Protein AF-A0A1A9HVS1-F1 (afdb_monomer_lite)

pLDDT: mean 73.27, std 18.17, range [31.86, 95.88]

Foldseek 3Di:
DPPPVVVVVVVVVVVVVPPDDDDDDADPLRVVVVVLVVVLVVLVVVLVVLVVVLVVLLVVCVVVPHDPVVSVVVSVVSVVVSVVSVVVSVCSVPVVVVVSPPPPPPPPLPLPPPLPPVLVVFWDAWDQDDPPQKDWPQWDPWTKTATPLFRLAIEIWTAHDDDIFIGGNNATAEEEAEDEQDPDDDDDPQPRVVVLVSLCVFADHCQSVVVVVVCNVDLDAFDKDWAQRHGPDPVDRDHRTYIYTHHNLAQHPVQVVCVVPDDPPDDDDRPCRPDSVLLVLLLSLLVSLLVCLLVLRFGYEYELCVQQFPAYPVRHGSDPDRHSSPSSNSNSSSLSLLLLVLQQDDDDPSDDPPVVVVPPDPCDPSSVVSSDHDPPRDPSSSVSSVCCSPNHHYYYYYYNPTTSPDD

Sequence (407 aa):
MGCLNATAVRLWFQTLQLSSVNNEEISTSSRLKKVLKITFCVLLVLSGILFLGTSITGMVLLATGFPFWLVTTILCSLGAATISLLLLATLIFKCVPNFLEPKTPKIEQKIPHRCAINLEELYHPATTILPENIEIPGARDILIYSLKFLPQIKLITAQISNFPTIRDHSKGVHTLFFLHPKTGPKDKNIPSITLLRQLEVHLQKGTLAAAKESMNTQKQPGLWKLFPWLNRDPQEVSPSGIILLWTPWDYYPEDLQKIKNQHPGEIYYPLFLQDSTLLFNFKFLTNLLFDFMAAGIHKIHIHAPTIFAPQRPNGYSIYGYQNFLRPVLLSALSTAAKKAAINTKTSPSSLPPSSKLEHETGITEEEKKLLKLDPNLSPEVKKALRKALKEGFYLYITDNTKNPMKN

Radius of gyration: 32.57 Å; chains: 1; bounding box: 79×44×106 Å

Secondary structure (DSSP, 8-state):
--HHHHHHHHHHHHHHGGG--------HHHHHHHHHHHHHHHHHHHHHHHHHHHHHHHHHHHHTT--HHHHHHHHHHHHHHHHHHHHHHHHHHHHHHHHHS-----------TT----HHHHBPPPB----TTEE-TT-EEEEEEEBSS-TTEEEEEEE-SSS---EETTEEPEEEEEE-S---SS----HHHHHHHHHHHHBPTTHHHHHHHHHHTT--TT-EEEE---BSSTTS---SEEEEEE-TTS--HHHHHHHHTPPTT-----HHHHS-HHHHHHHHHHHHHHHHHHTT--EEEEEHHHHHS-B-TTS-BSSS-TTTHHHHHHHHHHHHHHHHHHHH-S-SSSSPPHHHHTTTS---HHHHHHT---TT--HHHHHHHHHHHHH-EEEEEEESSS-TT--

Structure (mmCIF, N/CA/C/O backbone):
data_AF-A0A1A9HVS1-F1
#
_entry.id   AF-A0A1A9HVS1-F1
#
loop_
_atom_site.group_PDB
_atom_site.id
_atom_site.type_symbol
_atom_site.label_atom_id
_atom_site.label_alt_id
_atom_site.label_comp_id
_atom_site.label_asym_id
_atom_site.label_entity_id
_atom_site.label_seq_id
_atom_site.pdbx_PDB_ins_code
_atom_site.Cartn_x
_atom_site.Cartn_y
_atom_site.Cartn_z
_atom_site.occupancy
_atom_site.B_iso_or_equiv
_atom_site.auth_seq_id
_atom_site.auth_comp_id
_atom_site.auth_asym_id
_atom_site.auth_atom_id
_atom_site.pdbx_PDB_model_num
ATOM 1 N N . MET A 1 1 ? 26.650 -21.042 -64.441 1.00 39.59 1 MET A N 1
ATOM 2 C CA . MET A 1 1 ? 26.944 -19.917 -63.517 1.00 39.59 1 MET A CA 1
ATOM 3 C C . MET A 1 1 ? 25.781 -18.902 -63.443 1.00 39.59 1 MET A C 1
ATOM 5 O O . MET A 1 1 ? 26.013 -17.708 -63.531 1.00 39.59 1 MET A O 1
ATOM 9 N N . GLY A 1 2 ? 24.520 -19.338 -63.275 1.00 35.66 2 GLY A N 1
ATOM 10 C CA . GLY A 1 2 ? 23.348 -18.432 -63.318 1.00 35.66 2 GLY A CA 1
ATOM 11 C C . GLY A 1 2 ? 22.610 -18.213 -61.989 1.00 35.66 2 GLY A C 1
ATOM 12 O O . GLY A 1 2 ? 21.927 -17.209 -61.829 1.00 35.66 2 GLY A O 1
ATOM 13 N N . CYS A 1 3 ? 22.756 -19.112 -61.008 1.00 33.34 3 CYS A N 1
ATOM 14 C CA . CYS A 1 3 ? 21.923 -19.089 -59.795 1.00 33.34 3 CYS A CA 1
ATOM 15 C C . CYS A 1 3 ? 22.503 -18.296 -58.609 1.00 33.34 3 CYS A C 1
ATOM 17 O O . CYS A 1 3 ? 21.765 -17.999 -57.677 1.00 33.34 3 CYS A O 1
ATOM 19 N N . LEU A 1 4 ? 23.787 -17.917 -58.625 1.00 37.75 4 LEU A N 1
ATOM 20 C CA . LEU A 1 4 ? 24.420 -17.183 -57.512 1.00 37.75 4 LEU A CA 1
ATOM 21 C C . LEU A 1 4 ? 24.160 -15.663 -57.552 1.00 37.75 4 LEU A C 1
ATOM 23 O O . LEU A 1 4 ? 24.082 -15.033 -56.500 1.00 37.75 4 LEU A O 1
ATOM 27 N N . ASN A 1 5 ? 23.928 -15.081 -58.735 1.00 45.66 5 ASN A N 1
ATOM 28 C CA . ASN A 1 5 ? 23.696 -13.636 -58.875 1.00 45.66 5 ASN A CA 1
ATOM 29 C C . ASN A 1 5 ? 22.275 -13.206 -58.478 1.00 45.66 5 ASN A C 1
ATOM 31 O O . ASN A 1 5 ? 22.094 -12.126 -57.920 1.00 45.66 5 ASN A O 1
ATOM 35 N N . ALA A 1 6 ? 21.263 -14.051 -58.693 1.00 39.34 6 ALA A N 1
ATOM 36 C CA . ALA A 1 6 ? 19.878 -13.712 -58.358 1.00 39.34 6 ALA A CA 1
ATOM 37 C C . ALA A 1 6 ? 19.645 -13.625 -56.837 1.00 39.34 6 ALA A C 1
ATOM 39 O O . ALA A 1 6 ? 18.907 -12.763 -56.364 1.00 39.34 6 ALA A O 1
ATOM 40 N N . THR A 1 7 ? 20.314 -14.477 -56.057 1.00 44.56 7 THR A N 1
ATOM 41 C CA . THR A 1 7 ? 20.183 -14.522 -54.593 1.00 44.56 7 THR A CA 1
ATOM 42 C C . THR A 1 7 ? 20.852 -13.318 -53.926 1.00 44.56 7 THR A C 1
ATOM 44 O O . THR A 1 7 ? 20.297 -12.754 -52.985 1.00 44.56 7 THR A O 1
ATOM 47 N N . ALA A 1 8 ? 21.990 -12.862 -54.463 1.00 45.03 8 ALA A N 1
ATOM 48 C CA . ALA A 1 8 ? 22.688 -11.667 -53.989 1.00 45.03 8 ALA A CA 1
ATOM 49 C C . ALA A 1 8 ? 21.888 -10.379 -54.259 1.00 45.03 8 ALA A C 1
ATOM 51 O O . ALA A 1 8 ? 21.752 -9.543 -53.368 1.00 45.03 8 ALA A O 1
ATOM 52 N N . VAL A 1 9 ? 21.271 -10.253 -55.441 1.00 46.12 9 VAL A N 1
ATOM 53 C CA . VAL A 1 9 ? 20.424 -9.097 -55.797 1.00 46.12 9 VAL A CA 1
ATOM 54 C C . VAL A 1 9 ? 19.133 -9.058 -54.965 1.00 46.12 9 VAL A C 1
ATOM 56 O O . VAL A 1 9 ? 18.673 -7.985 -54.574 1.00 46.12 9 VAL A O 1
ATOM 59 N N . ARG A 1 10 ? 18.570 -10.222 -54.608 1.00 43.31 10 ARG A N 1
ATOM 60 C CA . ARG A 1 10 ? 17.370 -10.313 -53.757 1.00 43.31 10 ARG A CA 1
ATOM 61 C C . ARG A 1 10 ? 17.649 -9.917 -52.299 1.00 43.31 10 ARG A C 1
ATOM 63 O O . ARG A 1 10 ? 16.835 -9.221 -51.695 1.00 43.31 10 ARG A O 1
ATOM 70 N N . LEU A 1 11 ? 18.821 -10.283 -51.770 1.00 44.47 11 LEU A N 1
ATOM 71 C CA . LEU A 1 11 ? 19.325 -9.818 -50.468 1.00 44.47 11 LEU A CA 1
ATOM 72 C C . LEU A 1 11 ? 19.596 -8.302 -50.453 1.00 44.47 11 LEU A C 1
ATOM 74 O O . LEU A 1 11 ? 19.395 -7.650 -49.426 1.00 44.47 11 LEU A O 1
ATOM 78 N N . TRP A 1 12 ? 19.987 -7.736 -51.598 1.00 45.88 12 TRP A N 1
ATOM 79 C CA . TRP A 1 12 ? 20.245 -6.304 -51.785 1.00 45.88 12 TRP A CA 1
ATOM 80 C C . TRP A 1 12 ? 18.961 -5.455 -51.746 1.00 45.88 12 TRP A C 1
ATOM 82 O O . TRP A 1 12 ? 18.918 -4.410 -51.100 1.00 45.88 12 TRP A O 1
ATOM 92 N N . PHE A 1 13 ? 17.866 -5.937 -52.346 1.00 44.44 13 PHE A N 1
ATOM 93 C CA . PHE A 1 13 ? 16.570 -5.242 -52.299 1.00 44.44 13 PHE A CA 1
ATOM 94 C C . PHE A 1 13 ? 15.903 -5.287 -50.914 1.00 44.44 13 PHE A C 1
ATOM 96 O O . PHE A 1 13 ? 15.298 -4.303 -50.486 1.00 44.44 13 PHE A O 1
ATOM 103 N N . GLN A 1 14 ? 16.050 -6.392 -50.172 1.00 42.88 14 GLN A N 1
ATOM 104 C CA . GLN A 1 14 ? 15.489 -6.513 -48.817 1.00 42.88 14 GLN A CA 1
ATOM 105 C C . GLN A 1 14 ? 16.199 -5.627 -47.783 1.00 42.88 14 GLN A C 1
ATOM 107 O O . GLN A 1 14 ? 15.576 -5.192 -46.815 1.00 42.88 14 GLN A O 1
ATOM 112 N N . THR A 1 15 ? 17.482 -5.316 -47.983 1.00 45.81 15 THR A N 1
ATOM 113 C CA . THR A 1 15 ? 18.239 -4.432 -47.082 1.00 45.81 15 THR A CA 1
ATOM 114 C C . THR A 1 15 ? 17.930 -2.949 -47.305 1.00 45.81 15 THR A C 1
ATOM 116 O O . THR A 1 15 ? 17.940 -2.184 -46.340 1.00 45.81 15 THR A O 1
ATOM 119 N N . LEU A 1 16 ? 17.568 -2.551 -48.530 1.00 39.81 16 LEU A N 1
ATOM 120 C CA . LEU A 1 16 ? 17.160 -1.179 -48.865 1.00 39.81 16 LEU A CA 1
ATOM 121 C C . LEU A 1 16 ? 15.759 -0.812 -48.340 1.00 39.81 16 LEU A C 1
ATOM 123 O O . LEU A 1 16 ? 15.544 0.326 -47.932 1.00 39.81 16 LEU A O 1
ATOM 127 N N . GLN A 1 17 ? 14.820 -1.761 -48.248 1.00 36.69 17 GLN A N 1
ATOM 128 C CA . GLN A 1 17 ? 13.471 -1.486 -47.716 1.00 36.69 17 GLN A CA 1
ATOM 129 C C . GLN A 1 17 ? 13.409 -1.298 -46.187 1.00 36.69 17 GLN A C 1
ATOM 131 O O . GLN A 1 17 ? 12.420 -0.790 -45.665 1.00 36.69 17 GLN A O 1
ATOM 136 N N . LEU A 1 18 ? 14.467 -1.644 -45.448 1.00 39.59 18 LEU A N 1
ATOM 137 C CA . LEU A 1 18 ? 14.521 -1.520 -43.983 1.00 39.59 18 LEU A CA 1
ATOM 138 C C . LEU A 1 18 ? 15.018 -0.147 -43.483 1.00 39.59 18 LEU A C 1
ATOM 140 O O . LEU A 1 18 ? 15.214 0.018 -42.274 1.00 39.59 18 LEU A O 1
ATOM 144 N N . SER A 1 19 ? 15.245 0.834 -44.370 1.00 37.25 19 SER A N 1
ATOM 145 C CA . SER A 1 19 ? 15.788 2.150 -43.990 1.00 37.25 19 SER A CA 1
ATOM 146 C C . SER A 1 19 ? 14.774 3.297 -43.904 1.00 37.25 19 SER A C 1
ATOM 148 O O . SER A 1 19 ? 15.184 4.405 -43.562 1.00 37.25 19 SER A O 1
ATOM 150 N N . SER A 1 20 ? 13.477 3.083 -44.160 1.00 37.56 20 SER A N 1
ATOM 151 C CA . SER A 1 20 ? 12.478 4.165 -44.131 1.00 37.56 20 SER A CA 1
ATOM 152 C C . SER A 1 20 ? 11.406 3.980 -43.051 1.00 37.56 20 SER A C 1
ATOM 154 O O . SER A 1 20 ? 10.249 3.741 -43.375 1.00 37.56 20 SER A O 1
ATOM 156 N N . VAL A 1 21 ? 11.748 4.117 -41.762 1.00 35.00 21 VAL A N 1
ATOM 157 C CA . VAL A 1 21 ? 10.732 4.362 -40.715 1.00 35.00 21 VAL A CA 1
ATOM 158 C C . VAL A 1 21 ? 11.265 5.278 -39.596 1.00 35.00 21 VAL A C 1
ATOM 160 O O . VAL A 1 21 ? 12.189 4.932 -38.861 1.00 35.00 21 VAL A O 1
ATOM 163 N N . ASN A 1 22 ? 10.598 6.432 -39.507 1.00 33.69 22 ASN A N 1
ATOM 164 C CA . ASN A 1 22 ? 10.312 7.349 -38.395 1.00 33.69 22 ASN A CA 1
ATOM 165 C C . ASN A 1 22 ? 11.426 8.026 -37.567 1.00 33.69 22 ASN A C 1
ATOM 167 O O . ASN A 1 22 ? 12.294 7.419 -36.930 1.00 33.69 22 ASN A O 1
ATOM 171 N N . ASN A 1 23 ? 11.286 9.356 -37.532 1.00 35.88 23 ASN A N 1
ATOM 172 C CA . ASN A 1 23 ? 11.882 10.302 -36.599 1.00 35.88 23 ASN A CA 1
ATOM 173 C C . ASN A 1 23 ? 11.033 10.360 -35.320 1.00 35.88 23 ASN A C 1
ATOM 175 O O . ASN A 1 23 ? 9.936 10.903 -35.346 1.00 35.88 23 ASN A O 1
ATOM 179 N N . GLU A 1 24 ? 11.567 9.867 -34.208 1.00 36.59 24 GLU A N 1
ATOM 180 C CA . GLU A 1 24 ? 11.137 10.220 -32.850 1.00 36.59 24 GLU A CA 1
ATOM 181 C C . GLU A 1 24 ? 12.380 10.313 -31.966 1.00 36.59 24 GLU A C 1
ATOM 183 O O . GLU A 1 24 ? 13.333 9.573 -32.187 1.00 36.59 24 GLU A O 1
ATOM 188 N N . GLU A 1 25 ? 12.382 11.262 -31.029 1.00 42.19 25 GLU A N 1
ATOM 189 C CA . GLU A 1 25 ? 13.517 11.734 -30.225 1.00 42.19 25 GLU A CA 1
ATOM 190 C C . GLU A 1 25 ? 14.450 10.630 -29.700 1.00 42.19 25 GLU A C 1
ATOM 192 O O . GLU A 1 25 ? 14.084 9.736 -28.941 1.00 42.19 25 GLU A O 1
ATOM 197 N N . ILE A 1 26 ? 15.715 10.732 -30.108 1.00 39.50 26 ILE A N 1
ATOM 198 C CA . ILE A 1 26 ? 16.711 9.666 -30.010 1.00 39.50 26 ILE A CA 1
ATOM 199 C C . ILE A 1 26 ? 17.758 10.065 -28.973 1.00 39.50 26 ILE A C 1
ATOM 201 O O . ILE A 1 26 ? 18.533 11.001 -29.203 1.00 39.50 26 ILE A O 1
ATOM 205 N N . SER A 1 27 ? 17.788 9.334 -27.853 1.00 45.25 27 SER A N 1
ATOM 206 C CA . SER A 1 27 ? 18.875 9.366 -26.866 1.00 45.25 27 SER A CA 1
ATOM 207 C C . SER A 1 27 ? 20.237 9.185 -27.551 1.00 45.25 27 SER A C 1
ATOM 209 O O . SER A 1 27 ? 20.351 8.516 -28.576 1.00 45.25 27 SER A O 1
ATOM 211 N N . THR A 1 28 ? 21.310 9.746 -26.999 1.00 46.97 28 THR A N 1
ATOM 212 C CA . THR A 1 28 ? 22.669 9.663 -27.576 1.00 46.97 28 THR A CA 1
ATOM 213 C C . THR A 1 28 ? 23.101 8.231 -27.944 1.00 46.97 28 THR A C 1
ATOM 215 O O . THR A 1 28 ? 23.690 8.025 -29.004 1.00 46.97 28 THR A O 1
ATOM 218 N N . SER A 1 29 ? 22.703 7.222 -27.156 1.00 50.59 29 SER A N 1
ATOM 219 C CA . SER A 1 29 ? 22.922 5.791 -27.450 1.00 50.59 29 SER A CA 1
ATOM 220 C C . SER A 1 29 ? 22.203 5.315 -28.721 1.00 50.59 29 SER A C 1
ATOM 222 O O . SER A 1 29 ? 22.760 4.566 -29.525 1.00 50.59 29 SER A O 1
ATOM 224 N N . SER A 1 30 ? 20.977 5.784 -28.959 1.00 54.44 30 SER A N 1
ATOM 225 C CA . SER A 1 30 ? 20.211 5.402 -30.146 1.00 54.44 30 SER A CA 1
ATOM 226 C C . SER A 1 30 ? 20.664 6.154 -31.409 1.00 54.44 30 SER A C 1
ATOM 228 O O . SER A 1 30 ? 20.563 5.602 -32.506 1.00 54.44 30 SER A O 1
ATOM 230 N N . ARG A 1 31 ? 21.284 7.341 -31.274 1.00 55.88 31 ARG A N 1
ATOM 231 C CA . ARG A 1 31 ? 21.948 8.044 -32.391 1.00 55.88 31 ARG A CA 1
ATOM 232 C C . ARG A 1 31 ? 23.196 7.289 -32.831 1.00 55.88 31 ARG A C 1
ATOM 234 O O . ARG A 1 31 ? 23.377 7.058 -34.022 1.00 55.88 31 ARG A O 1
ATOM 241 N N . LEU A 1 32 ? 24.001 6.830 -31.874 1.00 59.81 32 LEU A N 1
ATOM 242 C CA . LEU A 1 32 ? 25.229 6.088 -32.152 1.00 59.81 32 LEU A CA 1
ATOM 243 C C . LEU A 1 32 ? 24.942 4.736 -32.829 1.00 59.81 32 LEU A C 1
ATOM 245 O O . LEU A 1 32 ? 25.621 4.380 -33.788 1.00 59.81 32 LEU A O 1
ATOM 249 N N . LYS A 1 33 ? 23.871 4.031 -32.425 1.00 63.28 33 LYS A N 1
ATOM 250 C CA . LYS A 1 33 ? 23.403 2.807 -33.108 1.00 63.28 33 LYS A CA 1
ATOM 251 C C . LYS A 1 33 ? 22.959 3.066 -34.551 1.00 63.28 33 LYS A C 1
ATOM 253 O O . LYS A 1 33 ? 23.263 2.263 -35.432 1.00 63.28 33 LYS A O 1
ATOM 258 N N . LYS A 1 34 ? 22.264 4.181 -34.812 1.00 66.75 34 LYS A N 1
ATOM 259 C CA . LYS A 1 34 ? 21.878 4.573 -36.177 1.00 66.75 34 LYS A CA 1
ATOM 260 C C . LYS A 1 34 ? 23.102 4.901 -37.032 1.00 66.75 34 LYS A C 1
ATOM 262 O O . LYS A 1 34 ? 23.209 4.368 -38.131 1.00 66.75 34 LYS A O 1
ATOM 267 N N . VAL A 1 35 ? 24.040 5.697 -36.513 1.00 70.44 35 VAL A N 1
ATOM 268 C CA . VAL A 1 35 ? 25.296 6.031 -37.208 1.00 70.44 35 VAL A CA 1
ATOM 269 C C . VAL A 1 35 ? 26.087 4.764 -37.528 1.00 70.44 35 VAL A C 1
ATOM 271 O O . VAL A 1 35 ? 26.476 4.571 -38.671 1.00 70.44 35 VAL A O 1
ATOM 274 N N . LEU A 1 36 ? 26.234 3.845 -36.572 1.00 66.81 36 LEU A N 1
ATOM 275 C CA . LEU A 1 36 ? 26.957 2.594 -36.786 1.00 66.81 36 LEU A CA 1
ATOM 276 C C . LEU A 1 36 ? 26.312 1.708 -37.862 1.00 66.81 36 LEU A C 1
ATOM 278 O O . LEU A 1 36 ? 27.012 1.145 -38.702 1.00 66.81 36 LEU A O 1
ATOM 282 N N . LYS A 1 37 ? 24.976 1.606 -37.861 1.00 70.31 37 LYS A N 1
ATOM 283 C CA . LYS A 1 37 ? 24.230 0.860 -38.883 1.00 70.31 37 LYS A CA 1
ATOM 284 C C . LYS A 1 37 ? 24.434 1.475 -40.270 1.00 70.31 37 LYS A C 1
ATOM 286 O O . LYS A 1 37 ? 24.638 0.742 -41.230 1.00 70.31 37 LYS A O 1
ATOM 291 N N . ILE A 1 38 ? 24.426 2.806 -40.362 1.00 72.81 38 ILE A N 1
ATOM 292 C CA . ILE A 1 38 ? 24.691 3.532 -41.610 1.00 72.81 38 ILE A CA 1
ATOM 293 C C . ILE A 1 38 ? 26.127 3.272 -42.080 1.00 72.81 38 ILE A C 1
ATOM 295 O O . ILE A 1 38 ? 26.318 2.877 -43.226 1.00 72.81 38 ILE A O 1
ATOM 299 N N . THR A 1 39 ? 27.125 3.402 -41.201 1.00 71.75 39 THR A N 1
ATOM 300 C CA . THR A 1 39 ? 28.537 3.154 -41.533 1.00 71.75 39 THR A CA 1
ATOM 301 C C . THR A 1 39 ? 28.766 1.719 -42.012 1.00 71.75 39 THR A C 1
ATOM 303 O O . THR A 1 39 ? 29.460 1.508 -43.002 1.00 71.75 39 THR A O 1
ATOM 306 N N . PHE A 1 40 ? 28.140 0.728 -41.370 1.00 73.44 40 PHE A N 1
ATOM 307 C CA . PHE A 1 40 ? 28.207 -0.671 -41.802 1.00 73.44 40 PHE A CA 1
ATOM 308 C C . PHE A 1 40 ? 27.595 -0.881 -43.195 1.00 73.44 40 PHE A C 1
ATOM 310 O O . PHE A 1 40 ? 28.212 -1.522 -44.046 1.00 73.44 40 PHE A O 1
ATOM 317 N N . CYS A 1 41 ? 26.419 -0.302 -43.460 1.00 71.94 41 CYS A N 1
ATOM 318 C CA . CYS A 1 41 ? 25.796 -0.368 -44.783 1.00 71.94 41 CYS A CA 1
ATOM 319 C C . CYS A 1 41 ? 26.675 0.280 -45.863 1.00 71.94 41 CYS A C 1
ATOM 321 O O . CYS A 1 41 ? 26.849 -0.300 -46.932 1.00 71.94 41 CYS A O 1
ATOM 323 N N . VAL A 1 42 ? 27.269 1.445 -45.585 1.00 74.62 42 VAL A N 1
ATOM 324 C CA . VAL A 1 42 ? 28.165 2.141 -46.525 1.00 74.62 42 VAL A CA 1
ATOM 325 C C . VAL A 1 42 ? 29.410 1.302 -46.831 1.00 74.62 42 VAL A C 1
ATOM 327 O O . VAL A 1 42 ? 29.775 1.161 -47.997 1.00 74.62 42 VAL A O 1
ATOM 330 N N . LEU A 1 43 ? 30.026 0.684 -45.817 1.00 73.62 43 LEU A N 1
ATOM 331 C CA . LEU A 1 43 ? 31.192 -0.189 -45.999 1.00 73.62 43 LEU A CA 1
ATOM 332 C C . LEU A 1 43 ? 30.871 -1.436 -46.837 1.00 73.62 43 LEU A C 1
ATOM 334 O O . LEU A 1 43 ? 31.671 -1.817 -47.691 1.00 73.62 43 LEU A O 1
ATOM 338 N N . LEU A 1 44 ? 29.696 -2.046 -46.644 1.00 73.12 44 LEU A N 1
ATOM 339 C CA . LEU A 1 44 ? 29.253 -3.178 -47.464 1.00 73.12 44 LEU A CA 1
ATOM 340 C C . LEU A 1 44 ? 29.014 -2.782 -48.924 1.00 73.12 44 LEU A C 1
ATOM 342 O O . LEU A 1 44 ? 29.421 -3.510 -49.828 1.00 73.12 44 LEU A O 1
ATOM 346 N N . VAL A 1 45 ? 28.391 -1.624 -49.162 1.00 74.38 45 VAL A N 1
ATOM 347 C CA . VAL A 1 45 ? 28.165 -1.111 -50.522 1.00 74.38 45 VAL A CA 1
ATOM 348 C C . VAL A 1 45 ? 29.497 -0.828 -51.219 1.00 74.38 45 VAL A C 1
ATOM 350 O O . VAL A 1 45 ? 29.696 -1.268 -52.349 1.00 74.38 45 VAL A O 1
ATOM 353 N N . LEU A 1 46 ? 30.439 -0.172 -50.536 1.00 74.12 46 LEU A N 1
ATOM 354 C CA . LEU A 1 46 ? 31.783 0.088 -51.063 1.00 74.12 46 LEU A CA 1
ATOM 355 C C . LEU A 1 46 ? 32.543 -1.208 -51.377 1.00 74.12 46 LEU A C 1
ATOM 357 O O . LEU A 1 46 ? 33.158 -1.311 -52.436 1.00 74.12 46 LEU A O 1
ATOM 361 N N . SER A 1 47 ? 32.465 -2.212 -50.498 1.00 73.62 47 SER A N 1
ATOM 362 C CA . SER A 1 47 ? 33.079 -3.527 -50.719 1.00 73.62 47 SER A CA 1
ATOM 363 C C . SER A 1 47 ? 32.503 -4.228 -51.957 1.00 73.62 47 SER A C 1
ATOM 365 O O . SER A 1 47 ? 33.262 -4.742 -52.779 1.00 73.62 47 SER A O 1
ATOM 367 N N . GLY A 1 48 ? 31.179 -4.178 -52.148 1.00 73.00 48 GLY A N 1
ATOM 368 C CA . GLY A 1 48 ? 30.517 -4.739 -53.329 1.00 73.00 48 GLY A CA 1
ATOM 369 C C . GLY A 1 48 ? 30.913 -4.043 -54.636 1.00 73.00 48 GLY A C 1
ATOM 370 O O . GLY A 1 48 ? 31.195 -4.714 -55.628 1.00 73.00 48 GLY A O 1
ATOM 371 N N . ILE A 1 49 ? 30.996 -2.708 -54.631 1.00 78.25 49 ILE A N 1
ATOM 372 C CA . ILE A 1 49 ? 31.444 -1.923 -55.795 1.00 78.25 49 ILE A CA 1
ATOM 373 C C . ILE A 1 49 ? 32.895 -2.262 -56.147 1.00 78.25 49 ILE A C 1
ATOM 375 O O . ILE A 1 49 ? 33.204 -2.491 -57.315 1.00 78.25 49 ILE A O 1
ATOM 379 N N . LEU A 1 50 ? 33.776 -2.343 -55.147 1.00 77.25 50 LEU A N 1
ATOM 380 C CA . LEU A 1 50 ? 35.175 -2.718 -55.352 1.00 77.25 50 LEU A CA 1
ATOM 381 C C . LEU A 1 50 ? 35.310 -4.133 -55.925 1.00 77.25 50 LEU A C 1
ATOM 383 O O . LEU A 1 50 ? 36.105 -4.329 -56.836 1.00 77.25 50 LEU A O 1
ATOM 387 N N . PHE A 1 51 ? 34.513 -5.096 -55.458 1.00 75.50 51 PHE A N 1
ATOM 388 C CA . PHE A 1 51 ? 34.526 -6.467 -55.977 1.00 75.50 51 PHE A CA 1
ATOM 389 C C . PHE A 1 51 ? 34.056 -6.563 -57.441 1.00 75.50 51 PHE A C 1
ATOM 391 O O . PHE A 1 51 ? 34.630 -7.286 -58.254 1.00 75.50 51 PHE A O 1
ATOM 398 N N . LEU A 1 52 ? 33.020 -5.806 -57.808 1.00 78.94 52 LEU A N 1
ATOM 399 C CA . LEU A 1 52 ? 32.580 -5.706 -59.203 1.00 78.94 52 LEU A CA 1
ATOM 400 C C . LEU A 1 52 ? 33.648 -5.030 -60.071 1.00 78.94 52 LEU A C 1
ATOM 402 O O . LEU A 1 52 ? 33.966 -5.520 -61.154 1.00 78.94 52 LEU A O 1
ATOM 406 N N . GLY A 1 53 ? 34.244 -3.944 -59.571 1.00 73.94 53 GLY A N 1
ATOM 407 C CA . GLY A 1 53 ? 35.315 -3.222 -60.251 1.00 73.94 53 GLY A CA 1
ATOM 408 C C . GLY A 1 53 ? 36.543 -4.094 -60.507 1.00 73.94 53 GLY A C 1
ATOM 409 O O . GLY A 1 53 ? 37.069 -4.094 -61.621 1.00 73.94 53 GLY A O 1
ATOM 410 N N . THR A 1 54 ? 36.973 -4.896 -59.528 1.00 75.38 54 THR A N 1
ATOM 411 C CA . THR A 1 54 ? 38.100 -5.826 -59.698 1.00 75.38 54 THR A CA 1
ATOM 412 C C . THR A 1 54 ? 37.804 -6.918 -60.702 1.00 75.38 54 THR A C 1
ATOM 414 O O . THR A 1 54 ? 38.662 -7.225 -61.527 1.00 75.38 54 THR A O 1
ATOM 417 N N . SER A 1 55 ? 36.592 -7.472 -60.678 1.00 75.25 55 SER A N 1
ATOM 418 C CA . SER A 1 55 ? 36.192 -8.511 -61.623 1.00 75.25 55 SER A CA 1
ATOM 419 C C . SER A 1 55 ? 36.176 -7.992 -63.062 1.00 75.25 55 SER A C 1
ATOM 421 O O . SER A 1 55 ? 36.668 -8.675 -63.959 1.00 75.25 55 SER A O 1
ATOM 423 N N . ILE A 1 56 ? 35.639 -6.789 -63.291 1.00 80.38 56 ILE A N 1
ATOM 424 C CA . ILE A 1 56 ? 35.594 -6.173 -64.625 1.00 80.38 56 ILE A CA 1
ATOM 425 C C . ILE A 1 56 ? 37.010 -5.830 -65.095 1.00 80.38 56 ILE A C 1
ATOM 427 O O . ILE A 1 56 ? 37.396 -6.199 -66.202 1.00 80.38 56 ILE A O 1
ATOM 431 N N . THR A 1 57 ? 37.810 -5.192 -64.238 1.00 76.88 57 THR A N 1
ATOM 432 C CA . THR A 1 57 ? 39.196 -4.810 -64.557 1.00 76.88 57 THR A CA 1
ATOM 433 C C . THR A 1 57 ? 40.051 -6.042 -64.860 1.00 76.88 57 THR A C 1
ATOM 435 O O . THR A 1 57 ? 40.805 -6.040 -65.829 1.00 76.88 57 THR A O 1
ATOM 438 N N . GLY A 1 58 ? 39.885 -7.131 -64.101 1.00 76.56 58 GLY A N 1
ATOM 439 C CA . GLY A 1 58 ? 40.562 -8.402 -64.357 1.00 76.56 58 GLY A CA 1
ATOM 440 C C . GLY A 1 58 ? 40.203 -9.001 -65.717 1.00 76.56 58 GLY A C 1
ATOM 441 O O . GLY A 1 58 ? 41.097 -9.403 -66.456 1.00 76.56 58 GLY A O 1
ATOM 442 N N . MET A 1 59 ? 38.918 -9.004 -66.092 1.00 79.06 59 MET A N 1
ATOM 443 C CA . MET A 1 59 ? 38.496 -9.505 -67.407 1.00 79.06 59 MET A CA 1
ATOM 444 C C . MET A 1 59 ? 39.025 -8.646 -68.564 1.00 79.06 59 MET A C 1
ATOM 446 O O . MET A 1 59 ? 39.485 -9.195 -69.564 1.00 79.06 59 MET A O 1
ATOM 450 N N . VAL A 1 60 ? 39.023 -7.316 -68.424 1.00 81.25 60 VAL A N 1
ATOM 451 C CA . VAL A 1 60 ? 39.537 -6.393 -69.454 1.00 81.25 60 VAL A CA 1
ATOM 452 C C . VAL A 1 60 ? 41.053 -6.530 -69.630 1.00 81.25 60 VAL A C 1
ATOM 454 O O . VAL A 1 60 ? 41.542 -6.567 -70.759 1.00 81.25 60 VAL A O 1
ATOM 457 N N . LEU A 1 61 ? 41.808 -6.651 -68.535 1.00 77.69 61 LEU A N 1
ATOM 458 C CA . LEU A 1 61 ? 43.265 -6.809 -68.582 1.00 77.69 61 LEU A CA 1
ATOM 459 C C . LEU A 1 61 ? 43.694 -8.161 -69.173 1.00 77.69 61 LEU A C 1
ATOM 461 O O . LEU A 1 61 ? 44.680 -8.224 -69.906 1.00 77.69 61 LEU A O 1
ATOM 465 N N . LEU A 1 62 ? 42.934 -9.230 -68.911 1.00 74.25 62 LEU A N 1
ATOM 466 C CA . LEU A 1 62 ? 43.167 -10.541 -69.526 1.00 74.25 62 LEU A CA 1
ATOM 467 C C . LEU A 1 62 ? 42.856 -10.531 -71.030 1.00 74.25 62 LEU A C 1
ATOM 469 O O . LEU A 1 62 ? 43.593 -11.131 -71.808 1.00 74.25 62 LEU A O 1
ATOM 473 N N . ALA A 1 63 ? 41.806 -9.819 -71.449 1.00 77.25 63 ALA A N 1
ATOM 474 C CA . ALA A 1 63 ? 41.423 -9.710 -72.857 1.00 77.25 63 ALA A CA 1
ATOM 475 C C . ALA A 1 63 ? 42.391 -8.853 -73.696 1.00 77.25 63 ALA A C 1
ATOM 477 O O . ALA A 1 63 ? 42.501 -9.054 -74.902 1.00 77.25 63 ALA A O 1
ATOM 478 N N . THR A 1 64 ? 43.099 -7.909 -73.072 1.00 79.25 64 THR A N 1
ATOM 479 C CA . THR A 1 64 ? 44.020 -6.977 -73.750 1.00 79.25 64 THR A CA 1
ATOM 480 C C . THR A 1 64 ? 45.471 -7.472 -73.808 1.00 79.25 64 THR A C 1
ATOM 482 O O . THR A 1 64 ? 46.330 -6.774 -74.339 1.00 79.25 64 THR A O 1
ATOM 485 N N . GLY A 1 65 ? 45.758 -8.683 -73.308 1.00 75.00 65 GLY A N 1
ATOM 486 C CA . GLY A 1 65 ? 47.082 -9.307 -73.418 1.00 75.00 65 GLY A CA 1
ATOM 487 C C . GLY A 1 65 ? 48.158 -8.660 -72.542 1.00 75.00 65 GLY A C 1
ATOM 488 O O . GLY A 1 65 ? 49.345 -8.770 -72.851 1.00 75.00 65 GLY A O 1
ATOM 489 N N . PHE A 1 66 ? 47.767 -7.976 -71.461 1.00 75.88 66 PHE A N 1
ATOM 490 C CA . PHE A 1 66 ? 48.724 -7.371 -70.536 1.00 75.88 66 PHE A CA 1
ATOM 491 C C . PHE A 1 66 ? 49.650 -8.427 -69.908 1.00 75.88 66 PHE A C 1
ATOM 493 O O . PHE A 1 66 ? 49.218 -9.550 -69.629 1.00 75.88 66 PHE A O 1
ATOM 500 N N . PRO A 1 67 ? 50.919 -8.075 -69.628 1.00 79.75 67 PRO A N 1
ATOM 501 C CA . PRO A 1 67 ? 51.860 -8.985 -68.994 1.00 79.75 67 PRO A CA 1
ATOM 502 C C . PRO A 1 67 ? 51.313 -9.485 -67.654 1.00 79.75 67 PRO A C 1
ATOM 504 O O . PRO A 1 67 ? 50.958 -8.704 -66.768 1.00 79.75 67 PRO A O 1
ATOM 507 N N . PHE A 1 68 ? 51.281 -10.810 -67.509 1.00 73.56 68 PHE A N 1
ATOM 508 C CA . PHE A 1 68 ? 50.627 -11.522 -66.410 1.00 73.56 68 PHE A CA 1
ATOM 509 C C . PHE A 1 68 ? 51.009 -10.995 -65.014 1.00 73.56 68 PHE A C 1
ATOM 511 O O . PHE A 1 68 ? 50.148 -10.851 -64.152 1.00 73.56 68 PHE A O 1
ATOM 518 N N . TRP A 1 69 ? 52.277 -10.626 -64.804 1.00 74.94 69 TRP A N 1
ATOM 519 C CA . TRP A 1 69 ? 52.789 -10.097 -63.532 1.00 74.94 69 TRP A CA 1
ATOM 520 C C . TRP A 1 69 ? 52.196 -8.734 -63.122 1.00 74.94 69 TRP A C 1
ATOM 522 O O . TRP A 1 69 ? 52.032 -8.452 -61.934 1.00 74.94 69 TRP A O 1
ATOM 532 N N . LEU A 1 70 ? 51.837 -7.883 -64.085 1.00 74.44 70 LEU A N 1
ATOM 533 C CA . LEU A 1 70 ? 51.169 -6.600 -63.824 1.00 74.44 70 LEU A CA 1
ATOM 534 C C . LEU A 1 70 ? 49.684 -6.804 -63.501 1.00 74.44 70 LEU A C 1
ATOM 536 O O . LEU A 1 70 ? 49.133 -6.156 -62.615 1.00 74.44 70 LEU A O 1
ATOM 540 N N . VAL A 1 71 ? 49.043 -7.760 -64.173 1.00 75.38 71 VAL A N 1
ATOM 541 C CA . VAL A 1 71 ? 47.637 -8.105 -63.928 1.00 75.38 71 VAL A CA 1
ATOM 542 C C . VAL A 1 71 ? 47.464 -8.705 -62.531 1.00 75.38 71 VAL A C 1
ATOM 544 O O . VAL A 1 71 ? 46.559 -8.311 -61.794 1.00 75.38 71 VAL A O 1
ATOM 547 N N . THR A 1 72 ? 48.367 -9.600 -62.122 1.00 73.19 72 THR A N 1
ATOM 548 C CA . THR A 1 72 ? 48.325 -10.224 -60.792 1.00 73.19 72 THR A CA 1
ATOM 549 C C . THR A 1 72 ? 48.616 -9.237 -59.663 1.00 73.19 72 THR A C 1
ATOM 551 O O . THR A 1 72 ? 47.934 -9.287 -58.644 1.00 73.19 72 THR A O 1
ATOM 554 N N . THR A 1 73 ? 49.549 -8.294 -59.821 1.00 77.38 73 THR A N 1
ATOM 555 C CA . THR A 1 73 ? 49.837 -7.273 -58.790 1.00 77.38 73 THR A CA 1
ATOM 556 C C . THR A 1 73 ? 48.668 -6.305 -58.572 1.00 77.38 73 THR A C 1
ATOM 558 O O . THR A 1 73 ? 48.322 -5.993 -57.427 1.00 77.38 73 THR A O 1
ATOM 561 N N . ILE A 1 74 ? 47.992 -5.888 -59.647 1.00 77.69 74 ILE A N 1
ATOM 562 C CA . ILE A 1 74 ? 46.783 -5.055 -59.570 1.00 77.69 74 ILE A CA 1
ATOM 563 C C . ILE A 1 74 ? 45.640 -5.838 -58.903 1.00 77.69 74 ILE A C 1
ATOM 565 O O . ILE A 1 74 ? 45.050 -5.368 -57.931 1.00 77.69 74 ILE A O 1
ATOM 569 N N . LEU A 1 75 ? 45.369 -7.072 -59.339 1.00 76.69 75 LEU A N 1
ATOM 570 C CA . LEU A 1 75 ? 44.316 -7.905 -58.742 1.00 76.69 75 LEU A CA 1
ATOM 571 C C . LEU A 1 75 ? 44.585 -8.237 -57.267 1.00 76.69 75 LEU A C 1
ATOM 573 O O . LEU A 1 75 ? 43.657 -8.197 -56.461 1.00 76.69 75 LEU A O 1
ATOM 577 N N . CYS A 1 76 ? 45.837 -8.504 -56.887 1.00 78.06 76 CYS A N 1
ATOM 578 C CA . CYS A 1 76 ? 46.214 -8.770 -55.499 1.00 78.06 76 CYS A CA 1
ATOM 579 C C . CYS A 1 76 ? 46.047 -7.540 -54.600 1.00 78.06 76 CYS A C 1
ATOM 581 O O . CYS A 1 76 ? 45.545 -7.673 -53.486 1.00 78.06 76 CYS A O 1
ATOM 583 N N . SER A 1 77 ? 46.423 -6.343 -55.061 1.00 79.50 77 SER A N 1
ATOM 584 C CA . SER A 1 77 ? 46.285 -5.115 -54.261 1.00 79.50 77 SER A CA 1
ATOM 585 C C . SER A 1 77 ? 44.819 -4.722 -54.049 1.00 79.50 77 SER A C 1
ATOM 587 O O . SER A 1 77 ? 44.412 -4.433 -52.921 1.00 79.50 77 SER A O 1
ATOM 589 N N . LEU A 1 78 ? 43.985 -4.804 -55.089 1.00 76.00 78 LEU A N 1
ATOM 590 C CA . LEU A 1 78 ? 42.549 -4.565 -54.947 1.00 76.00 78 LEU A CA 1
ATOM 591 C C . LEU A 1 78 ? 41.826 -5.698 -54.180 1.00 76.00 78 LEU A C 1
ATOM 593 O O . LEU A 1 78 ? 40.889 -5.443 -53.417 1.00 76.00 78 LEU A O 1
ATOM 597 N N . GLY A 1 79 ? 42.275 -6.947 -54.331 1.00 74.56 79 GLY A N 1
ATOM 598 C CA . GLY A 1 79 ? 41.817 -8.089 -53.534 1.00 74.56 79 GLY A CA 1
ATOM 599 C C . GLY A 1 79 ? 42.125 -7.913 -52.042 1.00 74.56 79 GLY A C 1
ATOM 600 O O . GLY A 1 79 ? 41.265 -8.115 -51.189 1.00 74.56 79 GLY A O 1
ATOM 601 N N . ALA A 1 80 ? 43.323 -7.434 -51.707 1.00 80.00 80 ALA A N 1
ATOM 602 C CA . ALA A 1 80 ? 43.695 -7.125 -50.330 1.00 80.00 80 ALA A CA 1
ATOM 603 C C . ALA A 1 80 ? 42.852 -5.976 -49.745 1.00 80.00 80 ALA A C 1
ATOM 605 O O . ALA A 1 80 ? 42.431 -6.049 -48.588 1.00 80.00 80 ALA A O 1
ATOM 606 N N . ALA A 1 81 ? 42.541 -4.946 -50.540 1.00 75.50 81 ALA A N 1
ATOM 607 C CA . ALA A 1 81 ? 41.687 -3.834 -50.117 1.00 75.50 81 ALA A CA 1
ATOM 608 C C . ALA A 1 81 ? 40.234 -4.273 -49.844 1.00 75.50 81 ALA A C 1
ATOM 610 O O . ALA A 1 81 ? 39.644 -3.880 -48.836 1.00 75.50 81 ALA A O 1
ATOM 611 N N . THR A 1 82 ? 39.668 -5.134 -50.697 1.00 72.75 82 THR A N 1
ATOM 612 C CA . THR A 1 82 ? 38.317 -5.694 -50.498 1.00 72.75 82 THR A CA 1
ATOM 613 C C . THR A 1 82 ? 38.238 -6.583 -49.258 1.00 72.75 82 THR A C 1
ATOM 615 O O . THR A 1 82 ? 37.311 -6.424 -48.461 1.00 72.75 82 THR A O 1
ATOM 618 N N . ILE A 1 83 ? 39.231 -7.451 -49.038 1.00 75.69 83 ILE A N 1
ATOM 619 C CA . ILE A 1 83 ? 39.321 -8.298 -47.837 1.00 75.69 83 ILE A CA 1
ATOM 620 C C . ILE A 1 83 ? 39.480 -7.442 -46.572 1.00 75.69 83 ILE A C 1
ATOM 622 O O . ILE A 1 83 ? 38.822 -7.707 -45.567 1.00 75.69 83 ILE A O 1
ATOM 626 N N . SER A 1 84 ? 40.292 -6.383 -46.626 1.00 77.81 84 SER A N 1
ATOM 627 C CA . SER A 1 84 ? 40.506 -5.470 -45.492 1.00 77.81 84 SER A CA 1
ATOM 628 C C . SER A 1 84 ? 39.228 -4.725 -45.095 1.00 77.81 84 SER A C 1
ATOM 630 O O . SER A 1 84 ? 38.912 -4.627 -43.909 1.00 77.81 84 SER A O 1
ATOM 632 N N . LEU A 1 85 ? 38.448 -4.252 -46.074 1.00 74.75 85 LEU A N 1
ATOM 633 C CA . LEU A 1 85 ? 37.148 -3.618 -45.828 1.00 74.75 85 LEU A CA 1
ATOM 634 C C . LEU A 1 85 ? 36.118 -4.601 -45.258 1.00 74.75 85 LEU A C 1
ATOM 636 O O . LEU A 1 85 ? 35.362 -4.239 -44.355 1.00 74.75 85 LEU A O 1
ATOM 640 N N . LEU A 1 86 ? 36.110 -5.848 -45.741 1.00 75.06 86 LEU A N 1
ATOM 641 C CA . LEU A 1 86 ? 35.222 -6.891 -45.229 1.00 75.06 86 LEU A CA 1
ATOM 642 C C . LEU A 1 86 ? 35.571 -7.255 -43.778 1.00 75.06 86 LEU A C 1
ATOM 644 O O . LEU A 1 86 ? 34.677 -7.320 -42.934 1.00 75.06 86 LEU A O 1
ATOM 648 N N . LEU A 1 87 ? 36.866 -7.406 -43.473 1.00 78.06 87 LEU A N 1
ATOM 649 C CA . LEU A 1 87 ? 37.379 -7.625 -42.118 1.00 78.06 87 LEU A CA 1
ATOM 650 C C . LEU A 1 87 ? 36.966 -6.490 -41.178 1.00 78.06 87 LEU A C 1
ATOM 652 O O . LEU A 1 87 ? 36.433 -6.760 -40.099 1.00 78.06 87 LEU A O 1
ATOM 656 N N . LEU A 1 88 ? 37.129 -5.235 -41.606 1.00 76.19 88 LEU A N 1
ATOM 657 C CA . LEU A 1 88 ? 36.723 -4.060 -40.835 1.00 76.19 88 LEU A CA 1
ATOM 658 C C . LEU A 1 88 ? 35.210 -4.055 -40.561 1.00 76.19 88 LEU A C 1
ATOM 660 O O . LEU A 1 88 ? 34.792 -3.837 -39.423 1.00 76.19 88 LEU A O 1
ATOM 664 N N . ALA A 1 89 ? 34.385 -4.376 -41.562 1.00 73.56 89 ALA A N 1
ATOM 665 C CA . ALA A 1 89 ? 32.938 -4.495 -41.395 1.00 73.56 89 ALA A CA 1
ATOM 666 C C . ALA A 1 89 ? 32.562 -5.609 -40.397 1.00 73.56 89 ALA A C 1
ATOM 668 O O . ALA A 1 89 ? 31.723 -5.395 -39.519 1.00 73.56 89 ALA A O 1
ATOM 669 N N . THR A 1 90 ? 33.214 -6.777 -40.462 1.00 72.44 90 THR A N 1
ATOM 670 C CA . THR A 1 90 ? 32.987 -7.867 -39.496 1.00 72.44 90 THR A CA 1
ATOM 671 C C . THR A 1 90 ? 33.466 -7.546 -38.083 1.00 72.44 90 THR A C 1
ATOM 673 O O . THR A 1 90 ? 32.806 -7.949 -37.126 1.00 72.44 90 THR A O 1
ATOM 676 N N . LEU A 1 91 ? 34.574 -6.815 -37.924 1.00 73.75 91 LEU A N 1
ATOM 677 C CA . LEU A 1 91 ? 35.056 -6.369 -36.615 1.00 73.75 91 LEU A CA 1
ATOM 678 C C . LEU A 1 91 ? 34.074 -5.383 -35.982 1.00 73.75 91 LEU A C 1
ATOM 680 O O . LEU A 1 91 ? 33.736 -5.529 -34.811 1.00 73.75 91 LEU A O 1
ATOM 684 N N . ILE A 1 92 ? 33.538 -4.442 -36.762 1.00 68.44 92 ILE A N 1
ATOM 685 C CA . ILE A 1 92 ? 32.488 -3.528 -36.300 1.00 68.44 92 ILE A CA 1
ATOM 686 C C . ILE A 1 92 ? 31.232 -4.318 -35.893 1.00 68.44 92 ILE A C 1
ATOM 688 O O . ILE A 1 92 ? 30.668 -4.072 -34.829 1.00 68.44 92 ILE A O 1
ATOM 692 N N . PHE A 1 93 ? 30.822 -5.318 -36.679 1.00 67.44 93 PHE A N 1
ATOM 693 C CA . PHE A 1 93 ? 29.641 -6.129 -36.371 1.00 67.44 93 PHE A CA 1
ATOM 694 C C . PHE A 1 93 ? 29.814 -7.024 -35.132 1.00 67.44 93 PHE A C 1
ATOM 696 O O . PHE A 1 93 ? 28.868 -7.184 -34.368 1.00 67.44 93 PHE A O 1
ATOM 703 N N . LYS A 1 94 ? 31.002 -7.603 -34.904 1.00 65.62 94 LYS A N 1
ATOM 704 C CA . LYS A 1 94 ? 31.264 -8.485 -33.750 1.00 65.62 94 LYS A CA 1
ATOM 705 C C . LYS A 1 94 ? 31.620 -7.732 -32.469 1.00 65.62 94 LYS A C 1
ATOM 707 O O . LYS A 1 94 ? 31.204 -8.151 -31.392 1.00 65.62 94 LYS A O 1
ATOM 712 N N . CYS A 1 95 ? 32.393 -6.652 -32.555 1.00 57.53 95 CYS A N 1
ATOM 713 C CA . CYS A 1 95 ? 32.899 -5.965 -31.366 1.00 57.53 95 CYS A CA 1
ATOM 714 C C . CYS A 1 95 ? 31.899 -4.951 -30.805 1.00 57.53 95 CYS A C 1
ATOM 716 O O . CYS A 1 95 ? 31.822 -4.773 -29.593 1.00 57.53 95 CYS A O 1
ATOM 718 N N . VAL A 1 96 ? 31.101 -4.299 -31.650 1.00 56.62 96 VAL A N 1
ATOM 719 C CA . VAL A 1 96 ? 30.267 -3.177 -31.202 1.00 56.62 96 VAL A CA 1
ATOM 720 C C . VAL A 1 96 ? 28.983 -3.568 -30.443 1.00 56.62 96 VAL A C 1
ATOM 722 O O . VAL A 1 96 ? 28.635 -2.832 -29.515 1.00 56.62 96 VAL A O 1
ATOM 725 N N . PRO A 1 97 ? 28.300 -4.707 -30.699 1.00 50.91 97 PRO A N 1
ATOM 726 C CA . PRO A 1 97 ? 27.180 -5.137 -29.856 1.00 50.91 97 PRO A CA 1
ATOM 727 C C . PRO A 1 97 ? 27.610 -5.310 -28.393 1.00 50.91 97 PRO A C 1
ATOM 729 O O . PRO A 1 97 ? 26.913 -4.859 -27.492 1.00 50.91 97 PRO A O 1
ATOM 732 N N . ASN A 1 98 ? 28.817 -5.841 -28.170 1.00 49.25 98 ASN A N 1
ATOM 733 C CA . ASN A 1 98 ? 29.374 -6.089 -26.838 1.00 49.25 98 ASN A CA 1
ATOM 734 C C . ASN A 1 98 ? 29.812 -4.816 -26.089 1.00 49.25 98 ASN A C 1
ATOM 736 O O . ASN A 1 98 ? 29.938 -4.855 -24.868 1.00 49.25 98 ASN A O 1
ATOM 740 N N . PHE A 1 99 ? 30.058 -3.708 -26.798 1.00 46.66 99 PHE A N 1
ATOM 741 C CA . PHE A 1 99 ? 30.426 -2.414 -26.203 1.00 46.66 99 PHE A CA 1
ATOM 742 C C . PHE A 1 99 ? 29.224 -1.475 -26.001 1.00 46.66 99 PHE A C 1
ATOM 744 O O . PHE A 1 99 ? 29.282 -0.593 -25.147 1.00 46.66 99 PHE A O 1
ATOM 751 N N . LEU A 1 100 ? 28.148 -1.631 -26.787 1.00 43.59 100 LEU A N 1
ATOM 752 C CA . LEU A 1 100 ? 26.961 -0.760 -26.746 1.00 43.59 100 LEU A CA 1
ATOM 753 C C . LEU A 1 100 ? 25.753 -1.365 -26.044 1.00 43.59 100 LEU A C 1
ATOM 755 O O . LEU A 1 100 ? 24.809 -0.632 -25.730 1.00 43.59 100 LEU A O 1
ATOM 759 N N . GLU A 1 101 ? 25.737 -2.673 -25.818 1.00 39.94 101 GLU A N 1
ATOM 760 C CA . GLU A 1 101 ? 24.893 -3.210 -24.770 1.00 39.94 101 GLU A CA 1
ATOM 761 C C . GLU A 1 101 ? 25.565 -2.857 -23.448 1.00 39.94 101 GLU A C 1
ATOM 763 O O . GLU A 1 101 ? 26.644 -3.381 -23.158 1.00 39.94 101 GLU A O 1
ATOM 768 N N . PRO A 1 102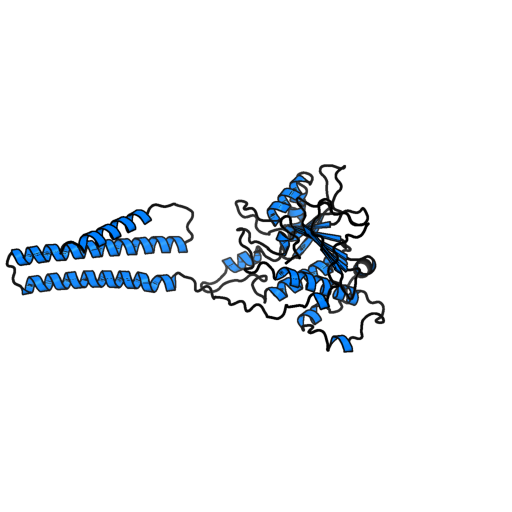 ? 24.978 -1.970 -22.616 1.00 38.00 102 PRO A N 1
ATOM 769 C CA . PRO A 1 102 ? 25.338 -2.023 -21.217 1.00 38.00 102 PRO A CA 1
ATOM 770 C C . PRO A 1 102 ? 25.120 -3.482 -20.828 1.00 38.00 102 PRO A C 1
ATOM 772 O O . PRO A 1 102 ? 24.009 -3.997 -20.995 1.00 38.00 102 PRO A O 1
ATOM 775 N N . LYS A 1 103 ? 26.182 -4.151 -20.358 1.00 36.06 103 LYS A N 1
ATOM 776 C CA . LYS A 1 103 ? 26.041 -5.328 -19.508 1.00 36.06 103 LYS A CA 1
ATOM 777 C C . LYS A 1 103 ? 25.194 -4.846 -18.344 1.00 36.06 103 LYS A C 1
ATOM 779 O O . LYS A 1 103 ? 25.711 -4.397 -17.330 1.00 36.06 103 LYS A O 1
ATOM 784 N N . THR A 1 104 ? 23.881 -4.847 -18.533 1.00 35.75 104 THR A N 1
ATOM 785 C CA . THR A 1 104 ? 22.949 -4.813 -17.435 1.00 35.75 104 THR A CA 1
ATOM 786 C C . THR A 1 104 ? 23.368 -6.045 -16.668 1.00 35.75 104 THR A C 1
ATOM 788 O O . THR A 1 104 ? 23.329 -7.143 -17.239 1.00 35.75 104 THR A O 1
ATOM 791 N N . PRO A 1 105 ? 23.909 -5.899 -15.445 1.00 31.86 105 PRO A N 1
ATOM 792 C CA . PRO A 1 105 ? 24.069 -7.072 -14.626 1.00 31.86 105 PRO A CA 1
ATOM 793 C C . PRO A 1 105 ? 22.689 -7.716 -14.652 1.00 31.86 105 PRO A C 1
ATOM 795 O O . PRO A 1 105 ? 21.689 -7.065 -14.330 1.00 31.86 105 PRO A O 1
ATOM 798 N N . LYS A 1 106 ? 22.607 -8.965 -15.122 1.00 32.47 106 LYS A N 1
ATOM 799 C CA . LYS A 1 106 ? 21.528 -9.833 -14.682 1.00 32.47 106 LYS A CA 1
ATOM 800 C C . LYS A 1 106 ? 21.729 -9.871 -13.180 1.00 32.47 106 LYS A C 1
ATOM 802 O O . LYS A 1 106 ? 22.494 -10.676 -12.664 1.00 32.47 106 LYS A O 1
ATOM 807 N N . ILE A 1 107 ? 21.112 -8.919 -12.490 1.00 38.03 107 ILE A N 1
ATOM 808 C CA . ILE A 1 107 ? 20.811 -9.063 -11.092 1.00 38.03 107 ILE A CA 1
ATOM 809 C C . ILE A 1 107 ? 19.809 -10.207 -11.151 1.00 38.03 107 ILE A C 1
ATOM 811 O O . ILE A 1 107 ? 18.609 -10.000 -11.322 1.00 38.03 107 ILE A O 1
ATOM 815 N N . GLU A 1 108 ? 20.316 -11.440 -11.108 1.00 34.22 108 GLU A N 1
ATOM 816 C CA . GLU A 1 108 ? 19.599 -12.505 -10.444 1.00 34.22 108 GLU A CA 1
ATOM 817 C C . GLU A 1 108 ? 19.377 -11.956 -9.042 1.00 34.22 108 GLU A C 1
ATOM 819 O O . GLU A 1 108 ? 20.187 -12.124 -8.132 1.00 34.22 108 GLU A O 1
ATOM 824 N N . GLN A 1 109 ? 18.297 -11.187 -8.891 1.00 39.94 109 GLN A N 1
ATOM 825 C CA . GLN A 1 109 ? 17.685 -10.966 -7.610 1.00 39.94 109 GLN A CA 1
ATOM 826 C C . GLN A 1 109 ? 17.263 -12.372 -7.221 1.00 39.94 109 GLN A C 1
ATOM 828 O O . GLN A 1 109 ? 16.172 -12.821 -7.567 1.00 39.94 109 GLN A O 1
ATOM 833 N N . LYS A 1 110 ? 18.179 -13.103 -6.572 1.00 33.72 110 LYS A N 1
ATOM 834 C CA . LYS A 1 110 ? 17.830 -14.189 -5.677 1.00 33.72 110 LYS A CA 1
ATOM 835 C C . LYS A 1 110 ? 16.845 -13.541 -4.732 1.00 33.72 110 LYS A C 1
ATOM 837 O O . LYS A 1 110 ? 17.239 -12.851 -3.795 1.00 33.72 110 LYS A O 1
ATOM 842 N N . ILE A 1 111 ? 15.563 -13.678 -5.066 1.00 37.50 111 ILE A N 1
ATOM 843 C CA . ILE A 1 111 ? 14.463 -13.430 -4.157 1.00 37.50 111 ILE A CA 1
ATOM 844 C C . ILE A 1 111 ? 14.917 -14.163 -2.900 1.00 37.50 111 ILE A C 1
ATOM 846 O O . ILE A 1 111 ? 15.159 -15.373 -2.982 1.00 37.50 111 ILE A O 1
ATOM 850 N N . PRO A 1 112 ? 15.168 -13.467 -1.780 1.00 38.25 112 PRO A N 1
ATOM 851 C CA . PRO A 1 112 ? 15.452 -14.172 -0.553 1.00 38.25 112 PRO A CA 1
ATOM 852 C C . PRO A 1 112 ? 14.307 -15.167 -0.389 1.00 38.25 112 PRO A C 1
ATOM 854 O O . PRO A 1 112 ? 13.148 -14.756 -0.345 1.00 38.25 112 PRO A O 1
ATOM 857 N N . HIS A 1 113 ? 14.614 -16.465 -0.334 1.00 37.28 113 HIS A N 1
ATOM 858 C CA . HIS A 1 113 ? 13.659 -17.568 -0.145 1.00 37.28 113 HIS A CA 1
ATOM 859 C C . HIS A 1 113 ? 12.829 -17.447 1.161 1.00 37.28 113 HIS A C 1
ATOM 861 O O . HIS A 1 113 ? 12.198 -18.399 1.595 1.00 37.28 113 HIS A O 1
ATOM 867 N N . ARG A 1 114 ? 12.850 -16.292 1.832 1.00 39.97 114 ARG A N 1
ATOM 868 C CA . ARG A 1 114 ? 12.556 -16.094 3.251 1.00 39.97 114 ARG A CA 1
ATOM 869 C C . ARG A 1 114 ? 11.443 -15.081 3.532 1.00 39.97 114 ARG A C 1
ATOM 871 O O . ARG A 1 114 ? 11.370 -14.542 4.625 1.00 39.97 114 ARG A O 1
ATOM 878 N N . CYS A 1 115 ? 10.550 -14.843 2.577 1.00 43.38 115 CYS A N 1
ATOM 879 C CA . CYS A 1 115 ? 9.209 -14.314 2.871 1.00 43.38 115 CYS A CA 1
ATOM 880 C C . CYS A 1 115 ? 8.112 -15.244 2.338 1.00 43.38 115 CYS A C 1
ATOM 882 O O . CYS A 1 115 ? 7.016 -14.794 2.015 1.00 43.38 115 CYS A O 1
ATOM 884 N N . ALA A 1 116 ? 8.385 -16.551 2.275 1.00 46.16 116 ALA A N 1
ATOM 885 C CA . ALA A 1 116 ? 7.325 -17.550 2.348 1.00 46.16 116 ALA A CA 1
ATOM 886 C C . ALA A 1 116 ? 6.832 -17.588 3.803 1.00 46.16 116 ALA A C 1
ATOM 888 O O . ALA A 1 116 ? 7.109 -18.519 4.548 1.00 46.16 116 ALA A O 1
ATOM 889 N N . ILE A 1 117 ? 6.209 -16.498 4.246 1.00 54.62 117 ILE A N 1
ATOM 890 C CA . ILE A 1 117 ? 5.511 -16.484 5.523 1.00 54.62 117 ILE A CA 1
ATOM 891 C C . ILE A 1 117 ? 4.265 -17.314 5.291 1.00 54.62 117 ILE A C 1
ATOM 893 O O . ILE A 1 117 ? 3.464 -17.000 4.405 1.00 54.62 117 ILE A O 1
ATOM 897 N N . ASN A 1 118 ? 4.148 -18.405 6.040 1.00 60.66 118 ASN A N 1
ATOM 898 C CA . ASN A 1 118 ? 2.973 -19.239 5.975 1.00 60.66 118 ASN A CA 1
ATOM 899 C C . ASN A 1 118 ? 1.815 -18.412 6.540 1.00 60.66 118 ASN A C 1
ATOM 901 O O . ASN A 1 118 ? 1.743 -18.140 7.735 1.00 60.66 118 ASN A O 1
ATOM 905 N N . LEU A 1 119 ? 0.955 -17.904 5.660 1.00 66.31 119 LEU A N 1
ATOM 906 C CA . LEU A 1 119 ? -0.134 -16.992 6.019 1.00 66.31 119 LEU A CA 1
ATOM 907 C C . LEU A 1 119 ? -1.055 -17.582 7.087 1.00 66.31 119 LEU A C 1
ATOM 909 O O . LEU A 1 119 ? -1.584 -16.852 7.929 1.00 66.31 119 LEU A O 1
ATOM 913 N N . GLU A 1 120 ? -1.162 -18.908 7.084 1.00 71.00 120 GLU A N 1
ATOM 914 C CA . GLU A 1 120 ? -1.871 -19.708 8.071 1.00 71.00 120 GLU A CA 1
ATOM 915 C C . GLU A 1 120 ? -1.293 -19.573 9.484 1.00 71.00 120 GLU A C 1
ATOM 917 O O . GLU A 1 120 ? -2.018 -19.777 10.449 1.00 71.00 120 GLU A O 1
ATOM 922 N N . GLU A 1 121 ? -0.027 -19.193 9.665 1.00 79.94 121 GLU A N 1
ATOM 923 C CA . GLU A 1 121 ? 0.558 -18.953 10.992 1.00 79.94 121 GLU A CA 1
ATOM 924 C C . GLU A 1 121 ? 0.084 -17.632 11.603 1.00 79.94 121 GLU A C 1
ATOM 926 O O . GLU A 1 121 ? -0.070 -17.532 12.820 1.00 79.94 121 GLU A O 1
ATOM 931 N N . LEU A 1 122 ? -0.170 -16.614 10.776 1.00 83.69 122 LEU A N 1
ATOM 932 C CA . LEU A 1 122 ? -0.477 -15.260 11.246 1.00 83.69 122 LEU A CA 1
ATOM 933 C C . LEU A 1 122 ? -1.978 -14.956 11.283 1.00 83.69 122 LEU A C 1
ATOM 935 O O . LEU A 1 122 ? -2.422 -14.192 12.145 1.00 83.69 122 LEU A O 1
ATOM 939 N N . TYR A 1 123 ? -2.753 -15.537 10.367 1.00 89.44 123 TYR A N 1
ATOM 940 C CA . TYR A 1 123 ? -4.160 -15.206 10.159 1.00 89.44 123 TYR A CA 1
ATOM 941 C C . TYR A 1 123 ? -5.073 -16.415 10.357 1.00 89.44 123 TYR A C 1
ATOM 943 O O . TYR A 1 123 ? -4.698 -17.562 10.114 1.00 89.44 123 TYR A O 1
ATOM 951 N N . HIS A 1 124 ? -6.301 -16.151 10.797 1.00 90.44 124 HIS A N 1
ATOM 952 C CA . HIS A 1 124 ? -7.385 -17.112 10.644 1.00 90.44 124 HIS A CA 1
ATOM 953 C C . HIS A 1 124 ? -7.702 -17.318 9.153 1.00 90.44 124 HIS A C 1
ATOM 955 O O . HIS A 1 124 ? -7.504 -16.384 8.364 1.00 90.44 124 HIS A O 1
ATOM 961 N N . PRO A 1 125 ? -8.214 -18.503 8.764 1.00 86.81 125 PRO A N 1
ATOM 962 C CA . PRO A 1 125 ? -8.710 -18.737 7.414 1.00 86.81 125 PRO A CA 1
ATOM 963 C C . PRO A 1 125 ? -9.675 -17.635 6.976 1.00 86.81 125 PRO A C 1
ATOM 965 O O . PRO A 1 125 ? -10.459 -17.130 7.785 1.00 86.81 125 PRO A O 1
ATOM 968 N N . ALA A 1 126 ? -9.597 -17.257 5.701 1.00 87.19 126 ALA A N 1
ATOM 969 C CA . ALA A 1 126 ? -10.407 -16.173 5.173 1.00 87.19 126 ALA A CA 1
ATOM 970 C C . ALA A 1 126 ? -11.899 -16.502 5.284 1.00 87.19 126 ALA A C 1
ATOM 972 O O . ALA A 1 126 ? -12.329 -17.586 4.890 1.00 87.19 126 ALA A O 1
ATOM 973 N N . THR A 1 127 ? -12.695 -15.549 5.760 1.00 90.69 127 THR A N 1
ATOM 974 C CA . THR A 1 127 ? -14.157 -15.636 5.700 1.00 90.69 127 THR A CA 1
ATOM 975 C C . THR A 1 127 ? -14.692 -14.774 4.562 1.00 90.69 127 THR A C 1
ATOM 977 O O . THR A 1 127 ? -14.071 -13.790 4.159 1.00 90.69 127 THR A O 1
ATOM 980 N N . THR A 1 128 ? -15.851 -15.148 4.026 1.00 90.19 128 THR A N 1
ATOM 981 C CA . THR A 1 128 ? -16.514 -14.433 2.920 1.00 90.19 128 THR A CA 1
ATOM 982 C C . THR A 1 128 ? -17.699 -13.585 3.378 1.00 90.19 128 THR A C 1
ATOM 984 O O . THR A 1 128 ? -18.205 -12.763 2.618 1.00 90.19 128 THR A O 1
ATOM 987 N N . ILE A 1 129 ? -18.144 -13.772 4.624 1.00 86.25 129 ILE A N 1
ATOM 988 C CA . ILE A 1 129 ? -19.315 -13.100 5.187 1.00 86.25 129 ILE A CA 1
ATOM 989 C C . ILE A 1 129 ? -18.884 -11.753 5.762 1.00 86.25 129 ILE A C 1
ATOM 991 O O . ILE A 1 129 ? -18.120 -11.692 6.729 1.00 86.25 129 ILE A O 1
ATOM 995 N N . LEU A 1 130 ? -19.385 -10.676 5.160 1.00 86.31 130 LEU A N 1
ATOM 996 C CA . LEU A 1 130 ? -19.166 -9.316 5.631 1.00 86.31 130 LEU A CA 1
ATOM 997 C C . LEU A 1 130 ? -19.913 -9.089 6.963 1.00 86.31 130 LEU A C 1
ATOM 999 O O . LEU A 1 130 ? -21.072 -9.485 7.068 1.00 86.31 130 LEU A O 1
ATOM 1003 N N . PRO A 1 131 ? -19.286 -8.476 7.985 1.00 85.31 131 PRO A N 1
ATOM 1004 C CA . PRO A 1 131 ? -19.976 -8.110 9.219 1.00 85.31 131 PRO A CA 1
ATOM 1005 C C . PRO A 1 131 ? -21.165 -7.181 8.948 1.00 85.31 131 PRO A C 1
ATOM 1007 O O . PRO A 1 131 ? -21.037 -6.271 8.135 1.00 85.31 131 PRO A O 1
ATOM 1010 N N . GLU A 1 132 ? -22.269 -7.354 9.683 1.00 82.88 132 GLU A N 1
ATOM 1011 C CA . GLU A 1 132 ? -23.540 -6.622 9.486 1.00 82.88 132 GLU A CA 1
ATOM 1012 C C . GLU A 1 132 ? -23.390 -5.092 9.470 1.00 82.88 132 GLU A C 1
ATOM 1014 O O . GLU A 1 132 ? -24.135 -4.396 8.792 1.00 82.88 132 GLU A O 1
ATOM 1019 N N . ASN A 1 133 ? -22.388 -4.563 10.177 1.00 86.69 133 ASN A N 1
ATOM 1020 C CA . ASN A 1 133 ? -22.137 -3.125 10.282 1.00 86.69 133 ASN A CA 1
ATOM 1021 C C . ASN A 1 133 ? -21.219 -2.567 9.181 1.00 86.69 133 ASN A C 1
ATOM 1023 O O . ASN A 1 133 ? -20.845 -1.394 9.247 1.00 86.69 133 ASN A O 1
ATOM 1027 N N . ILE A 1 134 ? -20.779 -3.384 8.224 1.00 90.38 134 ILE A N 1
ATOM 1028 C CA . ILE A 1 134 ? -19.883 -2.967 7.144 1.00 90.38 134 ILE A CA 1
ATOM 1029 C C . ILE A 1 134 ? -20.648 -3.049 5.826 1.00 90.38 134 ILE A C 1
ATOM 1031 O O . ILE A 1 134 ? -21.174 -4.096 5.467 1.00 90.38 134 ILE A O 1
ATOM 1035 N N . GLU A 1 135 ? -20.666 -1.947 5.081 1.00 90.19 135 GLU A N 1
ATOM 1036 C CA . GLU A 1 135 ? -21.294 -1.859 3.765 1.00 90.19 135 GLU A CA 1
ATOM 1037 C C . GLU A 1 135 ? -20.223 -1.541 2.719 1.00 90.19 135 GLU A C 1
ATOM 1039 O O . GLU A 1 135 ? -19.528 -0.523 2.794 1.00 90.19 135 GLU A O 1
ATOM 1044 N N . ILE A 1 136 ? -20.104 -2.415 1.717 1.00 89.81 136 ILE A N 1
ATOM 1045 C CA . ILE A 1 136 ? -19.254 -2.207 0.541 1.00 89.81 136 ILE A CA 1
ATOM 1046 C C . ILE A 1 136 ? -20.140 -2.366 -0.707 1.00 89.81 136 ILE A C 1
ATOM 1048 O O . ILE A 1 136 ? -20.273 -3.475 -1.232 1.00 89.81 136 ILE A O 1
ATOM 1052 N N . PRO A 1 137 ? -20.811 -1.293 -1.165 1.00 87.12 137 PRO A N 1
ATOM 1053 C CA . PRO A 1 137 ? -21.786 -1.371 -2.248 1.00 87.12 137 PRO A CA 1
ATOM 1054 C C . PRO A 1 137 ? -21.172 -1.909 -3.542 1.00 87.12 137 PRO A C 1
ATOM 1056 O O . PRO A 1 137 ? -20.144 -1.421 -4.000 1.00 87.12 137 PRO A O 1
ATOM 1059 N N . GLY A 1 138 ? -21.805 -2.916 -4.147 1.00 86.19 138 GLY A N 1
ATOM 1060 C CA . GLY A 1 138 ? -21.333 -3.509 -5.403 1.00 86.19 138 GLY A CA 1
ATOM 1061 C C . GLY A 1 138 ? -20.076 -4.380 -5.280 1.00 86.19 138 GLY A C 1
ATOM 1062 O O . GLY A 1 138 ? -19.552 -4.820 -6.306 1.00 86.19 138 GLY A O 1
ATOM 1063 N N . ALA A 1 139 ? -19.599 -4.656 -4.061 1.00 90.56 139 ALA A N 1
ATOM 1064 C CA . ALA A 1 139 ? -18.481 -5.563 -3.848 1.00 90.56 139 ALA A CA 1
ATOM 1065 C C . ALA A 1 139 ? -18.835 -7.014 -4.187 1.00 90.56 139 ALA A C 1
ATOM 1067 O O . ALA A 1 139 ? -19.919 -7.513 -3.886 1.00 90.56 139 ALA A O 1
ATOM 1068 N N . ARG A 1 140 ? -17.869 -7.705 -4.785 1.00 92.00 140 ARG A N 1
ATOM 1069 C CA . ARG A 1 140 ? -17.892 -9.137 -5.086 1.00 92.00 140 ARG A CA 1
ATOM 1070 C C . ARG A 1 140 ? -16.632 -9.789 -4.540 1.00 92.00 140 ARG A C 1
ATOM 1072 O O . ARG A 1 140 ? -15.655 -9.101 -4.243 1.00 92.00 140 ARG A O 1
ATOM 1079 N N . ASP A 1 141 ? -16.652 -11.118 -4.442 1.00 92.38 141 ASP A N 1
ATOM 1080 C CA . ASP A 1 141 ? -15.495 -11.914 -4.022 1.00 92.38 141 ASP A CA 1
ATOM 1081 C C . ASP A 1 141 ? -14.855 -11.379 -2.734 1.00 92.38 141 ASP A C 1
ATOM 1083 O O . ASP A 1 141 ? -13.658 -11.117 -2.694 1.00 92.38 141 ASP A O 1
ATOM 1087 N N . ILE A 1 142 ? -15.649 -11.140 -1.692 1.00 93.56 142 ILE A N 1
ATOM 1088 C CA . ILE A 1 142 ? -15.140 -10.570 -0.442 1.00 93.56 142 ILE A CA 1
ATOM 1089 C C . ILE A 1 142 ? -14.332 -11.634 0.311 1.00 93.56 142 ILE A C 1
ATOM 1091 O O . ILE A 1 142 ? -14.795 -12.759 0.479 1.00 93.56 142 ILE A O 1
ATOM 1095 N N . LEU A 1 143 ? -13.135 -11.269 0.776 1.00 93.50 143 LEU A N 1
ATOM 1096 C CA . LEU A 1 143 ? -12.300 -12.091 1.655 1.00 93.50 143 LEU A CA 1
ATOM 1097 C C . LEU A 1 143 ? -11.847 -11.273 2.861 1.00 93.50 143 LEU A C 1
ATOM 1099 O O . LEU A 1 143 ? -11.315 -10.170 2.703 1.00 93.50 143 LEU A O 1
ATOM 1103 N N . ILE A 1 144 ? -12.025 -11.836 4.052 1.00 93.44 144 ILE A N 1
ATOM 1104 C CA . ILE A 1 144 ? -11.717 -11.200 5.331 1.00 93.44 144 ILE A CA 1
ATOM 1105 C C . ILE A 1 144 ? -10.709 -12.053 6.085 1.00 93.44 144 ILE A C 1
ATOM 1107 O O . ILE A 1 144 ? -10.986 -13.198 6.430 1.00 93.44 144 ILE A O 1
ATOM 1111 N N . TYR A 1 145 ? -9.560 -11.465 6.391 1.00 92.56 145 TYR A N 1
ATOM 1112 C CA . TYR A 1 145 ? -8.498 -12.083 7.171 1.00 92.56 145 TYR A CA 1
ATOM 1113 C C . TYR A 1 145 ? -8.405 -11.385 8.525 1.00 92.56 145 TYR A C 1
ATOM 1115 O O . TYR A 1 145 ? -8.292 -10.161 8.585 1.00 92.56 145 TYR A O 1
ATOM 1123 N N . SER A 1 146 ? -8.420 -12.157 9.611 1.00 93.62 146 SER A N 1
ATOM 1124 C CA . SER A 1 146 ? -8.238 -11.645 10.978 1.00 93.62 146 SER A CA 1
ATOM 1125 C C . SER A 1 146 ? -6.935 -12.184 11.558 1.00 93.62 146 SER A C 1
ATOM 1127 O O . SER A 1 146 ? -6.648 -13.371 11.389 1.00 93.62 146 SER A O 1
ATOM 1129 N N . LEU A 1 147 ? -6.147 -11.350 12.241 1.00 91.88 147 LEU A N 1
ATOM 1130 C CA . LEU A 1 147 ? -4.923 -11.818 12.906 1.00 91.88 147 LEU A CA 1
ATOM 1131 C C . LEU A 1 147 ? -5.259 -12.803 14.034 1.00 91.88 147 LEU A C 1
ATOM 1133 O O . LEU A 1 147 ? -6.151 -12.536 14.835 1.00 91.88 147 LEU A O 1
ATOM 1137 N N . LYS A 1 148 ? -4.504 -13.902 14.160 1.00 91.62 148 LYS A N 1
ATOM 1138 C CA . LYS A 1 148 ? -4.725 -14.910 15.217 1.00 91.62 148 LYS A CA 1
ATOM 1139 C C . LYS A 1 148 ? -4.528 -14.359 16.627 1.00 91.62 148 LYS A C 1
ATOM 1141 O O . LYS A 1 148 ? -5.326 -14.620 17.518 1.00 91.62 148 LYS A O 1
ATOM 1146 N N . PHE A 1 149 ? -3.459 -13.591 16.836 1.00 88.62 149 PHE A N 1
ATOM 1147 C CA . PHE A 1 149 ? -3.140 -13.042 18.159 1.00 88.62 149 PHE A CA 1
ATOM 1148 C C . PHE A 1 149 ? -3.976 -11.803 18.512 1.00 88.62 149 PHE A C 1
ATOM 1150 O O . PHE A 1 149 ? -3.994 -11.396 19.672 1.00 88.62 149 PHE A O 1
ATOM 1157 N N . LEU A 1 150 ? -4.629 -11.180 17.522 1.00 91.19 150 LEU A N 1
ATOM 1158 C CA . LEU A 1 150 ? -5.448 -9.986 17.720 1.00 91.19 150 LEU A CA 1
ATOM 1159 C C . LEU A 1 150 ? -6.564 -9.892 16.660 1.00 91.19 150 LEU A C 1
ATOM 1161 O O . LEU A 1 150 ? -6.439 -9.129 15.697 1.00 91.19 150 LEU A O 1
ATOM 1165 N N . PRO A 1 151 ? -7.669 -10.647 16.820 1.00 91.50 151 PRO A N 1
ATOM 1166 C CA . PRO A 1 151 ? -8.730 -10.752 15.809 1.00 91.50 151 PRO A CA 1
ATOM 1167 C C . PRO A 1 151 ? -9.468 -9.440 15.494 1.00 91.50 151 PRO A C 1
ATOM 1169 O O . PRO A 1 151 ? -10.218 -9.361 14.520 1.00 91.50 151 PRO A O 1
ATOM 1172 N N . GLN A 1 152 ? -9.275 -8.402 16.312 1.00 91.44 152 GLN A N 1
ATOM 1173 C CA . GLN A 1 152 ? -9.792 -7.052 16.081 1.00 91.44 152 GLN A CA 1
ATOM 1174 C C . GLN A 1 152 ? -9.090 -6.355 14.905 1.00 91.44 152 GLN A C 1
ATOM 1176 O O . GLN A 1 152 ? -9.639 -5.410 14.339 1.00 91.44 152 GLN A O 1
ATOM 1181 N N . ILE A 1 153 ? -7.892 -6.806 14.526 1.00 94.19 153 ILE A N 1
ATOM 1182 C CA . ILE A 1 153 ? -7.164 -6.304 13.361 1.00 94.19 153 ILE A CA 1
ATOM 1183 C C . ILE A 1 153 ? -7.539 -7.155 12.152 1.00 94.19 153 ILE A C 1
ATOM 1185 O O . ILE A 1 153 ? -7.280 -8.363 12.123 1.00 94.19 153 ILE A O 1
ATOM 1189 N N . LYS A 1 154 ? -8.143 -6.514 11.152 1.00 94.50 154 LYS A N 1
ATOM 1190 C CA . LYS A 1 154 ? -8.711 -7.184 9.985 1.00 94.50 154 LYS A CA 1
ATOM 1191 C C . LYS A 1 154 ? -8.201 -6.583 8.686 1.00 94.50 154 LYS A C 1
ATOM 1193 O O . LYS A 1 154 ? -8.093 -5.367 8.536 1.00 94.50 154 LYS A O 1
ATOM 1198 N N . LEU A 1 155 ? -7.952 -7.458 7.722 1.00 94.31 155 LEU A N 1
ATOM 1199 C CA . LEU A 1 155 ? -7.792 -7.117 6.319 1.00 94.31 155 LEU A CA 1
ATOM 1200 C C . LEU A 1 155 ? -9.052 -7.569 5.578 1.00 94.31 155 LEU A C 1
ATOM 1202 O O . LEU A 1 155 ? -9.361 -8.758 5.557 1.00 94.31 155 LEU A O 1
ATOM 1206 N N . ILE A 1 156 ? -9.751 -6.634 4.945 1.00 94.56 156 ILE A N 1
ATOM 1207 C CA . ILE A 1 156 ? -10.934 -6.888 4.126 1.00 94.56 156 ILE A CA 1
ATOM 1208 C C . ILE A 1 156 ? -10.563 -6.603 2.679 1.00 94.56 156 ILE A C 1
ATOM 1210 O O . ILE A 1 156 ? -10.088 -5.521 2.347 1.00 94.56 156 ILE A O 1
ATOM 1214 N N . THR A 1 157 ? -10.776 -7.571 1.799 1.00 94.12 157 THR A N 1
ATOM 1215 C CA . THR A 1 157 ? -10.473 -7.427 0.377 1.00 94.12 157 THR A CA 1
ATOM 1216 C C . THR A 1 157 ? -11.682 -7.751 -0.470 1.00 94.12 157 THR A C 1
ATOM 1218 O O . THR A 1 157 ? -12.474 -8.615 -0.103 1.00 94.12 157 THR A O 1
ATOM 1221 N N . ALA A 1 158 ? -11.846 -7.047 -1.586 1.00 93.75 158 ALA A N 1
ATOM 1222 C CA . ALA A 1 158 ? -12.995 -7.233 -2.462 1.00 93.75 158 ALA A CA 1
ATOM 1223 C C . ALA A 1 158 ? -12.677 -6.838 -3.905 1.00 93.75 158 ALA A C 1
ATOM 1225 O O . ALA A 1 158 ? -11.803 -6.008 -4.164 1.00 93.75 158 ALA A O 1
ATOM 1226 N N . GLN A 1 159 ? -13.434 -7.402 -4.840 1.00 92.56 159 GLN A N 1
ATOM 1227 C CA . GLN A 1 159 ? -13.553 -6.862 -6.186 1.00 92.56 159 GLN A CA 1
ATOM 1228 C C . GLN A 1 159 ? -14.661 -5.803 -6.208 1.00 92.56 159 GLN A C 1
ATOM 1230 O O . GLN A 1 159 ? -15.771 -6.082 -5.761 1.00 92.56 159 GLN A O 1
ATOM 1235 N N . ILE A 1 160 ? -14.399 -4.612 -6.748 1.00 89.06 160 ILE A N 1
ATOM 1236 C CA . ILE A 1 160 ? -15.410 -3.551 -6.871 1.00 89.06 160 ILE A CA 1
ATOM 1237 C C . ILE A 1 160 ? -15.208 -2.727 -8.140 1.00 89.06 160 ILE A C 1
ATOM 1239 O O . ILE A 1 160 ? -14.120 -2.227 -8.413 1.00 89.06 160 ILE A O 1
ATOM 1243 N N . SER A 1 161 ? -16.266 -2.569 -8.930 1.00 70.44 161 SER A N 1
ATOM 1244 C CA . SER A 1 161 ? -16.280 -1.601 -10.025 1.00 70.44 161 SER A CA 1
ATOM 1245 C C . SER A 1 161 ? -16.468 -0.194 -9.452 1.00 70.44 161 SER A C 1
ATOM 1247 O O . SER A 1 161 ? -17.393 0.003 -8.668 1.00 70.44 161 SER A O 1
ATOM 1249 N N . ASN A 1 162 ? -15.668 0.774 -9.910 1.00 68.00 162 ASN A N 1
ATOM 1250 C CA . ASN A 1 162 ? -15.705 2.206 -9.553 1.00 68.00 162 ASN A CA 1
ATOM 1251 C C . ASN A 1 162 ? -14.944 2.596 -8.274 1.00 68.00 162 ASN A C 1
ATOM 1253 O O . ASN A 1 162 ? -14.356 1.763 -7.587 1.00 68.00 162 ASN A O 1
ATOM 1257 N N . PHE A 1 163 ? -14.921 3.904 -8.008 1.00 71.88 163 PHE A N 1
ATOM 1258 C CA . PHE A 1 163 ? -14.360 4.513 -6.808 1.00 71.88 163 PHE A CA 1
ATOM 1259 C C . PHE A 1 163 ? -15.247 4.154 -5.598 1.00 71.88 163 PHE A C 1
ATOM 1261 O O . PHE A 1 163 ? -16.396 4.592 -5.552 1.00 71.88 163 PHE A O 1
ATOM 1268 N N . PRO A 1 164 ? -14.791 3.302 -4.663 1.00 74.94 164 PRO A N 1
ATOM 1269 C CA . PRO A 1 164 ? -15.699 2.645 -3.731 1.00 74.94 164 PRO A CA 1
ATOM 1270 C C . PRO A 1 164 ? -16.027 3.514 -2.513 1.00 74.94 164 PRO A C 1
ATOM 1272 O O . PRO A 1 164 ? -15.137 4.011 -1.824 1.00 74.94 164 PRO A O 1
ATOM 1275 N N . THR A 1 165 ? -17.314 3.610 -2.185 1.00 80.12 165 THR A N 1
ATOM 1276 C CA . THR A 1 165 ? -17.788 4.233 -0.943 1.00 80.12 165 THR A CA 1
ATOM 1277 C C . THR A 1 165 ? -17.955 3.165 0.132 1.00 80.12 165 THR A C 1
ATOM 1279 O O . THR A 1 165 ? -18.991 2.510 0.214 1.00 80.12 165 THR A O 1
ATOM 1282 N N . ILE A 1 166 ? -16.927 2.967 0.956 1.00 87.56 166 ILE A N 1
ATOM 1283 C CA . ILE A 1 166 ? -16.961 1.988 2.050 1.00 87.56 166 ILE A CA 1
ATOM 1284 C C . ILE A 1 166 ? -17.533 2.635 3.309 1.00 87.56 166 ILE A C 1
ATOM 1286 O O . ILE A 1 166 ? -17.046 3.685 3.746 1.00 87.56 166 ILE A O 1
ATOM 1290 N N . ARG A 1 167 ? -18.521 1.977 3.924 1.00 87.12 167 ARG A N 1
ATOM 1291 C CA . ARG A 1 167 ? -19.039 2.347 5.243 1.00 87.12 167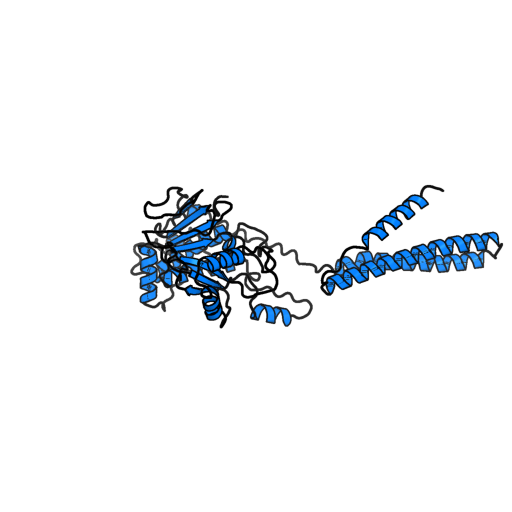 ARG A CA 1
ATOM 1292 C C . ARG A 1 167 ? -18.768 1.256 6.256 1.00 87.12 167 ARG A C 1
ATOM 1294 O O . ARG A 1 167 ? -18.878 0.071 5.973 1.00 87.12 167 ARG A O 1
ATOM 1301 N N . ASP A 1 168 ? -18.445 1.683 7.462 1.00 85.81 168 ASP A N 1
ATOM 1302 C CA . ASP A 1 168 ? -18.118 0.796 8.562 1.00 85.81 168 ASP A CA 1
ATOM 1303 C C . ASP A 1 168 ? -18.635 1.425 9.865 1.00 85.81 168 ASP A C 1
ATOM 1305 O O . ASP A 1 168 ? -18.125 2.452 10.331 1.00 85.81 168 ASP A O 1
ATOM 1309 N N . HIS A 1 169 ? -19.664 0.804 10.446 1.00 84.44 169 HIS A N 1
ATOM 1310 C CA . HIS A 1 169 ? -20.490 1.310 11.547 1.00 84.44 169 HIS A CA 1
ATOM 1311 C C . HIS A 1 169 ? -21.089 2.688 11.227 1.00 84.44 169 HIS A C 1
ATOM 1313 O O . HIS A 1 169 ? -20.917 3.647 11.982 1.00 84.44 169 HIS A O 1
ATOM 1319 N N . SER A 1 170 ? -21.726 2.793 10.056 1.00 77.12 170 SER A N 1
ATOM 1320 C CA . SER A 1 170 ? -22.360 4.015 9.526 1.00 77.12 170 SER A CA 1
ATOM 1321 C C . SER A 1 170 ? -21.419 5.213 9.334 1.00 77.12 170 SER A C 1
ATOM 1323 O O . SER A 1 170 ? -21.875 6.328 9.092 1.00 77.12 170 SER A O 1
ATOM 1325 N N . LYS A 1 171 ? -20.100 5.001 9.419 1.00 83.12 171 LYS A N 1
ATOM 1326 C CA . LYS A 1 171 ? -19.072 6.018 9.172 1.00 83.12 171 LYS A CA 1
ATOM 1327 C C . LYS A 1 171 ? -18.303 5.690 7.902 1.00 83.12 171 LYS A C 1
ATOM 1329 O O . LYS A 1 171 ? -18.036 4.521 7.628 1.00 83.12 171 LYS A O 1
ATOM 1334 N N . GLY A 1 172 ? -17.916 6.721 7.157 1.00 83.81 172 GLY A N 1
ATOM 1335 C CA . GLY A 1 172 ? -17.024 6.562 6.013 1.00 83.81 172 GLY A CA 1
ATOM 1336 C C . GLY A 1 172 ? -15.657 6.020 6.436 1.00 83.81 172 GLY A C 1
ATOM 1337 O O . GLY A 1 172 ? -15.207 6.209 7.568 1.00 83.81 172 GLY A O 1
ATOM 1338 N N . VAL A 1 173 ? -14.963 5.363 5.520 1.00 91.12 173 VAL A N 1
ATOM 1339 C CA . VAL A 1 173 ? -13.578 4.909 5.718 1.00 91.12 173 VAL A CA 1
ATOM 1340 C C . VAL A 1 173 ? -12.614 5.967 5.169 1.00 91.12 173 VAL A C 1
ATOM 1342 O O . VAL A 1 173 ? -12.965 6.690 4.240 1.00 91.12 173 VAL A O 1
ATOM 1345 N N . HIS A 1 174 ? -11.419 6.125 5.745 1.00 92.88 174 HIS A N 1
ATOM 1346 C CA . HIS A 1 174 ? -10.412 7.018 5.159 1.00 92.88 174 HIS A CA 1
ATOM 1347 C C . HIS A 1 174 ? -9.828 6.388 3.897 1.00 92.88 174 HIS A C 1
ATOM 1349 O O . HIS A 1 174 ? -9.507 5.206 3.908 1.00 92.88 174 HIS A O 1
ATOM 1355 N N . THR A 1 175 ? -9.645 7.153 2.824 1.00 91.88 175 THR A N 1
ATOM 1356 C CA . THR A 1 175 ? -9.107 6.610 1.564 1.00 91.88 175 THR A CA 1
ATOM 1357 C C . THR A 1 175 ? -7.679 7.086 1.328 1.00 91.88 175 THR A C 1
ATOM 1359 O O . THR A 1 175 ? -7.421 8.288 1.365 1.00 91.88 175 THR A O 1
ATOM 1362 N N . LEU A 1 176 ? -6.754 6.155 1.089 1.00 92.81 176 LEU A N 1
ATOM 1363 C CA . LEU A 1 176 ? -5.332 6.418 0.871 1.00 92.81 176 LEU A CA 1
ATOM 1364 C C . LEU A 1 176 ? -4.992 6.522 -0.621 1.00 92.81 176 LEU A C 1
ATOM 1366 O O . LEU A 1 176 ? -5.253 5.600 -1.394 1.00 92.81 176 LEU A O 1
ATOM 1370 N N . PHE A 1 177 ? -4.307 7.603 -0.998 1.00 89.69 177 PHE A N 1
ATOM 1371 C CA . PHE A 1 177 ? -3.790 7.835 -2.345 1.00 89.69 177 PHE A CA 1
ATOM 1372 C C . PHE A 1 177 ? -2.281 8.041 -2.349 1.00 89.69 177 PHE A C 1
ATOM 1374 O O . PHE A 1 177 ? -1.736 8.815 -1.561 1.00 89.69 177 PHE A O 1
ATOM 1381 N N . PHE A 1 178 ? -1.622 7.402 -3.313 1.00 87.50 178 PHE A N 1
ATOM 1382 C CA . PHE A 1 178 ? -0.189 7.534 -3.540 1.00 87.50 178 PHE A CA 1
ATOM 1383 C C . PHE A 1 178 ? 0.098 8.666 -4.533 1.00 87.50 178 PHE A C 1
ATOM 1385 O O . PHE A 1 178 ? -0.389 8.661 -5.665 1.00 87.50 178 PHE A O 1
ATOM 1392 N N . LEU A 1 179 ? 0.909 9.629 -4.107 1.00 86.31 179 LEU A N 1
ATOM 1393 C CA . LEU A 1 179 ? 1.392 10.750 -4.901 1.00 86.31 179 LEU A CA 1
ATOM 1394 C C . LEU A 1 179 ? 2.780 10.449 -5.476 1.00 86.31 179 LEU A C 1
ATOM 1396 O O . LEU A 1 179 ? 3.627 9.872 -4.795 1.00 86.31 179 LEU A O 1
ATOM 1400 N N . HIS A 1 180 ? 3.030 10.911 -6.703 1.00 81.94 180 HIS A N 1
ATOM 1401 C CA . HIS A 1 180 ? 4.316 10.777 -7.390 1.00 81.94 180 HIS A CA 1
ATOM 1402 C C . HIS A 1 180 ? 5.087 12.108 -7.400 1.00 81.94 180 HIS A C 1
ATOM 1404 O O . HIS A 1 180 ? 4.520 13.127 -7.805 1.00 81.94 180 HIS A O 1
ATOM 1410 N N . PRO A 1 181 ? 6.368 12.138 -6.983 1.00 76.06 181 PRO A N 1
ATOM 1411 C CA . PRO A 1 181 ? 7.139 13.375 -6.837 1.00 76.06 181 PRO A CA 1
ATOM 1412 C C . PRO A 1 181 ? 7.394 14.105 -8.165 1.00 76.06 181 PRO A C 1
ATOM 1414 O O . PRO A 1 181 ? 7.535 15.334 -8.161 1.00 76.06 181 PRO A O 1
ATOM 1417 N N . LYS A 1 182 ? 7.429 13.378 -9.292 1.00 69.56 182 LYS A N 1
ATOM 1418 C CA . LYS A 1 182 ? 7.565 13.940 -10.642 1.00 69.56 182 LYS A CA 1
ATOM 1419 C C . LYS A 1 182 ? 6.209 14.136 -11.318 1.00 69.56 182 LYS A C 1
ATOM 1421 O O . LYS A 1 182 ? 5.490 13.176 -11.566 1.00 69.56 182 LYS A O 1
ATOM 1426 N N . THR A 1 183 ? 5.946 15.359 -11.764 1.00 57.72 183 THR A N 1
ATOM 1427 C CA . THR A 1 183 ? 4.967 15.666 -12.817 1.00 57.72 183 THR A CA 1
ATOM 1428 C C . THR A 1 183 ? 5.715 15.777 -14.152 1.00 57.72 183 THR A C 1
ATOM 1430 O O . THR A 1 183 ? 6.091 16.867 -14.572 1.00 57.72 183 THR A O 1
ATOM 1433 N N . GLY A 1 184 ? 6.049 14.638 -14.769 1.00 40.81 184 GLY A N 1
ATOM 1434 C CA . GLY A 1 184 ? 6.631 14.582 -16.123 1.00 40.81 184 GLY A CA 1
ATOM 1435 C C . GLY A 1 184 ? 5.546 14.588 -17.219 1.00 40.81 184 GLY A C 1
ATOM 1436 O O . GLY A 1 184 ? 4.399 14.265 -16.914 1.00 40.81 184 GLY A O 1
ATOM 1437 N N . PRO A 1 185 ? 5.863 14.957 -18.477 1.00 38.06 185 PRO A N 1
ATOM 1438 C CA . PRO A 1 185 ? 4.862 15.217 -19.513 1.00 38.06 185 PRO A CA 1
ATOM 1439 C C . PRO A 1 185 ? 4.171 13.946 -20.046 1.00 38.06 185 PRO A C 1
ATOM 1441 O O . PRO A 1 185 ? 4.801 12.905 -20.214 1.00 38.06 185 PRO A O 1
ATOM 1444 N N . LYS A 1 186 ? 2.874 14.113 -20.359 1.00 45.25 186 LYS A N 1
ATOM 1445 C CA . LYS A 1 186 ? 1.890 13.192 -20.971 1.00 45.25 186 LYS A CA 1
ATOM 1446 C C . LYS A 1 186 ? 1.700 11.838 -20.276 1.00 45.25 186 LYS A C 1
ATOM 1448 O O . LYS A 1 186 ? 2.121 10.790 -20.757 1.00 45.25 186 LYS A O 1
ATOM 1453 N N . ASP A 1 187 ? 0.954 11.900 -19.175 1.00 47.47 187 ASP A N 1
ATOM 1454 C CA . ASP A 1 187 ? -0.269 11.117 -18.960 1.00 47.47 187 ASP A CA 1
ATOM 1455 C C . ASP A 1 187 ? -0.386 9.824 -19.784 1.00 47.47 187 ASP A C 1
ATOM 1457 O O . ASP A 1 187 ? -1.025 9.773 -20.835 1.00 47.47 187 ASP A O 1
ATOM 1461 N N . LYS A 1 188 ? 0.180 8.744 -19.247 1.00 53.06 188 LYS A N 1
ATOM 1462 C CA . LYS A 1 188 ? -0.279 7.383 -19.537 1.00 53.06 188 LYS A CA 1
ATOM 1463 C C . LYS A 1 188 ? -1.119 6.893 -18.361 1.00 53.06 188 LYS A C 1
ATOM 1465 O O . LYS A 1 188 ? -0.984 7.412 -17.255 1.00 53.06 188 LYS A O 1
ATOM 1470 N N . ASN A 1 189 ? -1.997 5.924 -18.620 1.00 54.00 189 ASN A N 1
ATOM 1471 C CA . ASN A 1 189 ? -2.962 5.320 -17.690 1.00 54.00 189 ASN A CA 1
ATOM 1472 C C . ASN A 1 189 ? -2.288 4.610 -16.496 1.00 54.00 189 ASN A C 1
ATOM 1474 O O . ASN A 1 189 ? -2.372 3.393 -16.355 1.00 54.00 189 ASN A O 1
ATOM 1478 N N . ILE A 1 190 ? -1.597 5.362 -15.641 1.00 61.12 190 ILE A N 1
ATOM 1479 C CA . ILE A 1 190 ? -1.035 4.864 -14.390 1.00 61.12 190 ILE A CA 1
ATOM 1480 C C . ILE A 1 190 ? -2.194 4.763 -13.384 1.00 61.12 190 ILE A C 1
ATOM 1482 O O . ILE A 1 190 ? -2.946 5.736 -13.238 1.00 61.12 190 ILE A O 1
ATOM 1486 N N . PRO A 1 191 ? -2.374 3.632 -12.675 1.00 56.59 191 PRO A N 1
ATOM 1487 C CA . PRO A 1 191 ? -3.499 3.442 -11.761 1.00 56.59 191 PRO A CA 1
ATOM 1488 C C . PRO A 1 191 ? -3.607 4.517 -10.672 1.00 56.59 191 PRO A C 1
ATOM 1490 O O . PRO A 1 191 ? -4.701 5.017 -10.424 1.00 56.59 191 PRO A O 1
ATOM 1493 N N . SER A 1 192 ? -2.487 4.934 -10.068 1.00 62.19 192 SER A N 1
ATOM 1494 C CA . SER A 1 192 ? -2.460 6.011 -9.062 1.00 62.19 192 SER A CA 1
ATOM 1495 C C . SER A 1 192 ? -2.927 7.352 -9.638 1.00 62.19 192 SER A C 1
ATOM 1497 O O . SER A 1 192 ? -3.740 8.035 -9.023 1.00 62.19 192 SER A O 1
ATOM 1499 N N . ILE A 1 193 ? -2.488 7.705 -10.850 1.00 68.94 193 ILE A N 1
ATOM 1500 C CA . ILE A 1 193 ? -2.910 8.931 -11.544 1.00 68.94 193 ILE A CA 1
ATOM 1501 C C . ILE A 1 193 ? -4.394 8.862 -11.916 1.00 68.94 193 ILE A C 1
ATOM 1503 O O . ILE A 1 193 ? -5.117 9.838 -11.740 1.00 68.94 193 ILE A O 1
ATOM 1507 N N . THR A 1 194 ? -4.867 7.706 -12.383 1.00 74.12 194 THR A N 1
ATOM 1508 C CA . THR A 1 194 ? -6.274 7.497 -12.757 1.00 74.12 194 THR A CA 1
ATOM 1509 C C . THR A 1 194 ? -7.196 7.681 -11.552 1.00 74.12 194 THR A C 1
ATOM 1511 O O . THR A 1 194 ? -8.187 8.399 -11.648 1.00 74.12 194 THR A O 1
ATOM 1514 N N . LEU A 1 195 ? -6.831 7.120 -10.397 1.00 77.56 195 LEU A N 1
ATOM 1515 C CA . LEU A 1 195 ? -7.571 7.305 -9.146 1.00 77.56 195 LEU A CA 1
ATOM 1516 C C . LEU A 1 195 ? -7.520 8.743 -8.641 1.00 77.56 195 LEU A C 1
ATOM 1518 O O . LEU A 1 195 ? -8.526 9.245 -8.160 1.00 77.56 195 LEU A O 1
ATOM 1522 N N . LEU A 1 196 ? -6.374 9.420 -8.758 1.00 80.81 196 LEU A N 1
ATOM 1523 C CA . LEU A 1 196 ? -6.263 10.831 -8.387 1.00 80.81 196 LEU A CA 1
ATOM 1524 C C . LEU A 1 196 ? -7.138 11.724 -9.277 1.00 80.81 196 LEU A C 1
ATOM 1526 O O . LEU A 1 196 ? -7.707 12.689 -8.775 1.00 80.81 196 LEU A O 1
ATOM 1530 N N . ARG A 1 197 ? -7.279 11.400 -10.569 1.00 80.00 197 ARG A N 1
ATOM 1531 C CA . ARG A 1 197 ? -8.223 12.093 -11.461 1.00 80.00 197 ARG A CA 1
ATOM 1532 C C . ARG A 1 197 ? -9.673 11.795 -11.096 1.00 80.00 197 ARG A C 1
ATOM 1534 O O . ARG A 1 197 ? -10.480 12.712 -11.086 1.00 80.00 197 ARG A O 1
ATOM 1541 N N . GLN A 1 198 ? -10.005 10.542 -10.778 1.00 80.06 198 GLN A N 1
ATOM 1542 C CA . GLN A 1 198 ? -11.344 10.188 -10.291 1.00 80.06 198 GLN A CA 1
ATOM 1543 C C . GLN A 1 198 ? -11.667 10.937 -8.994 1.00 80.06 198 GLN A C 1
ATOM 1545 O O . GLN A 1 198 ? -12.717 11.559 -8.898 1.00 80.06 198 GLN A O 1
ATOM 1550 N N . LEU A 1 199 ? -10.729 10.976 -8.047 1.00 84.56 199 LEU A N 1
ATOM 1551 C CA . LEU A 1 199 ? -10.847 11.752 -6.815 1.00 84.56 199 LEU A CA 1
ATOM 1552 C C . LEU A 1 199 ? -11.121 13.238 -7.102 1.00 84.56 199 LEU A C 1
ATOM 1554 O O . LEU A 1 199 ? -11.986 13.834 -6.473 1.00 84.56 199 LEU A O 1
ATOM 1558 N N . GLU A 1 200 ? -10.429 13.837 -8.073 1.00 84.50 200 GLU A N 1
ATOM 1559 C CA . GLU A 1 200 ? -10.635 15.240 -8.457 1.00 84.50 200 GLU A CA 1
ATOM 1560 C C . GLU A 1 200 ? -12.047 15.530 -8.999 1.00 84.50 200 GLU A C 1
ATOM 1562 O O . GLU A 1 200 ? -12.531 16.649 -8.854 1.00 84.50 200 GLU A O 1
ATOM 1567 N N . VAL A 1 201 ? -12.736 14.532 -9.567 1.00 84.12 201 VAL A N 1
ATOM 1568 C CA . VAL A 1 201 ? -14.138 14.663 -10.008 1.00 84.12 201 VAL A CA 1
ATOM 1569 C C . VAL A 1 201 ? -15.107 14.737 -8.821 1.00 84.12 201 VAL A C 1
ATOM 1571 O O . VAL A 1 201 ? -16.089 15.478 -8.897 1.00 84.12 201 VAL A O 1
ATOM 1574 N N . HIS A 1 202 ? -14.827 14.006 -7.736 1.00 80.56 202 HIS A N 1
ATOM 1575 C CA . HIS A 1 202 ? -15.677 13.955 -6.537 1.00 80.56 202 HIS A CA 1
ATOM 1576 C C . HIS A 1 202 ? -15.442 15.129 -5.571 1.00 80.56 202 HIS A C 1
ATOM 1578 O O . HIS A 1 202 ? -16.322 15.483 -4.783 1.00 80.56 202 HIS A O 1
ATOM 1584 N N . LEU A 1 203 ? -14.267 15.758 -5.628 1.00 84.44 203 LEU A N 1
ATOM 1585 C CA . LEU A 1 203 ? -13.924 16.875 -4.750 1.00 84.44 203 LEU A CA 1
ATOM 1586 C C . LEU A 1 203 ? -14.314 18.235 -5.325 1.00 84.44 203 LEU A C 1
ATOM 1588 O O . LEU A 1 203 ? -14.439 18.439 -6.535 1.00 84.44 203 LEU A O 1
ATOM 1592 N N . GLN A 1 204 ? -14.447 19.215 -4.432 1.00 83.69 204 GLN A N 1
ATOM 1593 C CA . GLN A 1 204 ? -14.524 20.615 -4.835 1.00 83.69 204 GLN A CA 1
ATOM 1594 C C . GLN A 1 204 ? -13.290 21.026 -5.655 1.00 83.69 204 GLN A C 1
ATOM 1596 O O . GLN A 1 204 ? -12.157 20.584 -5.426 1.00 83.69 204 GLN A O 1
ATOM 1601 N N . LYS A 1 205 ? -13.520 21.893 -6.648 1.00 83.88 205 LYS A N 1
ATOM 1602 C CA . LYS A 1 205 ? -12.478 22.336 -7.580 1.00 83.88 205 LYS A CA 1
ATOM 1603 C C . LYS A 1 205 ? -11.336 22.997 -6.803 1.00 83.88 205 LYS A C 1
ATOM 1605 O O . LYS A 1 205 ? -11.563 23.929 -6.042 1.00 83.88 205 LYS A O 1
ATOM 1610 N N . GLY A 1 206 ? -10.106 22.539 -7.030 1.00 81.06 206 GLY A N 1
ATOM 1611 C CA . GLY A 1 206 ? -8.904 23.095 -6.399 1.00 81.06 206 GLY A CA 1
ATOM 1612 C C . GLY A 1 206 ? -8.536 22.493 -5.038 1.00 81.06 206 GLY A C 1
ATOM 1613 O O . GLY A 1 206 ? -7.397 22.675 -4.611 1.00 81.06 206 GLY A O 1
ATOM 1614 N N . THR A 1 207 ? -9.407 21.706 -4.392 1.00 85.25 207 THR A N 1
ATOM 1615 C CA . THR A 1 207 ? -9.108 21.071 -3.092 1.00 85.25 207 THR A CA 1
ATOM 1616 C C . THR A 1 207 ? -7.897 20.144 -3.172 1.00 85.25 207 THR A C 1
ATOM 1618 O O . THR A 1 207 ? -6.979 20.244 -2.359 1.00 85.25 207 THR A O 1
ATOM 1621 N N . LEU A 1 208 ? -7.850 19.270 -4.183 1.00 85.75 208 LEU A N 1
ATOM 1622 C CA . LEU A 1 208 ? -6.734 18.340 -4.361 1.00 85.75 208 LEU A CA 1
ATOM 1623 C C . LEU A 1 208 ? -5.423 19.068 -4.698 1.00 85.75 208 LEU A C 1
ATOM 1625 O O . LEU A 1 208 ? -4.357 18.649 -4.251 1.00 85.75 208 LEU A O 1
ATOM 1629 N N . ALA A 1 209 ? -5.490 20.155 -5.472 1.00 85.38 209 ALA A N 1
ATOM 1630 C CA . ALA A 1 209 ? -4.323 20.966 -5.810 1.00 85.38 209 ALA A CA 1
ATOM 1631 C C . ALA A 1 209 ? -3.747 21.660 -4.566 1.00 85.38 209 ALA A C 1
ATOM 1633 O O . ALA A 1 209 ? -2.551 21.546 -4.315 1.00 85.38 209 ALA A O 1
ATOM 1634 N N . ALA A 1 210 ? -4.597 22.285 -3.745 1.00 85.75 210 ALA A N 1
ATOM 1635 C CA . ALA A 1 210 ? -4.185 22.901 -2.485 1.00 85.75 210 ALA A CA 1
ATOM 1636 C C . ALA A 1 210 ? -3.595 21.870 -1.504 1.00 85.75 210 ALA A C 1
ATOM 1638 O O . ALA A 1 210 ? -2.559 22.116 -0.885 1.00 85.75 210 ALA A O 1
ATOM 1639 N N . ALA A 1 211 ? -4.205 20.681 -1.410 1.00 86.31 211 ALA A N 1
ATOM 1640 C CA . ALA A 1 211 ? -3.692 19.586 -0.590 1.00 86.31 211 ALA A CA 1
ATOM 1641 C C . ALA A 1 211 ? -2.292 19.138 -1.046 1.00 86.31 211 ALA A C 1
ATOM 1643 O O . ALA A 1 211 ? -1.371 19.070 -0.229 1.00 86.31 211 ALA A O 1
ATOM 1644 N N . LYS A 1 212 ? -2.103 18.908 -2.354 1.00 85.88 212 LYS A N 1
ATOM 1645 C CA . LYS A 1 212 ? -0.793 18.583 -2.945 1.00 85.88 212 LYS A CA 1
ATOM 1646 C C . LYS A 1 212 ? 0.236 19.684 -2.680 1.00 85.88 212 LYS A C 1
ATOM 1648 O O . LYS A 1 212 ? 1.358 19.373 -2.291 1.00 85.88 212 LYS A O 1
ATOM 1653 N N . GLU A 1 213 ? -0.148 20.950 -2.824 1.00 85.69 213 GLU A N 1
ATOM 1654 C CA . GLU A 1 213 ? 0.747 22.088 -2.599 1.00 85.69 213 GLU A CA 1
ATOM 1655 C C . GLU A 1 213 ? 1.230 22.163 -1.146 1.00 85.69 213 GLU A C 1
ATOM 1657 O O . GLU A 1 213 ? 2.424 22.302 -0.888 1.00 85.69 213 GLU A O 1
ATOM 1662 N N . SER A 1 214 ? 0.342 21.911 -0.181 1.00 86.62 214 SER A N 1
ATOM 1663 C CA . SER A 1 214 ? 0.700 21.836 1.245 1.00 86.62 214 SER A CA 1
ATOM 1664 C C . SER A 1 214 ? 1.679 20.701 1.604 1.00 86.62 214 SER A C 1
ATOM 1666 O O . SER A 1 214 ? 2.231 20.665 2.711 1.00 86.62 214 SER A O 1
ATOM 1668 N N . MET A 1 215 ? 1.863 19.740 0.696 1.00 86.88 215 MET A N 1
ATOM 1669 C CA . MET A 1 215 ? 2.793 18.616 0.815 1.00 86.88 215 MET A CA 1
ATOM 1670 C C . MET A 1 215 ? 4.026 18.766 -0.087 1.00 86.88 215 MET A C 1
ATOM 1672 O O . MET A 1 215 ? 4.940 17.945 0.009 1.00 86.88 215 MET A O 1
ATOM 1676 N N . ASN A 1 216 ? 4.070 19.784 -0.955 1.00 80.19 216 ASN A N 1
ATOM 1677 C CA . ASN A 1 216 ? 5.155 19.999 -1.914 1.00 80.19 216 ASN A CA 1
ATOM 1678 C C . ASN A 1 216 ? 6.409 20.613 -1.279 1.00 80.19 216 ASN A C 1
ATOM 1680 O O . ASN A 1 216 ? 7.493 20.454 -1.838 1.00 80.19 216 ASN A O 1
ATOM 1684 N N . THR A 1 217 ? 6.291 21.267 -0.119 1.00 71.75 217 THR A N 1
ATOM 1685 C CA . THR A 1 217 ? 7.411 21.935 0.569 1.00 71.75 217 THR A CA 1
ATOM 1686 C C . THR A 1 217 ? 8.521 20.972 1.000 1.00 71.75 217 THR A C 1
ATOM 1688 O O . THR A 1 217 ? 9.677 21.381 1.052 1.00 71.75 217 THR A O 1
ATOM 1691 N N . GLN A 1 218 ? 8.209 19.690 1.231 1.00 70.00 218 GLN A N 1
ATOM 1692 C CA . GLN A 1 218 ? 9.185 18.613 1.445 1.00 70.00 218 GLN A CA 1
ATOM 1693 C C . GLN A 1 218 ? 8.657 17.295 0.861 1.00 70.00 218 GLN A C 1
ATOM 1695 O O . GLN A 1 218 ? 8.026 16.494 1.549 1.00 70.00 218 GLN A O 1
ATOM 1700 N N . LYS A 1 219 ? 8.908 17.052 -0.432 1.00 81.31 219 LYS A N 1
ATOM 1701 C CA . LYS A 1 219 ? 8.598 15.759 -1.062 1.00 81.31 219 LYS A CA 1
ATOM 1702 C C . LYS A 1 219 ? 9.528 14.694 -0.485 1.00 81.31 219 LYS A C 1
ATOM 1704 O O . LYS A 1 219 ? 10.673 14.598 -0.913 1.00 81.31 219 LYS A O 1
ATOM 1709 N N . GLN A 1 220 ? 9.035 13.907 0.465 1.00 82.88 220 GLN A N 1
ATOM 1710 C CA . GLN A 1 220 ? 9.789 12.823 1.095 1.00 82.88 220 GLN A CA 1
ATOM 1711 C C . GLN A 1 220 ? 9.048 11.487 0.949 1.00 82.88 220 GLN A C 1
ATOM 1713 O O . GLN A 1 220 ? 7.825 11.463 1.110 1.00 82.88 220 GLN A O 1
ATOM 1718 N N . PRO A 1 221 ? 9.752 10.377 0.656 1.00 84.88 221 PRO A N 1
ATOM 1719 C CA . PRO A 1 221 ? 9.177 9.035 0.676 1.00 84.88 221 PRO A CA 1
ATOM 1720 C C . PRO A 1 221 ? 8.437 8.757 1.984 1.00 84.88 221 PRO A C 1
ATOM 1722 O O . PRO A 1 221 ? 8.997 8.926 3.063 1.00 84.88 221 PRO A O 1
ATOM 1725 N N . GLY A 1 222 ? 7.186 8.311 1.901 1.00 86.19 222 GLY A N 1
ATOM 1726 C CA . GLY A 1 222 ? 6.420 7.911 3.079 1.00 86.19 222 GLY A CA 1
ATOM 1727 C C . GLY A 1 222 ? 5.773 9.037 3.878 1.00 86.19 222 GLY A C 1
ATOM 1728 O O . GLY A 1 222 ? 4.967 8.753 4.761 1.00 86.19 222 GLY A O 1
ATOM 1729 N N . LEU A 1 223 ? 6.052 10.301 3.550 1.00 89.81 223 LEU A N 1
ATOM 1730 C CA . LEU A 1 223 ? 5.359 11.424 4.167 1.00 89.81 223 LEU A CA 1
ATOM 1731 C C . LEU A 1 223 ? 3.886 11.413 3.744 1.00 89.81 223 LEU A C 1
ATOM 1733 O O . LEU A 1 223 ? 3.570 11.454 2.550 1.00 89.81 223 LEU A O 1
ATOM 1737 N N . TRP A 1 224 ? 2.990 11.404 4.729 1.00 93.50 224 TRP A N 1
ATOM 1738 C CA . TRP A 1 224 ? 1.550 11.451 4.516 1.00 93.50 224 TRP A CA 1
ATOM 1739 C C . TRP A 1 224 ? 0.881 12.569 5.307 1.00 93.50 224 TRP A C 1
ATOM 1741 O O . TRP A 1 224 ? 1.398 13.034 6.321 1.00 93.50 224 TRP A O 1
ATOM 1751 N N . LYS A 1 225 ? -0.285 13.007 4.827 1.00 93.62 225 LYS A N 1
ATOM 1752 C CA . LYS A 1 225 ? -1.172 13.939 5.532 1.00 93.62 225 LYS A CA 1
ATOM 1753 C C . LYS A 1 225 ? -2.632 13.552 5.322 1.00 93.62 225 LYS A C 1
ATOM 1755 O O . LYS A 1 225 ? -3.000 13.020 4.274 1.00 93.62 225 LYS A O 1
ATOM 1760 N N . LEU A 1 226 ? -3.449 13.836 6.333 1.00 92.88 226 LEU A N 1
ATOM 1761 C CA . LEU A 1 226 ? -4.899 13.685 6.290 1.00 92.88 226 LEU A CA 1
ATOM 1762 C C . LEU A 1 226 ? -5.542 15.010 5.868 1.00 92.88 226 LEU A C 1
ATOM 1764 O O . LEU A 1 226 ? -5.214 16.065 6.407 1.00 92.88 226 LEU A O 1
ATOM 1768 N N . PHE A 1 227 ? -6.489 14.932 4.942 1.00 91.25 227 PHE A N 1
ATOM 1769 C CA . PHE A 1 227 ? -7.275 16.054 4.449 1.00 91.25 227 PHE A CA 1
ATOM 1770 C C . PHE A 1 227 ? -8.769 15.765 4.603 1.00 91.25 227 PHE A C 1
ATOM 1772 O O . PHE A 1 227 ? -9.191 14.608 4.469 1.00 91.25 227 PHE A O 1
ATOM 1779 N N . PRO A 1 228 ? -9.585 16.800 4.865 1.00 87.38 228 PRO A N 1
ATOM 1780 C CA . PRO A 1 228 ? -11.029 16.645 4.885 1.00 87.38 228 PRO A CA 1
ATOM 1781 C C . PRO A 1 228 ? -11.540 16.249 3.499 1.00 87.38 228 PRO A C 1
ATOM 1783 O O . PRO A 1 228 ? -11.041 16.713 2.471 1.00 87.38 228 PRO A O 1
ATOM 1786 N N . TRP A 1 229 ? -12.565 15.402 3.480 1.00 84.88 229 TRP A N 1
ATOM 1787 C CA . TRP A 1 229 ? -13.291 15.088 2.260 1.00 84.88 229 TRP A CA 1
ATOM 1788 C C . TRP A 1 229 ? -14.289 16.218 1.966 1.00 84.88 229 TRP A C 1
ATOM 1790 O O . TRP A 1 229 ? -15.375 16.270 2.540 1.00 84.88 229 TRP A O 1
ATOM 1800 N N . LEU A 1 230 ? -13.894 17.174 1.121 1.00 82.06 230 LEU A N 1
ATOM 1801 C CA . LEU A 1 230 ? -14.749 18.300 0.733 1.00 82.06 230 LEU A CA 1
ATOM 1802 C C . LEU A 1 230 ? -15.552 17.938 -0.513 1.00 82.06 230 LEU A C 1
ATOM 1804 O O . LEU A 1 230 ? -15.087 18.100 -1.645 1.00 82.06 230 LEU A O 1
ATOM 1808 N N . ASN A 1 231 ? -16.762 17.443 -0.269 1.00 73.94 231 ASN A N 1
ATOM 1809 C CA . ASN A 1 231 ? -17.702 17.063 -1.308 1.00 73.94 231 ASN A CA 1
ATOM 1810 C C . ASN A 1 231 ? -18.069 18.207 -2.234 1.00 73.94 231 ASN A C 1
ATOM 1812 O O . ASN A 1 231 ? -18.353 19.325 -1.793 1.00 73.94 231 ASN A O 1
ATOM 1816 N N . ARG A 1 232 ? -18.192 17.868 -3.517 1.00 70.44 232 ARG A N 1
ATOM 1817 C CA . ARG A 1 232 ? -18.960 18.684 -4.451 1.00 70.44 232 ARG A CA 1
ATOM 1818 C C . ARG A 1 232 ? -20.463 18.632 -4.139 1.00 70.44 232 ARG A C 1
ATOM 1820 O O . ARG A 1 232 ? -21.099 19.678 -4.207 1.00 70.44 232 ARG A O 1
ATOM 1827 N N . ASP A 1 233 ? -21.000 17.464 -3.777 1.00 70.00 233 ASP A N 1
ATOM 1828 C CA . ASP A 1 233 ? -22.415 17.280 -3.424 1.00 70.00 233 ASP A CA 1
ATOM 1829 C C . ASP A 1 233 ? -22.591 16.921 -1.929 1.00 70.00 233 ASP A C 1
ATOM 1831 O O . ASP A 1 233 ? -22.146 15.857 -1.493 1.00 70.00 233 ASP A O 1
ATOM 1835 N N . PRO A 1 234 ? -23.238 17.773 -1.111 1.00 65.19 234 PRO A N 1
ATOM 1836 C CA . PRO A 1 234 ? -23.502 17.490 0.302 1.00 65.19 234 PRO A CA 1
ATOM 1837 C C . PRO A 1 234 ? -24.365 16.245 0.562 1.00 65.19 234 PRO A C 1
ATOM 1839 O O . PRO A 1 234 ? -24.340 15.733 1.680 1.00 65.19 234 PRO A O 1
ATOM 1842 N N . GLN A 1 235 ? -25.134 15.768 -0.425 1.00 64.25 235 GLN A N 1
ATOM 1843 C CA . GLN A 1 235 ? -25.992 14.586 -0.281 1.00 64.25 235 GLN A CA 1
ATOM 1844 C C . GLN A 1 235 ? -25.268 13.261 -0.572 1.00 64.25 235 GLN A C 1
ATOM 1846 O O . GLN A 1 235 ? -25.790 12.189 -0.258 1.00 64.25 235 GLN A O 1
ATOM 1851 N N . GLU A 1 236 ? -24.057 13.305 -1.133 1.00 66.44 236 GLU A N 1
ATOM 1852 C CA . GLU A 1 236 ? -23.279 12.110 -1.459 1.00 66.44 236 GLU A CA 1
ATOM 1853 C C . GLU A 1 236 ? -22.599 11.539 -0.205 1.00 66.44 236 GLU A C 1
ATOM 1855 O O . GLU A 1 236 ? -21.823 12.210 0.485 1.00 66.44 236 GLU A O 1
ATOM 1860 N N . VAL A 1 237 ? -22.862 10.268 0.113 1.00 64.69 237 VAL A N 1
ATOM 1861 C CA . VAL A 1 237 ? -22.223 9.646 1.277 1.00 64.69 237 VAL A CA 1
ATOM 1862 C C . VAL A 1 237 ? -20.743 9.442 1.018 1.00 64.69 237 VAL A C 1
ATOM 1864 O O . VAL A 1 237 ? -20.353 8.859 0.012 1.00 64.69 237 VAL A O 1
ATOM 1867 N N . SER A 1 238 ? -19.928 9.937 1.945 1.00 66.88 238 SER A N 1
ATOM 1868 C CA . SER A 1 238 ? -18.523 10.212 1.676 1.00 66.88 238 SER A CA 1
ATOM 1869 C C . SER A 1 238 ? -17.561 9.491 2.607 1.00 66.88 238 SER A C 1
ATOM 1871 O O . SER A 1 238 ? -17.905 9.211 3.760 1.00 66.88 238 SER A O 1
ATOM 1873 N N . PRO A 1 239 ? -16.337 9.211 2.132 1.00 76.12 239 PRO A N 1
ATOM 1874 C CA . PRO A 1 239 ? -15.214 8.820 2.974 1.00 76.12 239 PRO A CA 1
ATOM 1875 C C . PRO A 1 239 ? -15.025 9.763 4.169 1.00 76.12 239 PRO A C 1
ATOM 1877 O O . PRO A 1 239 ? -15.271 10.964 4.076 1.00 76.12 239 PRO A O 1
ATOM 1880 N N . SER A 1 240 ? -14.502 9.239 5.284 1.00 81.56 240 SER A N 1
ATOM 1881 C CA . SER A 1 240 ? -14.212 10.068 6.472 1.00 81.56 240 SER A CA 1
ATOM 1882 C C . SER A 1 240 ? -13.093 11.087 6.229 1.00 81.56 240 SER A C 1
ATOM 1884 O O . SER A 1 240 ? -12.938 12.044 6.982 1.00 81.56 240 SER A O 1
ATOM 1886 N N . GLY A 1 241 ? -12.274 10.876 5.199 1.00 88.94 241 GLY A N 1
ATOM 1887 C CA . GLY A 1 241 ? -11.200 11.781 4.812 1.00 88.94 241 GLY A CA 1
ATOM 1888 C C . GLY A 1 241 ? -10.280 11.164 3.767 1.00 88.94 241 GLY A C 1
ATOM 1889 O O . GLY A 1 241 ? -10.370 9.973 3.456 1.00 88.94 241 GLY A O 1
ATOM 1890 N N . ILE A 1 242 ? -9.375 11.987 3.255 1.00 91.19 242 ILE A N 1
ATOM 1891 C CA . ILE A 1 242 ? -8.393 11.620 2.235 1.00 91.19 242 ILE A CA 1
ATOM 1892 C C . ILE A 1 242 ? -7.026 11.581 2.890 1.00 91.19 242 ILE A C 1
ATOM 1894 O O . ILE A 1 242 ? -6.580 12.576 3.455 1.00 91.19 242 ILE A O 1
ATOM 1898 N N . ILE A 1 243 ? -6.332 10.459 2.775 1.00 93.75 243 ILE A N 1
ATOM 1899 C CA . ILE A 1 243 ? -4.927 10.361 3.144 1.00 93.75 243 ILE A CA 1
ATOM 1900 C C . ILE A 1 243 ? -4.126 10.465 1.852 1.00 93.75 243 ILE A C 1
ATOM 1902 O O . ILE A 1 243 ? -4.258 9.625 0.964 1.00 93.75 243 ILE A O 1
ATOM 1906 N N . LEU A 1 244 ? -3.303 11.501 1.728 1.00 92.62 244 LEU A N 1
ATOM 1907 C CA . LEU A 1 244 ? -2.331 11.600 0.645 1.00 92.62 244 LEU A CA 1
ATOM 1908 C C . LEU A 1 244 ? -0.970 11.169 1.180 1.00 92.62 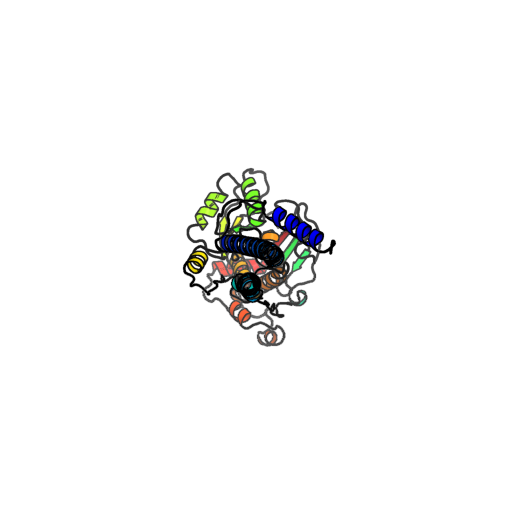244 LEU A C 1
ATOM 1910 O O . LEU A 1 244 ? -0.572 11.608 2.255 1.00 92.62 244 LEU A O 1
ATOM 1914 N N . LEU A 1 245 ? -0.267 10.326 0.432 1.00 92.56 245 LEU A N 1
ATOM 1915 C CA . LEU A 1 245 ? 1.017 9.738 0.806 1.00 92.56 245 LEU A CA 1
ATOM 1916 C C . LEU A 1 245 ? 1.987 9.837 -0.367 1.00 92.56 245 LEU A C 1
ATOM 1918 O O . LEU A 1 245 ? 1.686 9.389 -1.470 1.00 92.56 245 LEU A O 1
ATOM 1922 N N . TRP A 1 246 ? 3.175 10.379 -0.138 1.00 88.88 246 TRP A N 1
ATOM 1923 C CA . TRP A 1 246 ? 4.255 10.362 -1.117 1.00 88.88 246 TRP A CA 1
ATOM 1924 C C . TRP A 1 246 ? 4.809 8.933 -1.282 1.00 88.88 246 TRP A C 1
ATOM 1926 O O . TRP A 1 246 ? 5.263 8.315 -0.318 1.00 88.88 246 TRP A O 1
ATOM 1936 N N . THR A 1 247 ? 4.747 8.393 -2.503 1.00 86.94 247 THR A N 1
ATOM 1937 C CA . THR A 1 247 ? 5.081 6.988 -2.793 1.00 86.94 247 THR A CA 1
ATOM 1938 C C . THR A 1 247 ? 6.550 6.648 -2.529 1.00 86.94 247 THR A C 1
ATOM 1940 O O . THR A 1 247 ? 7.433 7.320 -3.052 1.00 86.94 247 THR A O 1
ATOM 1943 N N . PRO A 1 248 ? 6.879 5.560 -1.812 1.00 86.06 248 PRO A N 1
ATOM 1944 C CA . PRO A 1 248 ? 8.278 5.212 -1.573 1.00 86.06 248 PRO A CA 1
ATOM 1945 C C . PRO A 1 248 ? 8.987 4.657 -2.818 1.00 86.06 248 PRO A C 1
ATOM 1947 O O . PRO A 1 248 ? 10.179 4.377 -2.759 1.00 86.06 248 PRO A O 1
ATOM 1950 N N . TRP A 1 249 ? 8.269 4.460 -3.929 1.00 83.31 249 TRP A N 1
ATOM 1951 C CA . TRP A 1 249 ? 8.754 3.724 -5.096 1.00 83.31 249 TRP A CA 1
ATOM 1952 C C . TRP A 1 249 ? 9.101 4.596 -6.312 1.00 83.31 249 TRP A C 1
ATOM 1954 O O . TRP A 1 249 ? 9.103 4.113 -7.443 1.00 83.31 249 TRP A O 1
ATOM 1964 N N . ASP A 1 250 ? 9.373 5.883 -6.124 1.00 80.00 250 ASP A N 1
ATOM 1965 C CA . ASP A 1 250 ? 9.707 6.794 -7.225 1.00 80.00 250 ASP A CA 1
ATOM 1966 C C . ASP A 1 250 ? 10.977 7.596 -6.927 1.00 80.00 250 ASP A C 1
ATOM 1968 O O . ASP A 1 250 ? 11.495 7.577 -5.815 1.00 80.00 250 ASP A O 1
ATOM 1972 N N . TYR A 1 251 ? 11.492 8.285 -7.942 1.00 78.75 251 TYR A N 1
ATOM 1973 C CA . TYR A 1 251 ? 12.680 9.119 -7.832 1.00 78.75 251 TYR A CA 1
ATOM 1974 C C . TYR A 1 251 ? 12.322 10.508 -7.314 1.00 78.75 251 TYR A C 1
ATOM 1976 O O . TYR A 1 251 ? 11.647 11.291 -7.993 1.00 78.75 251 TYR A O 1
ATOM 1984 N N . TYR A 1 252 ? 12.855 10.836 -6.149 1.00 82.44 252 TYR A N 1
ATOM 1985 C CA . TYR A 1 252 ? 12.738 12.141 -5.520 1.00 82.44 252 TYR A CA 1
ATOM 1986 C C . TYR A 1 252 ? 13.818 13.105 -6.026 1.00 82.44 252 TYR A C 1
ATOM 1988 O O . TYR A 1 252 ? 14.798 12.670 -6.633 1.00 82.44 252 TYR A O 1
ATOM 1996 N N . PRO A 1 253 ? 13.667 14.428 -5.816 1.00 82.50 253 PRO A N 1
ATOM 1997 C CA . PRO A 1 253 ? 14.643 15.416 -6.282 1.00 82.50 253 PRO A CA 1
ATOM 1998 C C . PRO A 1 253 ? 16.095 15.094 -5.898 1.00 82.50 253 PRO A C 1
ATOM 2000 O O . PRO A 1 253 ? 16.988 15.264 -6.725 1.00 82.50 253 PRO A O 1
ATOM 2003 N N . GLU A 1 254 ? 16.321 14.561 -4.696 1.00 82.44 254 GLU A N 1
ATOM 2004 C CA . GLU A 1 254 ? 17.642 14.130 -4.221 1.00 82.44 254 GLU A CA 1
ATOM 2005 C C . GLU A 1 254 ? 18.205 12.954 -5.028 1.00 82.44 254 GLU A C 1
ATOM 2007 O O . GLU A 1 254 ? 19.369 12.975 -5.429 1.00 82.44 254 GLU A O 1
ATOM 2012 N N . ASP A 1 255 ? 17.374 11.956 -5.338 1.00 80.81 255 ASP A N 1
ATOM 2013 C CA . ASP A 1 255 ? 17.760 10.818 -6.177 1.00 80.81 255 ASP A CA 1
ATOM 2014 C C . ASP A 1 255 ? 18.168 11.296 -7.575 1.00 80.81 255 ASP A C 1
ATOM 2016 O O . ASP A 1 255 ? 19.141 10.823 -8.157 1.00 80.81 255 ASP A O 1
ATOM 2020 N N . LEU A 1 256 ? 17.452 12.288 -8.114 1.00 80.50 256 LEU A N 1
ATOM 2021 C CA . LEU A 1 256 ? 17.767 12.876 -9.416 1.00 80.50 256 LEU A CA 1
ATOM 2022 C C . LEU A 1 256 ? 19.069 13.664 -9.404 1.00 80.50 256 LEU A C 1
ATOM 2024 O O . LEU A 1 256 ? 19.784 13.644 -10.402 1.00 80.50 256 LEU A O 1
ATOM 2028 N N . GLN A 1 257 ? 19.377 14.357 -8.310 1.00 81.88 257 GLN A N 1
ATOM 2029 C CA . GLN A 1 257 ? 20.666 15.025 -8.154 1.00 81.88 257 GLN A CA 1
ATOM 2030 C C . GLN A 1 257 ? 21.805 14.003 -8.094 1.00 81.88 257 GLN A C 1
ATOM 2032 O O . GLN A 1 257 ? 22.800 14.173 -8.794 1.00 81.88 257 GLN A O 1
ATOM 2037 N N . LYS A 1 258 ? 21.633 12.898 -7.357 1.00 83.12 258 LYS A N 1
ATOM 2038 C CA . LYS A 1 258 ? 22.620 11.805 -7.296 1.00 83.12 258 LYS A CA 1
ATOM 2039 C C . LYS A 1 258 ? 22.854 11.157 -8.661 1.00 83.12 258 LYS A C 1
ATOM 2041 O O . LYS A 1 258 ? 24.000 10.952 -9.039 1.00 83.12 258 LYS A O 1
ATOM 2046 N N . ILE A 1 259 ? 21.791 10.911 -9.431 1.00 80.75 259 ILE A N 1
ATOM 2047 C CA . ILE A 1 259 ? 21.895 10.392 -10.807 1.00 80.75 259 ILE A CA 1
ATOM 2048 C C . ILE A 1 259 ? 22.620 11.384 -11.726 1.00 80.75 259 ILE A C 1
ATOM 2050 O O . ILE A 1 259 ? 23.398 10.974 -12.578 1.00 80.75 259 ILE A O 1
ATOM 2054 N N . LYS A 1 260 ? 22.370 12.692 -11.581 1.00 81.00 260 LYS A N 1
ATOM 2055 C CA . LYS A 1 260 ? 23.029 13.725 -12.401 1.00 81.00 260 LYS A CA 1
ATOM 2056 C C . LYS A 1 260 ? 24.518 13.867 -12.091 1.00 81.00 260 LYS A C 1
ATOM 2058 O O . LYS A 1 260 ? 25.294 14.097 -13.009 1.00 81.00 260 LYS A O 1
ATOM 2063 N N . ASN A 1 261 ? 24.896 13.727 -10.824 1.00 81.88 261 ASN A N 1
ATOM 2064 C CA . ASN A 1 261 ? 26.278 13.863 -10.355 1.00 81.88 261 ASN A CA 1
ATOM 2065 C C . ASN A 1 261 ? 27.076 12.554 -10.467 1.00 81.88 261 ASN A C 1
ATOM 2067 O O . ASN A 1 261 ? 28.178 12.452 -9.936 1.00 81.88 261 ASN A O 1
ATOM 2071 N N . GLN A 1 262 ? 26.508 11.544 -11.121 1.00 80.62 262 GLN A N 1
ATOM 2072 C CA . GLN A 1 262 ? 27.089 10.220 -11.228 1.00 80.62 262 GLN A CA 1
ATOM 2073 C C . GLN A 1 262 ? 28.300 10.202 -12.169 1.00 80.62 262 GLN A C 1
ATOM 2075 O O . GLN A 1 262 ? 28.223 10.680 -13.304 1.00 80.62 262 GLN A O 1
ATOM 2080 N N . HIS A 1 263 ? 29.407 9.602 -11.721 1.00 74.25 263 HIS A N 1
ATOM 2081 C CA . HIS A 1 263 ? 30.579 9.399 -12.567 1.00 74.25 263 HIS A CA 1
ATOM 2082 C C . HIS A 1 263 ? 30.327 8.327 -13.645 1.00 74.25 263 HIS A C 1
ATOM 2084 O O . HIS A 1 263 ? 29.559 7.383 -13.424 1.00 74.25 263 HIS A O 1
ATOM 2090 N N . PRO A 1 264 ? 30.981 8.430 -14.820 1.00 67.69 264 PRO A N 1
ATOM 2091 C CA . PRO A 1 264 ? 30.902 7.398 -15.848 1.00 67.69 264 PRO A CA 1
ATOM 2092 C C . PRO A 1 264 ? 31.313 6.024 -15.296 1.00 67.69 264 PRO A C 1
ATOM 2094 O O . PRO A 1 264 ? 32.442 5.847 -14.851 1.00 67.69 264 PRO A O 1
ATOM 2097 N N . GLY A 1 265 ? 30.400 5.051 -15.348 1.00 66.25 265 GLY A N 1
ATOM 2098 C CA . GLY A 1 265 ? 30.623 3.678 -14.871 1.00 66.25 265 GLY A CA 1
ATOM 2099 C C . GLY A 1 265 ? 29.926 3.333 -13.552 1.00 66.25 265 GLY A C 1
ATOM 2100 O O . GLY A 1 265 ? 29.769 2.154 -13.244 1.00 66.25 265 GLY A O 1
ATOM 2101 N N . GLU A 1 266 ? 29.433 4.323 -12.811 1.00 74.50 266 GLU A N 1
ATOM 2102 C CA . GLU A 1 266 ? 28.617 4.095 -11.619 1.00 74.50 266 GLU A CA 1
ATOM 2103 C C . GLU A 1 266 ? 27.124 4.047 -11.985 1.00 74.50 266 GLU A C 1
ATOM 2105 O O . GLU A 1 266 ? 26.669 4.761 -12.880 1.00 74.50 266 GLU A O 1
ATOM 2110 N N . ILE A 1 267 ? 26.340 3.211 -11.291 1.00 73.19 267 ILE A N 1
ATOM 2111 C CA . ILE A 1 267 ? 24.874 3.167 -11.429 1.00 73.19 267 ILE A CA 1
ATOM 2112 C C . ILE A 1 267 ? 24.246 3.460 -10.072 1.00 73.19 267 ILE A C 1
ATOM 2114 O O . ILE A 1 267 ? 24.441 2.722 -9.107 1.00 73.19 267 ILE A O 1
ATOM 2118 N N . TYR A 1 268 ? 23.484 4.550 -9.996 1.00 73.75 268 TYR A N 1
ATOM 2119 C CA . TYR A 1 268 ? 22.737 4.910 -8.807 1.00 73.75 268 TYR A CA 1
ATOM 2120 C C . TYR A 1 268 ? 21.448 4.104 -8.785 1.00 73.75 268 TYR A C 1
ATOM 2122 O O . TYR A 1 268 ? 20.636 4.146 -9.714 1.00 73.75 268 TYR A O 1
ATOM 2130 N N . TYR A 1 269 ? 21.247 3.405 -7.681 1.00 72.94 269 TYR A N 1
ATOM 2131 C CA . TYR A 1 269 ? 19.989 2.758 -7.380 1.00 72.94 269 TYR A CA 1
ATOM 2132 C C . TYR A 1 269 ? 19.309 3.594 -6.283 1.00 72.94 269 TYR A C 1
ATOM 2134 O O . TYR A 1 269 ? 19.963 3.991 -5.332 1.00 72.94 269 TYR A O 1
ATOM 2142 N N . PRO A 1 270 ? 18.026 3.938 -6.385 1.00 71.50 270 PRO A N 1
ATOM 2143 C CA . PRO A 1 270 ? 17.298 4.552 -5.280 1.00 71.50 270 PRO A CA 1
ATOM 2144 C C . PRO A 1 270 ? 17.068 3.538 -4.151 1.00 71.50 270 PRO A C 1
ATOM 2146 O O . PRO A 1 270 ? 17.099 2.334 -4.397 1.00 71.50 270 PRO A O 1
ATOM 2149 N N . LEU A 1 271 ? 16.785 4.005 -2.929 1.00 70.12 271 LEU A N 1
ATOM 2150 C CA . LEU A 1 271 ? 16.630 3.146 -1.738 1.00 70.12 271 LEU A CA 1
ATOM 2151 C C . LEU A 1 271 ? 15.641 1.988 -1.940 1.00 70.12 271 LEU A C 1
ATOM 2153 O O . LEU A 1 271 ? 15.928 0.850 -1.575 1.00 70.12 271 LEU A O 1
ATOM 2157 N N . PHE A 1 272 ? 14.521 2.242 -2.621 1.00 72.81 272 PHE A N 1
ATOM 2158 C CA . PHE A 1 272 ? 13.517 1.216 -2.927 1.00 72.81 272 PHE A CA 1
ATOM 2159 C C . PHE A 1 272 ? 13.991 0.131 -3.914 1.00 72.81 272 PHE A C 1
ATOM 2161 O O . PHE A 1 272 ? 13.307 -0.882 -4.089 1.00 72.81 272 PHE A O 1
ATOM 2168 N N . LEU A 1 273 ? 15.147 0.343 -4.554 1.00 71.38 273 LEU A N 1
ATOM 2169 C CA . LEU A 1 273 ? 15.880 -0.611 -5.390 1.00 71.38 273 LEU A CA 1
ATOM 2170 C C . LEU A 1 273 ? 17.221 -1.054 -4.767 1.00 71.38 273 LEU A C 1
ATOM 2172 O O . LEU A 1 273 ? 17.815 -1.991 -5.293 1.00 71.38 273 LEU A O 1
ATOM 2176 N N . GLN A 1 274 ? 17.705 -0.404 -3.696 1.00 62.22 274 GLN A N 1
ATOM 2177 C CA . GLN A 1 274 ? 19.035 -0.640 -3.097 1.00 62.22 274 GLN A CA 1
ATOM 2178 C C . GLN A 1 274 ? 19.079 -1.680 -1.982 1.00 62.22 274 GLN A C 1
ATOM 2180 O O . GLN A 1 274 ? 20.164 -2.127 -1.627 1.00 62.22 274 GLN A O 1
ATOM 2185 N N . ASP A 1 275 ? 17.942 -2.105 -1.454 1.00 53.47 275 ASP A N 1
ATOM 2186 C CA . ASP A 1 275 ? 17.888 -3.152 -0.439 1.00 53.47 275 ASP A CA 1
ATOM 2187 C C . ASP A 1 275 ? 17.398 -4.470 -1.038 1.00 53.47 275 ASP A C 1
ATOM 2189 O O . ASP A 1 275 ? 16.825 -4.491 -2.134 1.00 53.47 275 ASP A O 1
ATOM 2193 N N . SER A 1 276 ? 17.533 -5.575 -0.291 1.00 58.75 276 SER A N 1
ATOM 2194 C CA . SER A 1 276 ? 16.664 -6.732 -0.537 1.00 58.75 276 SER A CA 1
ATOM 2195 C C . SER A 1 276 ? 15.229 -6.202 -0.539 1.00 58.75 276 SER A C 1
ATOM 2197 O O . SER A 1 276 ? 14.697 -5.801 0.491 1.00 58.75 276 SER A O 1
ATOM 2199 N N . THR A 1 277 ? 14.639 -6.070 -1.727 1.00 68.31 277 THR A N 1
ATOM 2200 C CA . THR A 1 277 ? 13.475 -5.208 -1.971 1.00 68.31 277 THR A CA 1
ATOM 2201 C C . THR A 1 277 ? 12.323 -5.511 -1.010 1.00 68.31 277 THR A C 1
ATOM 2203 O O . THR A 1 277 ? 11.569 -4.624 -0.617 1.00 68.31 277 THR A O 1
ATOM 2206 N N . LEU A 1 278 ? 12.239 -6.762 -0.564 1.00 71.12 278 LEU A N 1
ATOM 2207 C CA . LEU A 1 278 ? 11.333 -7.236 0.472 1.00 71.12 278 LEU A CA 1
ATOM 2208 C C . LEU A 1 278 ? 11.491 -6.511 1.816 1.00 71.12 278 LEU A C 1
ATOM 2210 O O . LEU A 1 278 ? 10.493 -6.049 2.358 1.00 71.12 278 LEU A O 1
ATOM 2214 N N . LEU A 1 279 ? 12.711 -6.378 2.343 1.00 74.62 279 LEU A N 1
ATOM 2215 C CA . LEU A 1 279 ? 12.959 -5.802 3.666 1.00 74.62 279 LEU A CA 1
ATOM 2216 C C . LEU A 1 279 ? 12.611 -4.313 3.716 1.00 74.62 279 LEU A C 1
ATOM 2218 O O . LEU A 1 279 ? 11.989 -3.862 4.677 1.00 74.62 279 LEU A O 1
ATOM 2222 N N . PHE A 1 280 ? 12.968 -3.560 2.671 1.00 80.81 280 PHE A N 1
ATOM 2223 C CA . PHE A 1 280 ? 12.594 -2.151 2.555 1.00 80.81 280 PHE A CA 1
ATOM 2224 C C . PHE A 1 280 ? 11.069 -1.984 2.562 1.00 80.81 280 PHE A C 1
ATOM 2226 O O . PHE A 1 280 ? 10.530 -1.237 3.379 1.00 80.81 280 PHE A O 1
ATOM 2233 N N . ASN A 1 281 ? 10.365 -2.734 1.706 1.00 83.00 281 ASN A N 1
ATOM 2234 C CA . ASN A 1 281 ? 8.904 -2.689 1.622 1.00 83.00 281 ASN A CA 1
ATOM 2235 C C . ASN A 1 281 ? 8.234 -3.105 2.935 1.00 83.00 281 ASN A C 1
ATOM 2237 O O . ASN A 1 281 ? 7.278 -2.468 3.370 1.00 83.00 281 ASN A O 1
ATOM 2241 N N . PHE A 1 282 ? 8.756 -4.144 3.585 1.00 85.38 282 PHE A N 1
ATOM 2242 C CA . PHE A 1 282 ? 8.266 -4.611 4.875 1.00 85.38 282 PHE A CA 1
ATOM 2243 C C . PHE A 1 282 ? 8.404 -3.539 5.959 1.00 85.38 282 PHE A C 1
ATOM 2245 O O . PHE A 1 282 ? 7.425 -3.228 6.638 1.00 85.38 282 PHE A O 1
ATOM 2252 N N . LYS A 1 283 ? 9.590 -2.929 6.093 1.00 85.69 283 LYS A N 1
ATOM 2253 C CA . LYS A 1 283 ? 9.849 -1.842 7.052 1.00 85.69 283 LYS A CA 1
ATOM 2254 C C . LYS A 1 283 ? 8.940 -0.646 6.797 1.00 85.69 283 LYS A C 1
ATOM 2256 O O . LYS A 1 283 ? 8.311 -0.146 7.727 1.00 85.69 283 LYS A O 1
ATOM 2261 N N . PHE A 1 284 ? 8.852 -0.225 5.538 1.00 89.06 284 PHE A N 1
ATOM 2262 C CA . PHE A 1 284 ? 8.009 0.884 5.116 1.00 89.06 284 PHE A CA 1
ATOM 2263 C C . PHE A 1 284 ? 6.539 0.653 5.488 1.00 89.06 284 PHE A C 1
ATOM 2265 O O . PHE A 1 284 ? 5.961 1.459 6.213 1.00 89.06 284 PHE A O 1
ATOM 2272 N N . LEU A 1 285 ? 5.950 -0.467 5.052 1.00 91.75 285 LEU A N 1
ATOM 2273 C CA . LEU A 1 285 ? 4.542 -0.772 5.312 1.00 91.75 285 LEU A CA 1
ATOM 2274 C C . LEU A 1 285 ? 4.265 -0.963 6.808 1.00 91.75 285 LEU A C 1
ATOM 2276 O O . LEU A 1 285 ? 3.221 -0.532 7.289 1.00 91.75 285 LEU A O 1
ATOM 2280 N N . THR A 1 286 ? 5.201 -1.558 7.554 1.00 92.25 286 THR A N 1
ATOM 2281 C CA . THR A 1 286 ? 5.069 -1.741 9.009 1.00 92.25 286 THR A CA 1
ATOM 2282 C C . THR A 1 286 ? 4.987 -0.395 9.720 1.00 92.25 286 THR A C 1
ATOM 2284 O O . THR A 1 286 ? 4.098 -0.186 10.544 1.00 92.25 286 THR A O 1
ATOM 2287 N N . ASN A 1 287 ? 5.899 0.526 9.397 1.00 92.69 287 ASN A N 1
ATOM 2288 C CA . ASN A 1 287 ? 5.909 1.854 10.002 1.00 92.69 287 ASN A CA 1
ATOM 2289 C C . ASN A 1 287 ? 4.683 2.663 9.577 1.00 92.69 287 ASN A C 1
ATOM 2291 O O . ASN A 1 287 ? 4.016 3.209 10.442 1.00 92.69 287 ASN A O 1
ATOM 2295 N N . LEU A 1 288 ? 4.309 2.639 8.295 1.00 94.69 288 LEU A N 1
ATOM 2296 C CA . LEU A 1 288 ? 3.123 3.340 7.801 1.00 94.69 288 LEU A CA 1
ATOM 2297 C C . LEU A 1 288 ? 1.840 2.902 8.530 1.00 94.69 288 LEU A C 1
ATOM 2299 O O . LEU A 1 288 ? 1.057 3.735 8.979 1.00 94.69 288 LEU A O 1
ATOM 2303 N N . LEU A 1 289 ? 1.622 1.590 8.672 1.00 95.75 289 LEU A N 1
ATOM 2304 C CA . LEU A 1 289 ? 0.446 1.057 9.365 1.00 95.75 289 LEU A CA 1
ATOM 2305 C C . LEU A 1 289 ? 0.471 1.381 10.864 1.00 95.75 289 LEU A C 1
ATOM 2307 O O . LEU A 1 289 ? -0.572 1.695 11.436 1.00 95.75 289 LEU A O 1
ATOM 2311 N N . PHE A 1 290 ? 1.646 1.337 11.496 1.00 94.31 290 PHE A N 1
ATOM 2312 C CA . PHE A 1 290 ? 1.811 1.763 12.885 1.00 94.31 290 PHE A CA 1
ATOM 2313 C C . PHE A 1 290 ? 1.510 3.259 13.060 1.00 94.31 290 PHE A C 1
ATOM 2315 O O . PHE A 1 290 ? 0.777 3.619 13.977 1.00 94.31 290 PHE A O 1
ATOM 2322 N N . ASP A 1 291 ? 2.011 4.113 12.166 1.00 94.69 291 ASP A N 1
ATOM 2323 C CA . ASP A 1 291 ? 1.800 5.563 12.195 1.00 94.69 291 ASP A CA 1
ATOM 2324 C C . ASP A 1 291 ? 0.314 5.908 12.058 1.00 94.69 291 ASP A C 1
ATOM 2326 O O . ASP A 1 291 ? -0.189 6.788 12.755 1.00 94.69 291 ASP A O 1
ATOM 2330 N N . PHE A 1 292 ? -0.428 5.172 11.227 1.00 95.75 292 PHE A N 1
ATOM 2331 C CA . PHE A 1 292 ? -1.878 5.325 11.141 1.00 95.75 292 PHE A CA 1
ATOM 2332 C C . PHE A 1 292 ? -2.595 4.954 12.442 1.00 95.75 292 PHE A C 1
ATOM 2334 O O . PHE A 1 292 ? -3.440 5.722 12.907 1.00 95.75 292 PHE A O 1
ATOM 2341 N N . MET A 1 293 ? -2.238 3.828 13.072 1.00 94.81 293 MET A N 1
ATOM 2342 C CA . MET A 1 293 ? -2.784 3.465 14.387 1.00 94.81 293 MET A CA 1
ATOM 2343 C C . MET A 1 293 ? -2.443 4.529 15.443 1.00 94.81 293 MET A C 1
ATOM 2345 O O . MET A 1 293 ? -3.300 4.908 16.240 1.00 94.81 293 MET A O 1
ATOM 2349 N N . ALA A 1 294 ? -1.208 5.035 15.432 1.00 92.94 294 ALA A N 1
ATOM 2350 C CA . ALA A 1 294 ? -0.722 6.070 16.342 1.00 92.94 294 ALA A CA 1
ATOM 2351 C C . ALA A 1 294 ? -1.451 7.409 16.153 1.00 92.94 294 ALA A C 1
ATOM 2353 O O . ALA A 1 294 ? -1.729 8.101 17.131 1.00 92.94 294 ALA A O 1
ATOM 2354 N N . ALA A 1 295 ? -1.817 7.742 14.915 1.00 93.06 295 ALA A N 1
ATOM 2355 C CA . ALA A 1 295 ? -2.611 8.917 14.575 1.00 93.06 295 ALA A CA 1
ATOM 2356 C C . ALA A 1 295 ? -4.120 8.749 14.847 1.00 93.06 295 ALA A C 1
ATOM 2358 O O . ALA A 1 295 ? -4.890 9.683 14.630 1.00 93.06 295 ALA A O 1
ATOM 2359 N N . GLY A 1 296 ? -4.566 7.574 15.308 1.00 91.69 296 GLY A N 1
ATOM 2360 C CA . GLY A 1 296 ? -5.981 7.290 15.563 1.00 91.69 296 GLY A CA 1
ATOM 2361 C C . GLY A 1 296 ? -6.802 6.990 14.303 1.00 91.69 296 GLY A C 1
ATOM 2362 O O . GLY A 1 296 ? -8.033 7.037 14.340 1.00 91.69 296 GLY A O 1
ATOM 2363 N N . ILE A 1 297 ? -6.140 6.682 13.186 1.00 93.25 297 ILE A N 1
ATOM 2364 C CA . ILE 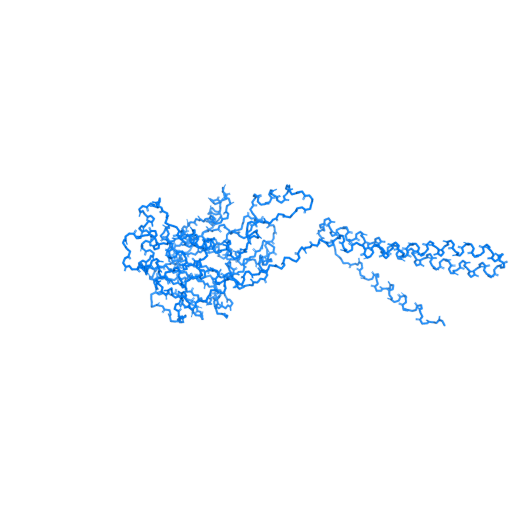A 1 297 ? -6.764 6.325 11.910 1.00 93.25 297 ILE A CA 1
ATOM 2365 C C . ILE A 1 297 ? -6.904 4.802 11.861 1.00 93.25 297 ILE A C 1
ATOM 2367 O O . ILE A 1 297 ? -5.941 4.082 11.614 1.00 93.25 297 ILE A O 1
ATOM 2371 N N . HIS A 1 298 ? -8.110 4.295 12.121 1.00 90.31 298 HIS A N 1
ATOM 2372 C CA . HIS A 1 298 ? -8.325 2.851 12.309 1.00 90.31 298 HIS A CA 1
ATOM 2373 C C . HIS A 1 298 ? -8.983 2.143 11.126 1.00 90.31 298 HIS A C 1
ATOM 2375 O O . HIS A 1 298 ? -9.054 0.921 11.114 1.00 90.31 298 HIS A O 1
ATOM 2381 N N . LYS A 1 299 ? -9.514 2.884 10.153 1.00 93.75 299 LYS A N 1
ATOM 2382 C CA . LYS A 1 299 ? -10.254 2.330 9.015 1.00 93.75 299 LYS A CA 1
ATOM 2383 C C . LYS A 1 299 ? -9.719 2.971 7.748 1.00 93.75 299 LYS A C 1
ATOM 2385 O O . LYS A 1 299 ? -9.919 4.171 7.551 1.00 93.75 299 LYS A O 1
ATOM 2390 N N . ILE A 1 300 ? -9.029 2.190 6.922 1.00 94.94 300 ILE A N 1
ATOM 2391 C CA . ILE A 1 300 ? -8.291 2.704 5.764 1.00 94.94 300 ILE A CA 1
ATOM 2392 C C . ILE A 1 300 ? -8.608 1.877 4.534 1.00 94.94 300 ILE A C 1
ATOM 2394 O O . ILE A 1 300 ? -8.498 0.658 4.564 1.00 94.94 300 ILE A O 1
ATOM 2398 N N . HIS A 1 301 ? -8.945 2.546 3.441 1.00 94.19 301 HIS A N 1
ATOM 2399 C CA . HIS A 1 301 ? -9.144 1.962 2.127 1.00 94.19 301 HIS A CA 1
ATOM 2400 C C . HIS A 1 301 ? -7.976 2.283 1.195 1.00 94.19 301 HIS A C 1
ATOM 2402 O O . HIS A 1 301 ? -7.512 3.420 1.135 1.00 94.19 301 HIS A O 1
ATOM 2408 N N . ILE A 1 302 ? -7.503 1.265 0.475 1.00 91.69 302 ILE A N 1
ATOM 2409 C CA . ILE A 1 302 ? -6.430 1.342 -0.517 1.00 91.69 302 ILE A CA 1
ATOM 2410 C C . ILE A 1 302 ? -6.887 0.642 -1.801 1.00 91.69 302 ILE A C 1
ATOM 2412 O O . ILE A 1 302 ? -7.377 -0.488 -1.773 1.00 91.69 302 ILE A O 1
ATOM 2416 N N . HIS A 1 303 ? -6.660 1.263 -2.956 1.00 86.81 303 HIS A N 1
ATOM 2417 C CA . HIS A 1 303 ? -6.879 0.601 -4.242 1.00 86.81 303 HIS A CA 1
ATOM 2418 C C . HIS A 1 303 ? -5.680 -0.293 -4.610 1.00 86.81 303 HIS A C 1
ATOM 2420 O O . HIS A 1 303 ? -4.549 0.189 -4.721 1.00 86.81 303 HIS A O 1
ATOM 2426 N N . ALA A 1 304 ? -5.898 -1.589 -4.828 1.00 83.00 304 ALA A N 1
ATOM 2427 C CA . ALA A 1 304 ? -4.847 -2.607 -4.874 1.00 83.00 304 ALA A CA 1
ATOM 2428 C C . ALA A 1 304 ? -3.740 -2.356 -5.922 1.00 83.00 304 ALA A C 1
ATOM 2430 O O . ALA A 1 304 ? -2.565 -2.462 -5.564 1.00 83.00 304 ALA A O 1
ATOM 2431 N N . PRO A 1 305 ? -4.043 -1.937 -7.169 1.00 79.88 305 PRO A N 1
ATOM 2432 C CA . PRO A 1 305 ? -3.035 -1.564 -8.163 1.00 79.88 305 PRO A CA 1
ATOM 2433 C C . PRO A 1 305 ? -2.002 -0.533 -7.693 1.00 79.88 305 PRO A C 1
ATOM 2435 O O . PRO A 1 305 ? -0.879 -0.538 -8.183 1.00 79.88 305 PRO A O 1
ATOM 2438 N N . THR A 1 306 ? -2.346 0.335 -6.734 1.00 76.31 306 THR A N 1
ATOM 2439 C CA . THR A 1 306 ? -1.408 1.342 -6.205 1.00 76.31 306 THR A CA 1
ATOM 2440 C C . THR A 1 306 ? -0.354 0.768 -5.266 1.00 76.31 306 THR A C 1
ATOM 2442 O O . THR A 1 306 ? 0.752 1.299 -5.210 1.00 76.31 306 THR A O 1
ATOM 2445 N N . ILE A 1 307 ? -0.678 -0.320 -4.561 1.00 81.81 307 ILE A N 1
ATOM 2446 C CA . ILE A 1 307 ? 0.178 -0.922 -3.532 1.00 81.81 307 ILE A CA 1
ATOM 2447 C C . ILE A 1 307 ? 0.795 -2.250 -3.978 1.00 81.81 307 ILE A C 1
ATOM 2449 O O . ILE A 1 307 ? 1.894 -2.572 -3.550 1.00 81.81 307 ILE A O 1
ATOM 2453 N N . PHE A 1 308 ? 0.131 -3.026 -4.841 1.00 79.44 308 PHE A N 1
ATOM 2454 C CA . PHE A 1 308 ? 0.609 -4.351 -5.263 1.00 79.44 308 PHE A CA 1
ATOM 2455 C C . PHE A 1 308 ? 1.323 -4.361 -6.609 1.00 79.44 308 PHE A C 1
ATOM 2457 O O . PHE A 1 308 ? 2.118 -5.262 -6.868 1.00 79.44 308 PHE A O 1
ATOM 2464 N N . ALA A 1 309 ? 1.088 -3.356 -7.446 1.00 76.06 309 ALA A N 1
ATOM 2465 C CA . ALA A 1 309 ? 1.756 -3.219 -8.730 1.00 76.06 309 ALA A CA 1
ATOM 2466 C C . ALA A 1 309 ? 2.212 -1.771 -8.933 1.00 76.06 309 ALA A C 1
ATOM 2468 O O . ALA A 1 309 ? 1.773 -1.127 -9.889 1.00 76.06 309 ALA A O 1
ATOM 2469 N N . PRO A 1 310 ? 3.078 -1.232 -8.052 1.00 73.50 310 PRO A N 1
ATOM 2470 C CA . PRO A 1 310 ? 3.497 0.148 -8.181 1.00 73.50 310 PRO A CA 1
ATOM 2471 C C . PRO A 1 310 ? 4.215 0.323 -9.528 1.0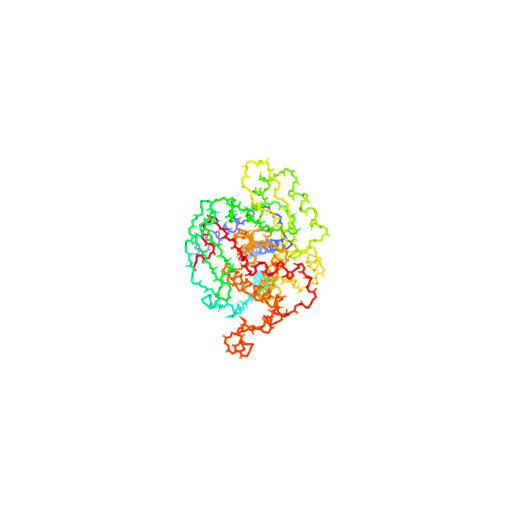0 73.50 310 PRO A C 1
ATOM 2473 O O . PRO A 1 310 ? 5.056 -0.490 -9.934 1.00 73.50 310 PRO A O 1
ATOM 2476 N N . GLN A 1 311 ? 3.843 1.378 -10.249 1.00 70.81 311 GLN A N 1
ATOM 2477 C CA . GLN A 1 311 ? 4.372 1.695 -11.572 1.00 70.81 311 GLN A CA 1
ATOM 2478 C C . GLN A 1 311 ? 5.259 2.936 -11.515 1.00 70.81 311 GLN A C 1
ATOM 2480 O O . GLN A 1 311 ? 4.998 3.882 -10.773 1.00 70.81 311 GLN A O 1
ATOM 2485 N N . ARG A 1 312 ? 6.304 2.935 -12.341 1.00 66.75 312 ARG A N 1
ATOM 2486 C CA . ARG A 1 312 ? 7.130 4.111 -12.612 1.00 66.75 312 ARG A CA 1
ATOM 2487 C C . ARG A 1 312 ? 6.317 5.157 -13.392 1.00 66.75 312 ARG A C 1
ATOM 2489 O O . ARG A 1 312 ? 5.348 4.793 -14.061 1.00 66.75 312 ARG A O 1
ATOM 2496 N N . PRO A 1 313 ? 6.763 6.428 -13.440 1.00 60.69 313 PRO A N 1
ATOM 2497 C CA . PRO A 1 313 ? 6.107 7.486 -14.223 1.00 60.69 313 PRO A CA 1
ATOM 2498 C C . PRO A 1 313 ? 5.924 7.189 -15.722 1.00 60.69 313 PRO A C 1
ATOM 2500 O O . PRO A 1 313 ? 5.151 7.855 -16.398 1.00 60.69 313 PRO A O 1
ATOM 2503 N N . ASN A 1 314 ? 6.636 6.200 -16.265 1.00 63.56 314 ASN A N 1
ATOM 2504 C CA . ASN A 1 314 ? 6.518 5.752 -17.653 1.00 63.56 314 ASN A CA 1
ATOM 2505 C C . ASN A 1 314 ? 5.569 4.545 -17.840 1.00 63.56 314 ASN A C 1
ATOM 2507 O O . ASN A 1 314 ? 5.483 4.016 -18.947 1.00 63.56 314 ASN A O 1
ATOM 2511 N N . GLY A 1 315 ? 4.868 4.114 -16.784 1.00 65.38 315 GLY A N 1
ATOM 2512 C CA . GLY A 1 315 ? 3.882 3.027 -16.794 1.00 65.38 315 GLY A CA 1
ATOM 2513 C C . GLY A 1 315 ? 4.457 1.621 -16.600 1.00 65.38 315 GLY A C 1
ATOM 2514 O O . GLY A 1 315 ? 3.697 0.671 -16.427 1.00 65.38 315 GLY A O 1
ATOM 2515 N N . TYR A 1 316 ? 5.783 1.458 -16.591 1.00 68.75 316 TYR A N 1
ATOM 2516 C CA . TYR A 1 316 ? 6.390 0.152 -16.327 1.00 68.75 316 TYR A CA 1
ATOM 2517 C C . TYR A 1 316 ? 6.310 -0.195 -14.844 1.00 68.75 316 TYR A C 1
ATOM 2519 O O . TYR A 1 316 ? 6.523 0.666 -13.986 1.00 68.75 316 TYR A O 1
ATOM 2527 N N . SER A 1 317 ? 6.048 -1.467 -14.536 1.00 70.19 317 SER A N 1
ATOM 2528 C CA . SER A 1 317 ? 6.089 -1.933 -13.152 1.00 70.19 317 SER A CA 1
ATOM 2529 C C . SER A 1 317 ? 7.482 -1.723 -12.566 1.00 70.19 317 SER A C 1
ATOM 2531 O O . SER A 1 317 ? 8.499 -1.946 -13.226 1.00 70.19 317 SER A O 1
ATOM 2533 N N . ILE A 1 318 ? 7.523 -1.280 -11.313 1.00 70.62 318 ILE A N 1
ATOM 2534 C CA . ILE A 1 318 ? 8.772 -1.139 -10.564 1.00 70.62 318 ILE A CA 1
ATOM 2535 C C . ILE A 1 318 ? 9.397 -2.513 -10.310 1.00 70.62 318 ILE A C 1
ATOM 2537 O O . ILE A 1 318 ? 10.622 -2.619 -10.236 1.00 70.62 318 ILE A O 1
ATOM 2541 N N . TYR A 1 319 ? 8.570 -3.559 -10.251 1.00 70.62 319 TYR A N 1
ATOM 2542 C CA . TYR A 1 319 ? 8.980 -4.915 -9.937 1.00 70.62 319 TYR A CA 1
ATOM 2543 C C . TYR A 1 319 ? 8.561 -5.901 -11.030 1.00 70.62 319 TYR A C 1
ATOM 2545 O O . TYR A 1 319 ? 7.425 -5.893 -11.491 1.00 70.62 319 TYR A O 1
ATOM 2553 N N . GLY A 1 320 ? 9.469 -6.799 -11.419 1.00 57.06 320 GLY A N 1
ATOM 2554 C CA . GLY A 1 320 ? 9.179 -7.832 -12.424 1.00 57.06 320 GLY A CA 1
ATOM 2555 C C . GLY A 1 320 ? 8.170 -8.895 -11.965 1.00 57.06 320 GLY A C 1
ATOM 2556 O O . GLY A 1 320 ? 7.590 -9.583 -12.799 1.00 57.06 320 GLY A O 1
ATOM 2557 N N . TYR A 1 321 ? 7.928 -9.011 -10.653 1.00 55.94 321 TYR A N 1
ATOM 2558 C CA . TYR A 1 321 ? 7.043 -10.010 -10.049 1.00 55.94 321 TYR A CA 1
ATOM 2559 C C . TYR A 1 321 ? 5.828 -9.336 -9.400 1.00 55.94 321 TYR A C 1
ATOM 2561 O O . TYR A 1 321 ? 5.963 -8.617 -8.414 1.00 55.94 321 TYR A O 1
ATOM 2569 N N . GLN A 1 322 ? 4.628 -9.596 -9.922 1.00 55.56 322 GLN A N 1
ATOM 2570 C CA . GLN A 1 322 ? 3.398 -8.876 -9.550 1.00 55.56 322 GLN A CA 1
ATOM 2571 C C . GLN A 1 322 ? 2.790 -9.265 -8.184 1.00 55.56 322 GLN A C 1
ATOM 2573 O O . GLN A 1 322 ? 1.776 -8.699 -7.789 1.00 55.56 322 GLN A O 1
ATOM 2578 N N . ASN A 1 323 ? 3.379 -10.212 -7.443 1.00 63.00 323 ASN A N 1
ATOM 2579 C CA . ASN A 1 323 ? 2.703 -10.835 -6.293 1.00 63.00 323 ASN A CA 1
ATOM 2580 C C . ASN A 1 323 ? 3.456 -10.773 -4.957 1.00 63.00 323 ASN A C 1
ATOM 2582 O O . ASN A 1 323 ? 2.891 -11.185 -3.948 1.00 63.00 323 ASN A O 1
ATOM 2586 N N . PHE A 1 324 ? 4.689 -10.258 -4.890 1.00 72.38 324 PHE A N 1
ATOM 2587 C CA . PHE A 1 324 ? 5.449 -10.319 -3.630 1.00 72.38 324 PHE A CA 1
ATOM 2588 C C . PHE A 1 324 ? 4.989 -9.290 -2.582 1.00 72.38 324 PHE A C 1
ATOM 2590 O O . PHE A 1 324 ? 5.182 -9.509 -1.392 1.00 72.38 324 PHE A O 1
ATOM 2597 N N . LEU A 1 325 ? 4.365 -8.178 -2.985 1.00 78.19 325 LEU A N 1
ATOM 2598 C CA . LEU A 1 325 ? 3.921 -7.142 -2.039 1.00 78.19 325 LEU A CA 1
ATOM 2599 C C . LEU A 1 325 ? 2.726 -7.588 -1.185 1.00 78.19 325 LEU A C 1
ATOM 2601 O O . LEU A 1 325 ? 2.528 -7.059 -0.094 1.00 78.19 325 LEU A O 1
ATOM 2605 N N . ARG A 1 326 ? 1.964 -8.595 -1.633 1.00 82.81 326 ARG A N 1
ATOM 2606 C CA . ARG A 1 326 ? 0.834 -9.162 -0.880 1.00 82.81 326 ARG A CA 1
ATOM 2607 C C . ARG A 1 326 ? 1.275 -9.825 0.434 1.00 82.81 326 ARG A C 1
ATOM 2609 O O . ARG A 1 326 ? 0.823 -9.366 1.484 1.00 82.81 326 ARG A O 1
ATOM 2616 N N . PRO A 1 327 ? 2.174 -10.836 0.432 1.00 80.19 327 PRO A N 1
ATOM 2617 C CA . PRO A 1 327 ? 2.667 -11.425 1.676 1.00 80.19 327 PRO A CA 1
ATOM 2618 C C . PRO A 1 327 ? 3.442 -10.412 2.528 1.00 80.19 327 PRO A C 1
ATOM 2620 O O . PRO A 1 327 ? 3.355 -10.461 3.754 1.00 80.19 327 PRO A O 1
ATOM 2623 N N . VAL A 1 328 ? 4.134 -9.443 1.912 1.00 83.94 328 VAL A N 1
ATOM 2624 C CA . VAL A 1 328 ? 4.824 -8.371 2.650 1.00 83.94 328 VAL A CA 1
ATOM 2625 C C . VAL A 1 328 ? 3.834 -7.493 3.416 1.00 83.94 328 VAL A C 1
ATOM 2627 O O . VAL A 1 328 ? 4.064 -7.222 4.591 1.00 83.94 328 VAL A O 1
ATOM 2630 N N . LEU A 1 329 ? 2.717 -7.090 2.803 1.00 87.88 329 LEU A N 1
ATOM 2631 C CA . LEU A 1 329 ? 1.691 -6.287 3.470 1.00 87.88 329 LEU A CA 1
ATOM 2632 C C . LEU A 1 329 ? 1.027 -7.042 4.627 1.00 87.88 329 LEU A C 1
ATOM 2634 O O . LEU A 1 329 ? 0.850 -6.482 5.707 1.00 87.88 329 LEU A O 1
ATOM 2638 N N . LEU A 1 330 ? 0.693 -8.316 4.415 1.00 87.31 330 LEU A N 1
ATOM 2639 C CA . LEU A 1 330 ? 0.091 -9.176 5.439 1.00 87.31 330 LEU A CA 1
ATOM 2640 C C . LEU A 1 330 ? 1.011 -9.318 6.658 1.00 87.31 330 LEU A C 1
ATOM 2642 O O . LEU A 1 330 ? 0.568 -9.234 7.805 1.00 87.31 330 LEU A O 1
ATOM 2646 N N . SER A 1 331 ? 2.306 -9.459 6.410 1.00 87.00 331 SER A N 1
ATOM 2647 C CA . SER A 1 331 ? 3.317 -9.557 7.462 1.00 87.00 331 SER A CA 1
ATOM 2648 C C . SER A 1 331 ? 3.538 -8.213 8.153 1.00 87.00 331 SER A C 1
ATOM 2650 O O . SER A 1 331 ? 3.608 -8.149 9.378 1.00 87.00 331 SER A O 1
ATOM 2652 N N . ALA A 1 332 ? 3.573 -7.121 7.387 1.00 90.75 332 ALA A N 1
ATOM 2653 C CA . ALA A 1 332 ? 3.714 -5.768 7.908 1.00 90.75 332 ALA A CA 1
ATOM 2654 C C . ALA A 1 332 ? 2.551 -5.371 8.831 1.00 90.75 332 ALA A C 1
ATOM 2656 O O . ALA A 1 332 ? 2.786 -4.775 9.879 1.00 90.75 332 ALA A O 1
ATOM 2657 N N . LEU A 1 333 ? 1.311 -5.748 8.495 1.00 93.19 333 LEU A N 1
ATOM 2658 C CA . LEU A 1 333 ? 0.140 -5.499 9.343 1.00 93.19 333 LEU A CA 1
ATOM 2659 C C . LEU A 1 333 ? 0.234 -6.241 10.684 1.00 93.19 333 LEU A C 1
ATOM 2661 O O . LEU A 1 333 ? -0.002 -5.646 11.737 1.00 93.19 333 LEU A O 1
ATOM 2665 N N . SER A 1 334 ? 0.642 -7.514 10.654 1.00 91.62 334 SER A N 1
ATOM 2666 C CA . SER A 1 334 ? 0.895 -8.312 11.861 1.00 91.62 334 SER A CA 1
ATOM 2667 C C . SER A 1 334 ? 1.969 -7.667 12.744 1.00 91.62 334 SER A C 1
ATOM 2669 O O . SER A 1 334 ? 1.763 -7.460 13.942 1.00 91.62 334 SER A O 1
ATOM 2671 N N . THR A 1 335 ? 3.096 -7.272 12.152 1.00 91.00 335 THR A N 1
ATOM 2672 C CA . THR A 1 335 ? 4.214 -6.645 12.872 1.00 91.00 335 THR A CA 1
ATOM 2673 C C . THR A 1 335 ? 3.853 -5.265 13.416 1.00 91.00 335 THR A C 1
ATOM 2675 O O . THR A 1 335 ? 4.200 -4.960 14.557 1.00 91.00 335 THR A O 1
ATOM 2678 N N . ALA A 1 336 ? 3.101 -4.451 12.671 1.00 93.19 336 ALA A N 1
ATOM 2679 C CA . ALA A 1 336 ? 2.606 -3.158 13.139 1.00 93.19 336 ALA A CA 1
ATOM 2680 C C . ALA A 1 336 ? 1.687 -3.315 14.361 1.00 93.19 336 ALA A C 1
ATOM 2682 O O . ALA A 1 336 ? 1.854 -2.606 15.354 1.00 93.19 336 ALA A O 1
ATOM 2683 N N . ALA A 1 337 ? 0.781 -4.299 14.338 1.00 92.44 337 ALA A N 1
ATOM 2684 C CA . ALA A 1 337 ? -0.090 -4.610 15.469 1.00 92.44 337 ALA A CA 1
ATOM 2685 C C . ALA A 1 337 ? 0.695 -5.118 16.695 1.00 92.44 337 ALA A C 1
ATOM 2687 O O . ALA A 1 337 ? 0.436 -4.677 17.816 1.00 92.44 337 ALA A O 1
ATOM 2688 N N . LYS A 1 338 ? 1.712 -5.974 16.505 1.00 90.56 338 LYS A N 1
ATOM 2689 C CA . LYS A 1 338 ? 2.625 -6.387 17.591 1.00 90.56 338 LYS A CA 1
ATOM 2690 C C . LYS A 1 338 ? 3.380 -5.190 18.175 1.00 90.56 338 LYS A C 1
ATOM 2692 O O . LYS A 1 338 ? 3.430 -5.037 19.394 1.00 90.56 338 LYS A O 1
ATOM 2697 N N . LYS A 1 339 ? 3.919 -4.314 17.320 1.00 91.00 339 LYS A N 1
ATOM 2698 C CA . LYS A 1 339 ? 4.608 -3.081 17.726 1.00 91.00 339 LYS A CA 1
ATOM 2699 C C . LYS A 1 339 ? 3.677 -2.173 18.536 1.00 91.00 339 LYS A C 1
ATOM 2701 O O . LYS A 1 339 ? 4.072 -1.689 19.593 1.00 91.00 339 LYS A O 1
ATOM 2706 N N . ALA A 1 340 ? 2.432 -1.985 18.100 1.00 90.44 340 ALA A N 1
ATOM 2707 C CA . ALA A 1 340 ? 1.416 -1.236 18.840 1.00 90.44 340 ALA A CA 1
ATOM 2708 C C . ALA A 1 340 ? 1.101 -1.867 20.208 1.00 90.44 340 ALA A C 1
ATOM 2710 O O . ALA A 1 340 ? 1.052 -1.160 21.215 1.00 90.44 340 ALA A O 1
ATOM 2711 N N . ALA A 1 341 ? 0.946 -3.192 20.280 1.00 89.38 341 ALA A N 1
ATOM 2712 C CA . ALA A 1 341 ? 0.689 -3.904 21.533 1.00 89.38 341 ALA A CA 1
ATOM 2713 C C . ALA A 1 341 ? 1.845 -3.763 22.538 1.00 89.38 341 ALA A C 1
ATOM 2715 O O . ALA A 1 341 ? 1.619 -3.495 23.717 1.00 89.38 341 ALA A O 1
ATOM 2716 N N . ILE A 1 342 ? 3.094 -3.876 22.076 1.00 88.00 342 ILE A N 1
ATOM 2717 C CA . ILE A 1 342 ? 4.288 -3.674 22.913 1.00 88.00 342 ILE A CA 1
ATOM 2718 C C . ILE A 1 342 ? 4.315 -2.251 23.482 1.00 88.00 342 ILE A C 1
ATOM 2720 O O . ILE A 1 342 ? 4.504 -2.078 24.683 1.00 88.00 342 ILE A O 1
ATOM 2724 N N . ASN A 1 343 ? 4.045 -1.249 22.642 1.00 84.69 343 ASN A N 1
ATOM 2725 C CA . ASN A 1 343 ? 4.055 0.167 23.013 1.00 84.69 343 ASN A CA 1
ATOM 2726 C C . ASN A 1 343 ? 2.888 0.611 23.915 1.00 84.69 343 ASN A C 1
ATOM 2728 O O . ASN A 1 343 ? 2.876 1.748 24.390 1.00 84.69 343 ASN A O 1
ATOM 2732 N N . THR A 1 344 ? 1.913 -0.267 24.175 1.00 81.88 344 THR A N 1
ATOM 2733 C CA . THR A 1 344 ? 0.699 0.063 24.941 1.00 81.88 344 THR A CA 1
ATOM 2734 C C . THR A 1 344 ? 0.518 -0.690 26.261 1.00 81.88 344 THR A C 1
ATOM 2736 O O . THR A 1 344 ? -0.339 -0.259 27.044 1.00 81.88 344 THR A O 1
ATOM 2739 N N . LYS A 1 345 ? 1.320 -1.730 26.557 1.00 71.06 345 LYS A N 1
ATOM 2740 C CA . LYS A 1 345 ? 1.404 -2.371 27.895 1.00 71.06 345 LYS A CA 1
ATOM 2741 C C . LYS A 1 345 ? 1.706 -1.308 28.970 1.00 71.06 345 LYS A C 1
ATOM 2743 O O . LYS A 1 345 ? 2.616 -0.515 28.763 1.00 71.06 345 LYS A O 1
ATOM 2748 N N . THR A 1 346 ? 1.094 -1.186 30.156 1.00 45.47 346 THR A N 1
ATOM 2749 C CA . THR A 1 346 ? 0.068 -1.930 30.927 1.00 45.47 346 THR A CA 1
ATOM 2750 C C . THR A 1 346 ? 0.188 -3.463 30.914 1.00 45.47 346 THR A C 1
ATOM 2752 O O . THR A 1 346 ? -0.456 -4.112 30.109 1.00 45.47 346 THR A O 1
ATOM 2755 N N . SER A 1 347 ? 1.027 -3.988 31.823 1.00 32.84 347 SER A N 1
ATOM 2756 C CA . SER A 1 347 ? 1.219 -5.364 32.350 1.00 32.84 347 SER A CA 1
ATOM 2757 C C . SER A 1 347 ? 1.213 -6.612 31.421 1.00 32.84 347 SER A C 1
ATOM 2759 O O . SER A 1 347 ? 0.408 -6.723 30.504 1.00 32.84 347 SER A O 1
ATOM 2761 N N . PRO A 1 348 ? 2.081 -7.620 31.663 1.00 37.47 348 PRO A N 1
ATOM 2762 C CA . PRO A 1 348 ? 2.426 -8.679 30.710 1.00 37.47 348 PRO A CA 1
ATOM 2763 C C . PRO A 1 348 ? 1.622 -9.992 30.845 1.00 37.47 348 PRO A C 1
ATOM 2765 O O . PRO A 1 348 ? 2.144 -11.042 30.490 1.00 37.47 348 PRO A O 1
ATOM 2768 N N . SER A 1 349 ? 0.371 -9.984 31.319 1.00 36.69 349 SER A N 1
ATOM 2769 C CA . SER A 1 349 ? -0.383 -11.239 31.534 1.00 36.69 349 SER A CA 1
ATOM 2770 C C . SER A 1 349 ? -1.088 -11.813 30.294 1.00 36.69 349 SER A C 1
ATOM 2772 O O . SER A 1 349 ? -1.627 -12.912 30.371 1.00 36.69 349 SER A O 1
ATOM 2774 N N . SER A 1 350 ? -1.079 -11.122 29.148 1.00 42.72 350 SER A N 1
ATOM 2775 C CA . SER A 1 350 ? -1.725 -11.594 27.907 1.00 42.72 350 SER A CA 1
ATOM 2776 C C . SER A 1 350 ? -0.789 -11.734 26.706 1.00 42.72 350 SER A C 1
ATOM 2778 O O . SER A 1 350 ? -1.248 -12.055 25.612 1.00 42.72 350 SER A O 1
ATOM 2780 N N . LEU A 1 351 ? 0.522 -11.533 26.887 1.00 45.00 351 LEU A N 1
ATOM 2781 C CA . LEU A 1 351 ? 1.491 -11.991 25.894 1.00 45.00 351 LEU A CA 1
ATOM 2782 C C . LEU A 1 351 ? 2.080 -13.325 26.342 1.00 45.00 351 LEU A C 1
ATOM 2784 O O . LEU A 1 351 ? 2.461 -13.433 27.509 1.00 45.00 351 LEU A O 1
ATOM 2788 N N . PRO A 1 352 ? 2.191 -14.325 25.445 1.00 34.53 352 PRO A N 1
ATOM 2789 C CA . PRO A 1 352 ? 2.960 -15.514 25.763 1.00 34.53 352 PRO A CA 1
ATOM 2790 C C . PRO A 1 352 ? 4.367 -15.073 26.201 1.00 34.53 352 PRO A C 1
ATOM 2792 O O . PRO A 1 352 ? 4.909 -14.109 25.642 1.00 34.53 352 PRO A O 1
ATOM 2795 N N . PRO A 1 353 ? 4.932 -15.708 27.241 1.00 34.25 353 PRO A N 1
ATOM 2796 C CA . PRO A 1 353 ? 6.213 -15.307 27.796 1.00 34.25 353 PRO A CA 1
ATOM 2797 C C . PRO A 1 353 ? 7.272 -15.275 26.693 1.00 34.25 353 PRO A C 1
ATOM 2799 O O . PRO A 1 353 ? 7.337 -16.172 25.852 1.00 34.25 353 PRO A O 1
ATOM 2802 N N . SER A 1 354 ? 8.097 -14.223 26.716 1.00 42.31 354 SER A N 1
ATOM 2803 C CA . SER A 1 354 ? 9.180 -13.950 25.756 1.00 42.31 354 SER A CA 1
ATOM 2804 C C . SER A 1 354 ? 10.069 -15.171 25.489 1.00 42.31 354 SER A C 1
ATOM 2806 O O . SER A 1 354 ? 10.553 -15.340 24.378 1.00 42.31 354 SER A O 1
ATOM 2808 N N . SER A 1 355 ? 10.203 -16.071 26.466 1.00 34.53 355 SER A N 1
ATOM 2809 C CA . SER A 1 355 ? 10.988 -17.305 26.378 1.00 34.53 355 SER A CA 1
ATOM 2810 C C . SER A 1 355 ? 10.361 -18.426 25.534 1.00 34.53 355 SER A C 1
ATOM 2812 O O . SER A 1 355 ? 11.042 -19.398 25.232 1.00 34.53 355 SER A O 1
ATOM 2814 N N . LYS A 1 356 ? 9.091 -18.311 25.113 1.00 32.88 356 LYS A N 1
ATOM 2815 C CA . LYS A 1 356 ? 8.468 -19.207 24.116 1.00 32.88 356 LYS A CA 1
ATOM 2816 C C . LYS A 1 356 ? 8.354 -18.592 22.717 1.00 32.88 356 LYS A C 1
ATOM 2818 O O . LYS A 1 356 ? 8.056 -19.312 21.774 1.00 32.88 356 LYS A O 1
ATOM 2823 N N . LEU A 1 357 ? 8.635 -17.296 22.552 1.00 34.78 357 LEU A N 1
ATOM 2824 C CA . LEU A 1 357 ? 8.677 -16.648 21.231 1.00 34.78 357 LEU A CA 1
ATOM 2825 C C . LEU A 1 357 ? 10.028 -16.834 20.519 1.00 34.78 357 LEU A C 1
ATOM 2827 O O . LEU A 1 357 ? 10.123 -16.662 19.306 1.00 34.78 357 LEU A O 1
ATOM 2831 N N . GLU A 1 358 ? 11.067 -17.184 21.277 1.00 34.81 358 GLU A N 1
ATOM 2832 C CA . GLU A 1 358 ? 12.440 -17.339 20.785 1.00 34.81 358 GLU A CA 1
ATOM 2833 C C . GLU A 1 358 ? 12.675 -18.657 20.039 1.00 34.81 358 GLU A C 1
ATOM 2835 O O . GLU A 1 358 ? 13.625 -18.738 19.263 1.00 34.81 358 GLU A O 1
ATOM 2840 N N . HIS A 1 359 ? 11.802 -19.659 20.218 1.00 33.25 359 HIS A N 1
ATOM 2841 C CA . HIS A 1 359 ? 12.020 -21.000 19.669 1.00 33.25 359 HIS A CA 1
ATOM 2842 C C . HIS A 1 359 ? 11.072 -21.427 18.533 1.00 33.25 359 HIS A C 1
ATOM 2844 O O . HIS A 1 359 ? 11.373 -22.413 17.867 1.00 33.25 359 HIS A O 1
ATOM 2850 N N . GLU A 1 360 ? 9.985 -20.692 18.258 1.00 33.53 360 GLU A N 1
ATOM 2851 C CA . GLU A 1 360 ? 8.955 -21.121 17.282 1.00 33.53 360 GLU A CA 1
ATOM 2852 C C . GLU A 1 360 ? 8.594 -20.105 16.194 1.00 33.53 360 GLU A C 1
ATOM 2854 O O . GLU A 1 360 ? 7.865 -20.427 15.263 1.00 33.53 360 GLU A O 1
ATOM 2859 N N . THR A 1 361 ? 9.135 -18.892 16.232 1.00 36.28 361 THR A N 1
ATOM 2860 C CA . THR A 1 361 ? 8.972 -17.948 15.123 1.00 36.28 361 THR A CA 1
ATOM 2861 C C . THR A 1 361 ? 10.348 -17.475 14.730 1.00 36.28 361 THR A C 1
ATOM 2863 O O . THR A 1 361 ? 11.048 -16.910 15.564 1.00 36.28 361 THR A O 1
ATOM 2866 N N . GLY A 1 362 ? 10.763 -17.730 13.489 1.00 36.56 362 GLY A N 1
ATOM 2867 C CA . GLY A 1 362 ? 12.019 -17.243 12.921 1.00 36.56 362 GLY A CA 1
ATOM 2868 C C . GLY A 1 362 ? 12.037 -15.719 12.782 1.00 36.56 362 GLY A C 1
ATOM 2869 O O . GLY A 1 362 ? 12.166 -15.214 11.672 1.00 36.56 362 GLY A O 1
ATOM 2870 N N . ILE A 1 363 ? 11.878 -14.999 13.897 1.00 47.44 363 ILE A N 1
ATOM 2871 C CA . ILE A 1 363 ? 11.898 -13.546 13.976 1.00 47.44 363 ILE A CA 1
ATOM 2872 C C . ILE A 1 363 ? 13.320 -13.119 13.645 1.00 47.44 363 ILE A C 1
ATOM 2874 O O . ILE A 1 363 ? 14.267 -13.374 14.394 1.00 47.44 363 ILE A O 1
ATOM 2878 N N . THR A 1 364 ? 13.469 -12.474 12.500 1.00 59.16 364 THR A N 1
ATOM 2879 C CA . THR A 1 364 ? 14.755 -11.949 12.051 1.00 59.16 364 THR A CA 1
ATOM 2880 C C . THR A 1 364 ? 15.235 -10.839 12.994 1.00 59.16 364 THR A C 1
ATOM 2882 O O . THR A 1 364 ? 14.432 -10.116 13.585 1.00 59.16 364 THR A O 1
ATOM 2885 N N . GLU A 1 365 ? 16.551 -10.647 13.135 1.00 62.31 365 GLU A N 1
ATOM 2886 C CA . GLU A 1 365 ? 17.122 -9.546 13.941 1.00 62.31 365 GLU A CA 1
ATOM 2887 C C . GLU A 1 365 ? 16.557 -8.163 13.551 1.00 62.31 365 GLU A C 1
ATOM 2889 O O . GLU A 1 365 ? 16.447 -7.256 14.374 1.00 62.31 365 GLU A O 1
ATOM 2894 N N . GLU A 1 366 ? 16.122 -8.006 12.300 1.00 62.12 366 GLU A N 1
ATOM 2895 C CA . GLU A 1 366 ? 15.465 -6.797 11.805 1.00 62.12 366 GLU A CA 1
ATOM 2896 C C . GLU A 1 366 ? 14.021 -6.633 12.309 1.00 62.12 366 GLU A C 1
ATOM 2898 O O . GLU A 1 366 ? 13.621 -5.523 12.661 1.00 62.12 366 GLU A O 1
ATOM 2903 N N . GLU A 1 367 ? 13.244 -7.712 12.429 1.00 63.03 367 GLU A N 1
ATOM 2904 C CA . GLU A 1 367 ? 11.928 -7.669 13.080 1.00 63.03 367 GLU A CA 1
ATOM 2905 C C . GLU A 1 367 ? 12.058 -7.356 14.572 1.00 63.03 367 GLU A C 1
ATOM 2907 O O . GLU A 1 367 ? 11.298 -6.540 15.094 1.00 63.03 367 GLU A O 1
ATOM 2912 N N . LYS A 1 368 ? 13.075 -7.903 15.252 1.00 66.81 368 LYS A N 1
ATOM 2913 C CA . LYS A 1 368 ? 13.367 -7.544 16.650 1.00 66.81 368 LYS A CA 1
ATOM 2914 C C . LYS A 1 368 ? 13.662 -6.052 16.802 1.00 66.81 368 LYS A C 1
ATOM 2916 O O . LYS A 1 368 ? 13.188 -5.436 17.753 1.00 66.81 368 LYS A O 1
ATOM 2921 N N . LYS A 1 369 ? 14.404 -5.446 15.863 1.00 72.06 369 LYS A N 1
ATOM 2922 C CA . LYS A 1 369 ? 14.654 -3.991 15.854 1.00 72.06 369 LYS A CA 1
ATOM 2923 C C . LYS A 1 369 ? 13.364 -3.183 15.697 1.00 72.06 369 LYS A C 1
ATOM 2925 O O . LYS A 1 369 ? 13.209 -2.185 16.393 1.00 72.06 369 LYS A O 1
ATOM 2930 N N . LEU A 1 370 ? 12.447 -3.606 14.824 1.00 70.88 370 LEU A N 1
ATOM 2931 C CA . LEU A 1 370 ? 11.162 -2.924 14.613 1.00 70.88 370 LEU A CA 1
ATOM 2932 C C . LEU A 1 370 ? 10.198 -3.067 15.798 1.00 70.88 370 LEU A C 1
ATOM 2934 O O . LEU A 1 370 ? 9.391 -2.170 16.036 1.00 70.88 370 LEU A O 1
ATOM 2938 N N . LEU A 1 371 ? 10.284 -4.176 16.534 1.00 75.56 371 LEU A N 1
ATOM 2939 C CA . LEU A 1 371 ? 9.455 -4.471 17.705 1.00 75.56 371 LEU A CA 1
ATOM 2940 C C . LEU A 1 371 ? 9.973 -3.835 19.005 1.00 75.56 371 LEU A C 1
ATOM 2942 O O . LEU A 1 371 ? 9.398 -4.073 20.068 1.00 75.56 371 LEU A O 1
ATOM 2946 N N . LYS A 1 372 ? 11.035 -3.023 18.952 1.00 76.38 372 LYS A N 1
ATOM 2947 C CA . LYS A 1 372 ? 11.534 -2.312 20.133 1.00 76.38 372 LYS A CA 1
ATOM 2948 C C . LYS A 1 372 ? 10.477 -1.348 20.675 1.00 76.38 372 LYS A C 1
ATOM 2950 O O . LYS A 1 372 ? 9.788 -0.661 19.920 1.00 76.38 372 LYS A O 1
ATOM 2955 N N . LEU A 1 373 ? 10.377 -1.312 22.003 1.00 75.12 373 LEU A N 1
ATOM 2956 C CA . LEU A 1 373 ? 9.581 -0.324 22.717 1.00 75.12 373 LEU A CA 1
ATOM 2957 C C . LEU A 1 373 ? 10.131 1.070 22.403 1.00 75.12 373 LEU A C 1
ATOM 2959 O O . LEU A 1 373 ? 11.336 1.291 22.521 1.00 75.12 373 LEU A O 1
ATOM 2963 N N . ASP A 1 374 ? 9.249 1.993 22.042 1.00 78.12 374 ASP A N 1
ATOM 2964 C CA . ASP A 1 374 ? 9.565 3.410 21.961 1.00 78.12 374 ASP A CA 1
ATOM 2965 C C . ASP A 1 374 ? 9.155 4.073 23.289 1.00 78.12 374 ASP A C 1
ATOM 2967 O O . ASP A 1 374 ? 7.962 4.289 23.546 1.00 78.12 374 ASP A O 1
ATOM 2971 N N . PRO A 1 375 ? 10.121 4.357 24.185 1.00 70.38 375 PRO A N 1
ATOM 2972 C CA . PRO A 1 375 ? 9.820 4.916 25.498 1.00 70.38 375 PRO A CA 1
ATOM 2973 C C . PRO A 1 375 ? 9.241 6.337 25.417 1.00 70.38 375 PRO A C 1
ATOM 2975 O O . PRO A 1 375 ? 8.575 6.765 26.360 1.00 70.38 375 PRO A O 1
ATOM 2978 N N . ASN A 1 376 ? 9.432 7.039 24.294 1.00 80.56 376 ASN A N 1
ATOM 2979 C CA . ASN A 1 376 ? 9.134 8.463 24.146 1.00 80.56 376 ASN A CA 1
ATOM 2980 C C . ASN A 1 376 ? 7.756 8.748 23.528 1.00 80.56 376 ASN A C 1
ATOM 2982 O O . ASN A 1 376 ? 7.435 9.900 23.241 1.00 80.56 376 ASN A O 1
ATOM 2986 N N . LEU A 1 377 ? 6.914 7.727 23.333 1.00 84.56 377 LEU A N 1
ATOM 2987 C CA . LEU A 1 377 ? 5.562 7.927 22.807 1.00 84.56 377 LEU A CA 1
ATOM 2988 C C . LEU A 1 377 ? 4.695 8.755 23.763 1.00 84.56 377 LEU A C 1
ATOM 2990 O O . LEU A 1 377 ? 4.560 8.419 24.949 1.00 84.56 377 LEU A O 1
ATOM 2994 N N . SER A 1 378 ? 4.044 9.784 23.216 1.00 88.62 378 SER A N 1
ATOM 2995 C CA . SER A 1 378 ? 3.150 10.657 23.975 1.00 88.62 378 SER A CA 1
ATOM 2996 C C . SER A 1 378 ? 1.933 9.890 24.532 1.00 88.62 378 SER A C 1
ATOM 2998 O O . SER A 1 378 ? 1.534 8.849 23.984 1.00 88.62 378 SER A O 1
ATOM 3000 N N . PRO A 1 379 ? 1.305 10.374 25.620 1.00 88.25 379 PRO A N 1
ATOM 3001 C CA . PRO A 1 379 ? 0.091 9.771 26.171 1.00 88.25 379 PRO A CA 1
ATOM 3002 C C . PRO A 1 379 ? -1.056 9.665 25.155 1.00 88.25 379 PRO A C 1
ATOM 3004 O O . PRO A 1 379 ? -1.784 8.669 25.149 1.00 88.25 379 PRO A O 1
ATOM 3007 N N . GLU A 1 380 ? -1.198 10.654 24.272 1.00 90.25 380 GLU A N 1
ATOM 3008 C CA . GLU A 1 380 ? -2.213 10.702 23.215 1.00 90.25 380 GLU A CA 1
ATOM 3009 C C . GLU A 1 380 ? -1.993 9.578 22.205 1.00 90.25 380 GLU A C 1
ATOM 3011 O O . GLU A 1 380 ? -2.936 8.855 21.877 1.00 90.25 380 GLU A O 1
ATOM 3016 N N . VAL A 1 381 ? -0.741 9.367 21.786 1.00 90.69 381 VAL A N 1
ATOM 3017 C CA . VAL A 1 381 ? -0.375 8.275 20.877 1.00 90.69 381 VAL A CA 1
ATOM 3018 C C . VAL A 1 381 ? -0.640 6.921 21.530 1.00 90.69 381 VAL A C 1
ATOM 3020 O O . VAL A 1 381 ? -1.278 6.058 20.932 1.00 90.69 381 VAL A O 1
ATOM 3023 N N . LYS A 1 382 ? -0.248 6.726 22.796 1.00 88.88 382 LYS A N 1
ATOM 3024 C CA . LYS A 1 382 ? -0.545 5.480 23.529 1.00 88.88 382 LYS A CA 1
ATOM 3025 C C . LYS A 1 382 ? -2.050 5.231 23.648 1.00 88.88 382 LYS A C 1
ATOM 3027 O O . LYS A 1 382 ? -2.495 4.088 23.538 1.00 88.88 382 LYS A O 1
ATOM 3032 N N . LYS A 1 383 ? -2.850 6.282 23.856 1.00 91.88 383 LYS A N 1
ATOM 3033 C CA . LYS A 1 383 ? -4.317 6.198 23.884 1.00 91.88 383 LYS A CA 1
ATOM 3034 C C . LYS A 1 383 ? -4.881 5.796 22.519 1.00 91.88 383 LYS A C 1
ATOM 3036 O O . LYS A 1 383 ? -5.736 4.913 22.477 1.00 91.88 383 LYS A O 1
ATOM 3041 N N . ALA A 1 384 ? -4.397 6.397 21.433 1.00 91.50 384 ALA A N 1
ATOM 3042 C CA . ALA A 1 384 ? -4.799 6.057 20.069 1.00 91.50 384 ALA A CA 1
ATOM 3043 C C . ALA A 1 384 ? -4.461 4.598 19.729 1.00 91.50 384 ALA A C 1
ATOM 3045 O O . ALA A 1 384 ? -5.347 3.839 19.345 1.00 91.50 384 ALA A O 1
ATOM 3046 N N . LEU A 1 385 ? -3.231 4.161 20.013 1.00 92.88 385 LEU A N 1
ATOM 3047 C CA . LEU A 1 385 ? -2.806 2.774 19.826 1.00 92.88 385 LEU A CA 1
ATOM 3048 C C . LEU A 1 385 ? -3.683 1.794 20.623 1.00 92.88 385 LEU A C 1
ATOM 3050 O O . LEU A 1 385 ? -4.174 0.818 20.066 1.00 92.88 385 LEU A O 1
ATOM 3054 N N . ARG A 1 386 ? -3.957 2.059 21.911 1.00 91.88 386 ARG A N 1
ATOM 3055 C CA . ARG A 1 386 ? -4.863 1.212 22.717 1.00 91.88 386 ARG A CA 1
ATOM 3056 C C . ARG A 1 386 ? -6.258 1.133 22.112 1.00 91.88 386 ARG A C 1
ATOM 3058 O O . ARG A 1 386 ? -6.872 0.069 22.125 1.00 91.88 386 ARG A O 1
ATOM 3065 N N . LYS A 1 387 ? -6.756 2.256 21.595 1.00 91.69 387 LYS A N 1
ATOM 3066 C CA . LYS A 1 387 ? -8.053 2.322 20.931 1.00 91.69 387 LYS A CA 1
ATOM 3067 C C . LYS A 1 387 ? -8.057 1.472 19.659 1.00 91.69 387 LYS A C 1
ATOM 3069 O O . LYS A 1 387 ? -8.972 0.675 19.502 1.00 91.69 387 LYS A O 1
ATOM 3074 N N . ALA A 1 388 ? -7.019 1.553 18.824 1.00 90.19 388 ALA A N 1
ATOM 3075 C CA . ALA A 1 388 ? -6.867 0.714 17.632 1.00 90.19 388 ALA A CA 1
ATOM 3076 C C . ALA A 1 388 ? -6.847 -0.787 17.973 1.00 90.19 388 ALA A C 1
ATOM 3078 O O . ALA A 1 388 ? -7.507 -1.584 17.315 1.00 90.19 388 ALA A O 1
ATOM 3079 N N . LEU A 1 389 ? -6.138 -1.177 19.038 1.00 91.12 389 LEU A N 1
ATOM 3080 C CA . LEU A 1 389 ? -6.041 -2.579 19.462 1.00 91.12 389 LEU A CA 1
ATOM 3081 C C . LEU A 1 389 ? -7.344 -3.112 20.079 1.00 91.12 389 LEU A C 1
ATOM 3083 O O . LEU A 1 389 ? -7.635 -4.299 19.957 1.00 91.12 389 LEU A O 1
ATOM 3087 N N . LYS A 1 390 ? -8.123 -2.253 20.751 1.00 90.69 390 LYS A N 1
ATOM 3088 C CA . LYS A 1 390 ? -9.373 -2.636 21.427 1.00 90.69 390 LYS A CA 1
ATOM 3089 C C . LYS A 1 390 ? -10.590 -2.587 20.502 1.00 90.69 390 LYS A C 1
ATOM 3091 O O . LYS A 1 390 ? -11.387 -3.517 20.497 1.00 90.69 390 LYS A O 1
ATOM 3096 N N . GLU A 1 391 ? -10.756 -1.489 19.769 1.00 87.81 391 GLU A N 1
ATOM 3097 C CA . GLU A 1 391 ? -11.903 -1.255 18.878 1.00 87.81 391 GLU A CA 1
ATOM 3098 C C . GLU A 1 391 ? -11.686 -1.859 17.482 1.00 87.81 391 GLU A C 1
ATOM 3100 O O . GLU A 1 391 ? -12.644 -2.117 16.755 1.00 87.81 391 GLU A O 1
ATOM 3105 N N . GLY A 1 392 ? -10.429 -2.136 17.134 1.00 91.12 392 GLY A N 1
ATOM 3106 C CA . GLY A 1 392 ? -10.023 -2.772 15.892 1.00 91.12 392 GLY A CA 1
ATOM 3107 C C . GLY A 1 392 ? -9.441 -1.807 14.869 1.00 91.12 392 GLY A C 1
ATOM 3108 O O . GLY A 1 392 ? -9.711 -0.605 14.873 1.00 91.12 392 GLY A O 1
ATOM 3109 N N . PHE A 1 393 ? -8.638 -2.379 13.974 1.00 94.69 393 PHE A N 1
ATOM 3110 C CA . PHE A 1 393 ? -8.023 -1.710 12.833 1.00 94.69 393 PHE A CA 1
ATOM 3111 C C . PHE A 1 393 ? -8.380 -2.488 11.568 1.00 94.69 393 PHE A C 1
ATOM 3113 O O . PHE A 1 393 ? -8.151 -3.694 11.494 1.00 94.69 393 PHE A O 1
ATOM 3120 N N . TYR A 1 394 ? -8.938 -1.798 10.582 1.00 95.31 394 TYR A N 1
ATOM 3121 C CA . TYR A 1 394 ? -9.524 -2.377 9.383 1.00 95.31 394 TYR A CA 1
ATOM 3122 C C . TYR A 1 394 ? -8.822 -1.804 8.157 1.00 95.31 394 TYR A C 1
ATOM 3124 O O . TYR A 1 394 ? -8.919 -0.609 7.865 1.00 95.31 394 TYR A O 1
ATOM 3132 N N . LEU A 1 395 ? -8.125 -2.673 7.433 1.00 95.88 395 LEU A N 1
ATOM 3133 C CA . LEU A 1 395 ? -7.514 -2.346 6.155 1.00 95.88 395 LEU A CA 1
ATOM 3134 C C . LEU A 1 395 ? -8.384 -2.903 5.028 1.00 95.88 395 LEU A C 1
ATOM 3136 O O . LEU A 1 395 ? -8.536 -4.113 4.907 1.00 95.88 395 LEU A O 1
ATOM 3140 N N . TYR A 1 396 ? -8.947 -2.028 4.205 1.00 94.94 396 TYR A N 1
ATOM 3141 C CA . TYR A 1 396 ? -9.756 -2.372 3.044 1.00 94.94 396 TYR A CA 1
ATOM 3142 C C . TYR A 1 396 ? -8.899 -2.290 1.782 1.00 94.94 396 TYR A C 1
ATOM 3144 O O . TYR A 1 396 ? -8.326 -1.239 1.500 1.00 94.94 396 TYR A O 1
ATOM 3152 N N . ILE A 1 397 ? -8.823 -3.366 0.999 1.00 93.50 397 ILE A N 1
ATOM 3153 C CA . ILE A 1 397 ? -8.087 -3.379 -0.271 1.00 93.50 397 ILE A CA 1
ATOM 3154 C C . ILE A 1 397 ? -8.995 -3.831 -1.400 1.00 93.50 397 ILE A C 1
ATOM 3156 O O . ILE A 1 397 ? -9.490 -4.958 -1.394 1.00 93.50 397 ILE A O 1
ATOM 3160 N N . THR A 1 398 ? -9.186 -2.972 -2.396 1.00 92.25 398 THR A N 1
ATOM 3161 C CA . THR A 1 398 ? -10.105 -3.264 -3.499 1.00 92.25 398 THR A CA 1
ATOM 3162 C C . THR A 1 398 ? -9.454 -3.125 -4.862 1.00 92.25 398 THR A C 1
ATOM 3164 O O . THR A 1 398 ? -8.567 -2.298 -5.054 1.00 92.25 398 THR A O 1
ATOM 3167 N N . ASP A 1 399 ? -9.921 -3.912 -5.821 1.00 89.56 399 ASP A N 1
ATOM 3168 C CA . ASP A 1 399 ? -9.477 -3.874 -7.216 1.00 89.56 399 ASP A CA 1
ATOM 3169 C C . ASP A 1 399 ? -10.697 -4.063 -8.129 1.00 89.56 399 ASP A C 1
ATOM 3171 O O . ASP A 1 399 ? -11.677 -4.709 -7.754 1.00 89.56 399 ASP A O 1
ATOM 3175 N N . ASN A 1 400 ? -10.675 -3.452 -9.308 1.00 87.44 400 ASN A N 1
ATOM 3176 C CA . ASN A 1 400 ? -11.787 -3.491 -10.254 1.00 87.44 400 ASN A CA 1
ATOM 3177 C C . ASN A 1 400 ? -11.83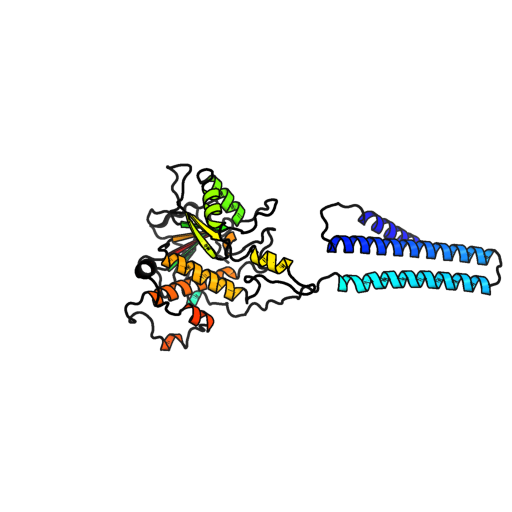5 -4.774 -11.095 1.00 87.44 400 ASN A C 1
ATOM 3179 O O . ASN A 1 400 ? -12.899 -5.151 -11.585 1.00 87.44 400 ASN A O 1
ATOM 3183 N N . THR A 1 401 ? -10.705 -5.460 -11.250 1.00 86.12 401 THR A N 1
ATOM 3184 C CA . THR A 1 401 ? -10.567 -6.641 -12.106 1.00 86.12 401 THR A CA 1
ATOM 3185 C C . THR A 1 401 ? -10.840 -7.948 -11.373 1.00 86.12 401 THR A C 1
ATOM 3187 O O . THR A 1 401 ? -11.532 -8.809 -11.911 1.00 86.12 401 THR A O 1
ATOM 3190 N N . LYS A 1 402 ? -10.314 -8.114 -10.156 1.00 88.69 402 LYS A N 1
ATOM 3191 C CA . LYS A 1 402 ? -10.452 -9.334 -9.346 1.00 88.69 402 LYS A CA 1
ATOM 3192 C C . LYS A 1 402 ? -10.183 -9.049 -7.877 1.00 88.69 402 LYS A C 1
ATOM 3194 O O . LYS A 1 402 ? -9.569 -8.038 -7.562 1.00 88.69 402 LYS A O 1
ATOM 3199 N N . ASN A 1 403 ? -10.560 -9.952 -6.970 1.00 89.00 403 ASN A N 1
ATOM 3200 C CA . ASN A 1 403 ? -10.135 -9.805 -5.579 1.00 89.00 403 ASN A CA 1
ATOM 3201 C C . ASN A 1 403 ? -8.587 -9.833 -5.496 1.00 89.00 403 ASN A C 1
ATOM 3203 O O . ASN A 1 403 ? -7.949 -10.744 -6.035 1.00 89.00 403 ASN A O 1
ATOM 3207 N N . PRO A 1 404 ? -7.964 -8.857 -4.813 1.00 86.38 404 PRO A N 1
ATOM 3208 C CA . PRO A 1 404 ? -6.518 -8.682 -4.843 1.00 86.38 404 PRO A CA 1
ATOM 3209 C C . PRO A 1 404 ? -5.739 -9.688 -3.981 1.00 86.38 404 PRO A C 1
ATOM 3211 O O . PRO A 1 404 ? -4.518 -9.741 -4.086 1.00 86.38 404 PRO A O 1
ATOM 3214 N N . MET A 1 405 ? -6.410 -10.497 -3.162 1.00 85.56 405 MET A N 1
ATOM 3215 C CA . MET A 1 405 ? -5.836 -11.601 -2.380 1.00 85.56 405 MET A CA 1
ATOM 3216 C C . MET A 1 405 ? -6.271 -12.989 -2.871 1.00 85.56 405 MET A C 1
ATOM 3218 O O . MET A 1 405 ? -5.720 -13.986 -2.421 1.00 85.56 405 MET A O 1
ATOM 3222 N N . LYS A 1 406 ? -7.195 -13.068 -3.834 1.00 77.38 406 LYS A N 1
ATOM 3223 C CA . LYS A 1 406 ? -7.626 -14.314 -4.476 1.00 77.38 406 LYS A CA 1
ATOM 3224 C C . LYS A 1 406 ? -6.620 -14.679 -5.576 1.00 77.38 406 LYS A C 1
ATOM 3226 O O . LYS A 1 406 ? -6.681 -14.119 -6.668 1.00 77.38 406 LYS A O 1
ATOM 3231 N N . ASN A 1 407 ? -5.638 -15.523 -5.255 1.00 57.03 407 ASN A N 1
ATOM 3232 C CA . ASN A 1 407 ? -4.742 -16.225 -6.190 1.00 57.03 407 ASN A CA 1
ATOM 3233 C C . ASN A 1 407 ? -4.162 -17.463 -5.507 1.00 57.03 407 ASN A C 1
ATOM 3235 O O . ASN A 1 407 ? -3.643 -17.285 -4.382 1.00 57.03 407 ASN A O 1
#

Organism: NCBI:txid1806891